Protein AF-0000000073400119 (afdb_homodimer)

Foldseek 3Di:
DPDPVPDPLVLLLLLLLCAVVLALCRSCVVVVHHSVVSVVSQVVVCVVVVHNQWDQDPVHTDGDPVVVVVSLVSLQVVLVVVVVVLLVDDDQLQEDQEEAEEEDAVLCCLQFVVVLVVVSCVRRVNYHYHYDHDALVCVLSCQSSVVHFKYKFQRPVCPVPFDKDFQDWWDKWKKAFDDPPDDPDQADALVRQAPAEAEAAAENRDCVVVVQVQCVVVVRDHHYPHYDPHPVCPLVVRNVDGHMYMDIPSSCVSSCPPNRMRIHHYNDDDDIGTIMMTHHPSCCPRPVSVVSVVSSSVRSSCSVVD/DPPPVPDPLVLLLLLLLCAVVLALCRSCVVVVHHSVVSVVSQVVVCVVVVHNQWDQDPVHTDGDPVVVVVSLVSLQVVLVVVVVVLVVDDDQLQEDQEEAEEEDAVLCCLQFVVVLVVVSCVRRVNYHYHYDHDALVCVLSCQSSVVHFKYKFQRPVCPVPFDKDFQDWWDKWKKAFDDPPDDPDQADALVRQAPAEAEAAAERRYCVVVVQVQCVVVVRDHHYPHYHPHPVCPLVVRNVDGHMYMDIPSSCVSSCPPNRMRIHHYNDDDDIGTIMMTHHPSCCPRNVSVVSVVSSSVRSSCSVVD

Organism: Burkholderia thailandensis (strain ATCC 700388 / DSM 13276 / CCUG 48851 / CIP 106301 / E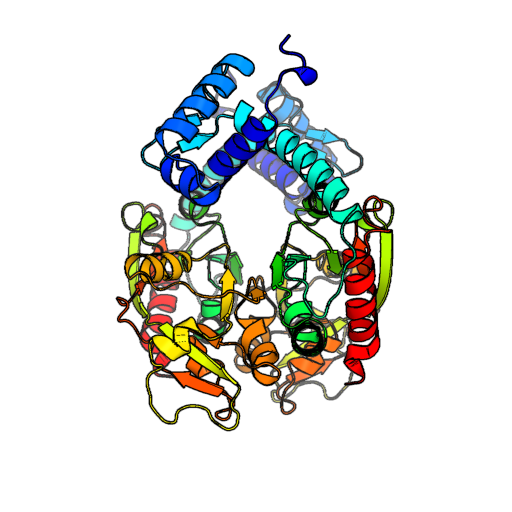264) (NCBI:txid271848)

pLDDT: mean 85.23, std 12.36, range [31.44, 97.88]

Sequence (612 aa):
MTSIDHLDLNLLRVFQAIVEERSLTKAGERLALSQPAVSYSLGRLRTLFDDPLFIRTRAGMQPTPIALELAAIVGRALDTVREALRYAETFDPAVSTRTFRVSLSDAGEMAYLPAICRALRERAPRVKLAVRPMPVDEIEDALRSSRLDFAIGNLPALMPRTRHRLLFEETYVCMTGRRRGLPKTDALSLERFLQASHVQVTSVEHSHHALDDALRAQGVGRNIALEVPHFVALPGVLSVTDLYATLPRRLAQILNRDDAFRIYALPVPLPAVPVTMHWHEHFDEDAGIAWMRDLMAGIVEHFDEAMTSIDHLDLNLLRVFQAIVEERSLTKAGERLALSQPAVSYSLGRLRTLFDDPLFIRTRAGMQPTPIALELAAIVGRALDTVREALRYAETFDPAVSTRTFRVSLSDAGEMAYLPAICRALRERAPRVKLAVRPMPVDEIEDALRSSRLDFAIGNLPALMPRTRHRLLFEETYVCMTGRRRGLPKTDALSLERFLQASHVQVTSVEHSHHALDDALRAQGVGRNIALEVPHFVALPGVLSVTDLYATLPRRLAQILNRDDAFRIYALPVPLPAVPVTMHWHEHFDEDAGIAWMRDLMAGIVEHFDEA

Nearest PDB structures (foldseek):
  9f14-assembly1_A  TM=6.845E-01  e=7.104E-18  Klebsiella aerogenes
  3fxq-assembly1_A  TM=5.833E-01  e=1.763E-17  Comamonas testosteroni
  5y2v-assembly1_C  TM=5.941E-01  e=1.085E-15  Synechocystis sp. PCC 6803 substr. Kazusa
  5y2w-assembly1_A-2  TM=8.111E-01  e=1.871E-10  Synechocystis sp. PCC 6803 substr. Kazusa
  1i6a-assembly1_A  TM=7.241E-01  e=2.112E-10  Escherichia coli

Radius of gyration: 25.85 Å; Cα contacts (8 Å, |Δi|>4): 1023; chains: 2; bounding box: 55×72×74 Å

Solvent-accessible surface area (backbone atoms only — not comparable to full-atom values): 32671 Å² total; per-residue (Å²): 127,87,53,73,88,74,50,60,66,62,48,52,54,52,49,52,33,30,67,74,56,25,28,58,58,56,23,7,63,74,68,74,40,52,46,68,55,41,52,48,44,49,52,51,49,22,62,72,67,72,39,75,41,52,44,82,49,96,88,30,43,39,67,34,74,65,31,53,55,44,45,54,52,48,44,38,52,50,38,51,50,49,46,54,53,47,66,69,46,83,68,45,51,72,70,31,66,54,71,46,28,33,23,48,44,71,64,43,34,59,65,40,42,26,62,50,50,36,50,34,56,72,54,18,61,50,37,24,42,35,42,50,64,47,47,62,89,47,44,63,60,29,26,68,42,60,71,21,55,33,38,43,40,60,53,73,86,46,56,88,75,34,42,68,44,83,45,51,72,44,48,65,25,31,38,28,33,64,60,91,88,60,76,86,59,59,55,41,49,58,66,57,56,49,69,37,44,22,42,40,64,54,39,75,52,45,54,56,57,53,54,54,50,54,34,45,74,70,72,45,64,74,41,67,38,32,34,32,51,52,71,73,32,46,63,56,34,22,68,58,38,84,36,32,33,71,42,48,44,71,53,51,59,66,66,36,57,90,66,55,46,43,70,24,40,54,61,59,93,70,80,68,40,58,30,30,39,34,33,33,66,89,43,59,80,34,59,56,52,42,51,51,50,51,54,50,47,63,46,57,53,44,47,85,74,108,129,86,52,73,89,74,50,60,66,64,47,53,54,51,49,50,33,30,68,73,55,27,26,58,58,58,22,8,62,73,68,75,41,53,46,68,54,40,50,48,46,48,52,52,48,23,63,72,66,71,40,76,42,53,44,82,50,97,89,30,42,39,68,34,74,64,32,53,54,45,45,56,52,49,44,38,52,49,38,50,49,48,46,56,54,48,67,69,45,84,68,45,50,72,72,30,66,54,72,46,29,34,24,48,46,70,65,44,35,60,65,40,41,27,61,49,50,36,50,36,55,73,55,18,60,50,38,24,43,35,43,50,65,47,46,62,90,48,45,62,60,27,26,68,43,61,72,20,54,34,38,44,39,60,51,74,86,45,56,87,75,34,44,68,43,82,44,50,72,44,49,65,24,32,36,28,32,66,61,90,88,61,76,87,58,60,54,42,50,58,68,56,56,47,70,37,44,24,42,42,65,54,39,75,51,45,56,57,57,52,54,54,50,54,34,44,75,70,72,45,64,74,40,68,38,33,35,32,52,51,72,74,32,45,64,55,34,22,69,59,39,84,36,34,32,72,42,47,42,70,54,51,58,66,64,35,58,89,66,56,46,43,70,23,41,54,61,58,94,70,80,68,40,58,28,30,39,33,32,33,66,90,43,60,79,35,59,56,52,41,51,51,49,53,53,50,47,63,47,57,53,44,46,84,74,106

Structure (mmCIF, N/CA/C/O backbone):
data_AF-0000000073400119-model_v1
#
loop_
_entity.id
_entity.type
_entity.pdbx_description
1 polymer 'Transcriptional regulator, LysR family'
#
loop_
_atom_site.group_PDB
_atom_site.id
_atom_site.type_symbol
_atom_site.label_atom_id
_atom_site.label_alt_id
_atom_site.label_comp_id
_atom_site.label_asym_id
_atom_site.label_entity_id
_atom_site.label_seq_id
_atom_site.pdbx_PDB_ins_code
_atom_site.Cartn_x
_atom_site.Cartn_y
_atom_site.Cartn_z
_atom_site.occupancy
_atom_site.B_iso_or_equiv
_atom_site.auth_seq_id
_atom_site.auth_comp_id
_atom_site.auth_asym_id
_atom_site.auth_atom_id
_atom_site.pdbx_PDB_model_num
ATOM 1 N N . MET A 1 1 ? 8.461 -1.798 -45.438 1 31.44 1 MET A N 1
ATOM 2 C CA . MET A 1 1 ? 7.426 -2.332 -44.531 1 31.44 1 MET A CA 1
ATOM 3 C C . MET A 1 1 ? 7.789 -3.734 -44.062 1 31.44 1 MET A C 1
ATOM 5 O O . MET A 1 1 ? 7.793 -4.68 -44.875 1 31.44 1 MET A O 1
ATOM 9 N N . THR A 1 2 ? 8.828 -3.893 -43.25 1 41.03 2 THR A N 1
ATOM 10 C CA . THR A 1 2 ? 9.328 -5.211 -42.875 1 41.03 2 THR A CA 1
ATOM 11 C C . THR A 1 2 ? 8.195 -6.094 -42.344 1 41.03 2 THR A C 1
ATOM 13 O O . THR A 1 2 ? 7.426 -5.672 -41.5 1 41.03 2 THR A O 1
ATOM 16 N N . SER A 1 3 ? 7.664 -6.922 -43.219 1 39.97 3 SER A N 1
ATOM 17 C CA . SER A 1 3 ? 6.613 -7.902 -42.969 1 39.97 3 SER A CA 1
ATOM 18 C C . SER A 1 3 ? 6.902 -8.719 -41.719 1 39.97 3 SER A C 1
ATOM 20 O O . SER A 1 3 ? 8.062 -9.016 -41.406 1 39.97 3 SER A O 1
ATOM 22 N N . ILE A 1 4 ? 5.996 -8.805 -40.844 1 49.56 4 ILE A N 1
ATOM 23 C CA . ILE A 1 4 ? 6.023 -9.633 -39.656 1 49.56 4 ILE A CA 1
ATOM 24 C C . ILE A 1 4 ? 6.598 -11.008 -40 1 49.56 4 ILE A C 1
ATOM 26 O O . ILE A 1 4 ? 7.219 -11.656 -39.125 1 49.56 4 ILE A O 1
ATOM 30 N N . ASP A 1 5 ? 6.402 -11.477 -41.219 1 48.53 5 ASP A N 1
ATOM 31 C CA . ASP A 1 5 ? 6.828 -12.797 -41.688 1 48.53 5 ASP A CA 1
ATOM 32 C C . ASP A 1 5 ? 8.344 -12.953 -41.594 1 48.53 5 ASP A C 1
ATOM 34 O O . ASP A 1 5 ? 8.852 -14.07 -41.438 1 48.53 5 ASP A O 1
ATOM 38 N N . HIS A 1 6 ? 9.047 -11.914 -41.688 1 49.16 6 HIS A N 1
ATOM 39 C CA . HIS A 1 6 ? 10.5 -11.984 -41.688 1 49.16 6 HIS A CA 1
ATOM 40 C C . HIS A 1 6 ? 11.078 -11.562 -40.344 1 49.16 6 HIS A C 1
ATOM 42 O O . HIS A 1 6 ? 12.297 -11.594 -40.156 1 49.16 6 HIS A O 1
ATOM 48 N N . LEU A 1 7 ? 10.18 -11.164 -39.5 1 52.5 7 LEU A N 1
ATOM 49 C CA . LEU A 1 7 ? 10.688 -10.656 -38.219 1 52.5 7 LEU A CA 1
ATOM 50 C C . LEU A 1 7 ? 10.977 -11.805 -37.281 1 52.5 7 LEU A C 1
ATOM 52 O O . LEU A 1 7 ? 10.141 -12.688 -37.062 1 52.5 7 LEU A O 1
ATOM 56 N N . ASP A 1 8 ? 12.211 -12.086 -37 1 59.94 8 ASP A N 1
ATOM 57 C CA . ASP A 1 8 ? 12.617 -12.992 -35.906 1 59.94 8 ASP A CA 1
ATOM 58 C C . ASP A 1 8 ? 11.961 -12.609 -34.594 1 59.94 8 ASP A C 1
ATOM 60 O O . ASP A 1 8 ? 12.328 -11.609 -33.969 1 59.94 8 ASP A O 1
ATOM 64 N N . LEU A 1 9 ? 10.891 -13.266 -34.281 1 62.69 9 LEU A N 1
ATOM 65 C CA . LEU A 1 9 ? 10.102 -13.016 -33.062 1 62.69 9 LEU A CA 1
ATOM 66 C C . LEU A 1 9 ? 10.984 -12.984 -31.844 1 62.69 9 LEU A C 1
ATOM 68 O O . LEU A 1 9 ? 10.617 -12.398 -30.812 1 62.69 9 LEU A O 1
ATOM 72 N N . ASN A 1 10 ? 12.117 -13.5 -32.094 1 70.62 10 ASN A N 1
ATOM 73 C CA . ASN A 1 10 ? 13.062 -13.477 -30.984 1 70.62 10 ASN A CA 1
ATOM 74 C C . ASN A 1 10 ? 13.539 -12.055 -30.688 1 70.62 10 ASN A C 1
ATOM 76 O O . ASN A 1 10 ? 13.914 -11.742 -29.562 1 70.62 10 ASN A O 1
ATOM 80 N N . LEU A 1 11 ? 13.406 -11.312 -31.734 1 77.69 11 LEU A N 1
ATOM 81 C CA . LEU A 1 11 ? 13.789 -9.914 -31.547 1 77.69 11 LEU A CA 1
ATOM 82 C C . LEU A 1 11 ? 12.859 -9.227 -30.562 1 77.69 11 LEU A C 1
ATOM 84 O O . LEU A 1 11 ? 13.297 -8.359 -29.797 1 77.69 11 LEU A O 1
ATOM 88 N N . LEU A 1 12 ? 11.633 -9.711 -30.562 1 77.06 12 LEU A N 1
ATOM 89 C CA . LEU A 1 12 ? 10.648 -9.102 -29.672 1 77.06 12 LEU A CA 1
ATOM 90 C C . LEU A 1 12 ? 10.938 -9.469 -28.219 1 77.06 12 LEU A C 1
ATOM 92 O O . LEU A 1 12 ? 10.75 -8.648 -27.328 1 77.06 12 LEU A O 1
ATOM 96 N N . ARG A 1 13 ? 11.391 -10.625 -28.078 1 79.75 13 ARG A N 1
ATOM 97 C CA . ARG A 1 13 ? 11.797 -11.047 -26.75 1 79.75 13 ARG A CA 1
ATOM 98 C C . ARG A 1 13 ? 12.977 -10.227 -26.25 1 79.75 13 ARG A C 1
ATOM 100 O O . ARG A 1 13 ? 13.023 -9.852 -25.078 1 79.75 13 ARG A O 1
ATOM 107 N N . VAL A 1 14 ? 13.891 -10.016 -27.172 1 83.94 14 VAL A N 1
ATOM 108 C CA . VAL A 1 14 ? 15.062 -9.211 -26.828 1 83.94 14 VAL A CA 1
ATOM 109 C C . VAL A 1 14 ? 14.633 -7.797 -26.469 1 83.94 14 VAL A C 1
ATOM 111 O O . VAL A 1 14 ? 15.078 -7.246 -25.453 1 83.94 14 VAL A O 1
ATOM 114 N N . PHE A 1 15 ? 13.734 -7.281 -27.25 1 85.75 15 PHE A N 1
ATOM 115 C CA . PHE A 1 15 ? 13.203 -5.945 -27.016 1 85.75 15 PHE A CA 1
ATOM 116 C C . PHE A 1 15 ? 12.578 -5.844 -25.625 1 85.75 15 PHE A C 1
ATOM 118 O O . PHE A 1 15 ? 12.898 -4.938 -24.859 1 85.75 15 PHE A O 1
ATOM 125 N N . GLN A 1 16 ? 11.727 -6.73 -25.375 1 81.69 16 GLN A N 1
ATOM 126 C CA . GLN A 1 16 ? 11.016 -6.723 -24.094 1 81.69 16 GLN A CA 1
ATOM 127 C C . GLN A 1 16 ? 11.992 -6.848 -22.938 1 81.69 16 GLN A C 1
ATOM 129 O O . GLN A 1 16 ? 11.812 -6.199 -21.891 1 81.69 16 GLN A O 1
ATOM 134 N N . ALA A 1 17 ? 12.977 -7.645 -23.047 1 83.88 17 ALA A N 1
ATOM 135 C CA . ALA A 1 17 ? 13.984 -7.828 -22.016 1 83.88 17 ALA A CA 1
ATOM 136 C C . ALA A 1 17 ? 14.734 -6.523 -21.734 1 83.88 17 ALA A C 1
ATOM 138 O O . ALA A 1 17 ? 15.008 -6.188 -20.594 1 83.88 17 ALA A O 1
ATOM 139 N N . ILE A 1 18 ? 15.031 -5.824 -22.781 1 88.62 18 ILE A N 1
ATOM 140 C CA . ILE A 1 18 ? 15.758 -4.566 -22.625 1 88.62 18 ILE A CA 1
ATOM 141 C C . ILE A 1 18 ? 14.867 -3.539 -21.922 1 88.62 18 ILE A C 1
ATOM 143 O O . ILE A 1 18 ? 15.344 -2.777 -21.078 1 88.62 18 ILE A O 1
ATOM 147 N N . VAL A 1 19 ? 13.641 -3.541 -22.297 1 83.19 19 VAL A N 1
ATOM 148 C CA . VAL A 1 19 ? 12.688 -2.617 -21.688 1 83.19 19 VAL A CA 1
ATOM 149 C C . VAL A 1 19 ? 12.617 -2.861 -20.188 1 83.19 19 VAL A C 1
ATOM 151 O O . VAL A 1 19 ? 12.602 -1.912 -19.391 1 83.19 19 VAL A O 1
ATOM 154 N N . GLU A 1 20 ? 12.57 -4.047 -19.859 1 79.44 20 GLU A N 1
ATOM 155 C CA . GLU A 1 20 ? 12.352 -4.438 -18.469 1 79.44 20 GLU A CA 1
ATOM 156 C C . GLU A 1 20 ? 13.625 -4.289 -17.641 1 79.44 20 GLU A C 1
ATOM 158 O O . GLU A 1 20 ? 13.586 -3.818 -16.5 1 79.44 20 GLU A O 1
ATOM 163 N N . GLU A 1 21 ? 14.773 -4.645 -18.203 1 79.56 21 GLU A N 1
ATOM 164 C CA . GLU A 1 21 ? 16.031 -4.691 -17.453 1 79.56 21 GLU A CA 1
ATOM 165 C C . GLU A 1 21 ? 16.766 -3.355 -17.531 1 79.56 21 GLU A C 1
ATOM 167 O O . GLU A 1 21 ? 17.672 -3.092 -16.734 1 79.56 21 GLU A O 1
ATOM 172 N N . ARG A 1 22 ? 16.469 -2.547 -18.516 1 83.06 22 ARG A N 1
ATOM 173 C CA . ARG A 1 22 ? 17.109 -1.27 -18.797 1 83.06 22 ARG A CA 1
ATOM 174 C C . ARG A 1 22 ? 18.625 -1.433 -18.922 1 83.06 22 ARG A C 1
ATOM 176 O O . ARG A 1 22 ? 19.375 -0.548 -18.516 1 83.06 22 ARG A O 1
ATOM 183 N N . SER A 1 23 ? 19.016 -2.582 -19.266 1 87.5 23 SER A N 1
ATOM 184 C CA . SER A 1 23 ? 20.406 -2.941 -19.453 1 87.5 23 SER A CA 1
ATOM 185 C C . SER A 1 23 ? 20.562 -4.016 -20.531 1 87.5 23 SER A C 1
ATOM 187 O O . SER A 1 23 ? 19.828 -5 -20.531 1 87.5 23 SER A O 1
ATOM 189 N N . LEU A 1 24 ? 21.594 -3.816 -21.438 1 90 24 LEU A N 1
ATOM 190 C CA . LEU A 1 24 ? 21.828 -4.797 -22.484 1 90 24 LEU A CA 1
ATOM 191 C C . LEU A 1 24 ? 22.438 -6.074 -21.922 1 90 24 LEU A C 1
ATOM 193 O O . LEU A 1 24 ? 22.094 -7.176 -22.344 1 90 24 LEU A O 1
ATOM 197 N N . THR A 1 25 ? 23.25 -5.871 -20.938 1 87.44 25 THR A N 1
ATOM 198 C CA . THR A 1 25 ? 23.922 -7.012 -20.312 1 87.44 25 THR A CA 1
ATOM 199 C C . THR A 1 25 ? 22.922 -7.863 -19.531 1 87.44 25 THR A C 1
ATOM 201 O O . THR A 1 25 ? 22.875 -9.086 -19.703 1 87.44 25 THR A O 1
ATOM 204 N N . LYS A 1 26 ? 22.141 -7.211 -18.812 1 86.12 26 LYS A N 1
ATOM 205 C CA . LYS A 1 26 ? 21.156 -7.934 -18 1 86.12 26 LYS A CA 1
ATOM 206 C C . LYS A 1 26 ? 20.094 -8.594 -18.875 1 86.12 26 LYS A C 1
ATOM 208 O O . LYS A 1 26 ? 19.625 -9.695 -18.578 1 86.12 26 LYS A O 1
ATOM 213 N N . ALA A 1 27 ? 19.75 -7.898 -19.906 1 87.25 27 ALA A N 1
ATOM 214 C CA . ALA A 1 27 ? 18.812 -8.477 -20.875 1 87.25 27 ALA A CA 1
ATOM 215 C C . ALA A 1 27 ? 19.391 -9.742 -21.5 1 87.25 27 ALA A C 1
ATOM 217 O O . ALA A 1 27 ? 18.688 -10.734 -21.672 1 87.25 27 ALA A O 1
ATOM 218 N N . GLY A 1 28 ? 20.641 -9.688 -21.781 1 86.12 28 GLY A N 1
ATOM 219 C CA . GLY A 1 28 ? 21.312 -10.852 -22.328 1 86.12 28 GLY A CA 1
ATOM 220 C C . GLY A 1 28 ? 21.359 -12.023 -21.359 1 86.12 28 GLY A C 1
ATOM 221 O O . GLY A 1 28 ? 21.047 -13.156 -21.75 1 86.12 28 GLY A O 1
ATOM 222 N N . GLU A 1 29 ? 21.672 -11.75 -20.156 1 81.12 29 GLU A N 1
ATOM 223 C CA . GLU A 1 29 ? 21.703 -12.773 -19.125 1 81.12 29 GLU A CA 1
ATOM 224 C C . GLU A 1 29 ? 20.328 -13.445 -18.969 1 81.12 29 GLU A C 1
ATOM 226 O O . GLU A 1 29 ? 20.25 -14.672 -18.875 1 81.12 29 GLU A O 1
ATOM 231 N N . ARG A 1 30 ? 19.328 -12.625 -19.078 1 78.88 30 ARG A N 1
ATOM 232 C CA . ARG A 1 30 ? 17.969 -13.117 -18.922 1 78.88 30 ARG A CA 1
ATOM 233 C C . ARG A 1 30 ? 17.578 -14.031 -20.078 1 78.88 30 ARG A C 1
ATOM 235 O O . ARG A 1 30 ? 16.875 -15.023 -19.875 1 78.88 30 ARG A O 1
ATOM 242 N N . LEU A 1 31 ? 18.078 -13.75 -21.219 1 78.69 31 LEU A N 1
ATOM 243 C CA . LEU A 1 31 ? 17.672 -14.469 -22.422 1 78.69 31 LEU A CA 1
ATOM 244 C C . LEU A 1 31 ? 18.719 -15.492 -22.828 1 78.69 31 LEU A C 1
ATOM 246 O O . LEU A 1 31 ? 18.578 -16.156 -23.844 1 78.69 31 LEU A O 1
ATOM 250 N N . ALA A 1 32 ? 19.766 -15.617 -21.938 1 80.25 32 ALA A N 1
ATOM 251 C CA . ALA A 1 32 ? 20.891 -16.5 -22.25 1 80.25 32 ALA A CA 1
ATOM 252 C C . ALA A 1 32 ? 21.5 -16.156 -23.594 1 80.25 32 ALA A C 1
ATOM 254 O O . ALA A 1 32 ? 21.75 -17.047 -24.422 1 80.25 32 ALA A O 1
ATOM 255 N N . LEU A 1 33 ? 21.641 -14.922 -23.828 1 82.69 33 LEU A N 1
ATOM 256 C CA . LEU A 1 33 ? 22.312 -14.367 -24.984 1 82.69 33 LEU A CA 1
ATOM 257 C C . LEU A 1 33 ? 23.531 -13.547 -24.578 1 82.69 33 LEU A C 1
ATOM 259 O O . LEU A 1 33 ? 23.594 -13.031 -23.453 1 82.69 33 LEU A O 1
ATOM 263 N N . SER A 1 34 ? 24.562 -13.57 -25.391 1 86 34 SER A N 1
ATOM 264 C CA . SER A 1 34 ? 25.688 -12.68 -25.141 1 86 34 SER A CA 1
ATOM 265 C C . SER A 1 34 ? 25.297 -11.219 -25.344 1 86 34 SER A C 1
ATOM 267 O O . SER A 1 34 ? 24.344 -10.93 -26.062 1 86 34 SER A O 1
ATOM 269 N N . GLN A 1 35 ? 26.016 -10.383 -24.641 1 88.75 35 GLN A N 1
ATOM 270 C CA . GLN A 1 35 ? 25.75 -8.953 -24.766 1 88.75 35 GLN A CA 1
ATOM 271 C C . GLN A 1 35 ? 25.906 -8.492 -26.203 1 88.75 35 GLN A C 1
ATOM 273 O O . GLN A 1 35 ? 25.078 -7.738 -26.719 1 88.75 35 GLN A O 1
ATOM 278 N N . PRO A 1 36 ? 26.906 -8.953 -26.969 1 88.5 36 PRO A N 1
ATOM 279 C CA . PRO A 1 36 ? 26.984 -8.562 -28.375 1 88.5 36 PRO A CA 1
ATOM 280 C C . PRO A 1 36 ? 25.75 -9.008 -29.188 1 88.5 36 PRO A C 1
ATOM 282 O O . PRO A 1 36 ? 25.297 -8.289 -30.078 1 88.5 36 PRO A O 1
ATOM 285 N N . ALA A 1 37 ? 25.297 -10.148 -28.859 1 85.56 37 ALA A N 1
ATOM 286 C CA . ALA A 1 37 ? 24.109 -10.656 -29.531 1 85.56 37 ALA A CA 1
ATOM 287 C C . ALA A 1 37 ? 22.906 -9.773 -29.25 1 85.56 37 ALA A C 1
ATOM 289 O O . ALA A 1 37 ? 22.109 -9.484 -30.156 1 85.56 37 ALA A O 1
ATOM 290 N N . VAL A 1 38 ? 22.734 -9.391 -28 1 90.44 38 VAL A N 1
ATOM 291 C CA . VAL A 1 38 ? 21.656 -8.492 -27.625 1 90.44 38 VAL A CA 1
ATOM 292 C C . VAL A 1 38 ? 21.812 -7.152 -28.344 1 90.44 38 VAL A C 1
ATOM 294 O O . VAL A 1 38 ? 20.844 -6.586 -28.844 1 90.44 38 VAL A O 1
ATOM 297 N N . SER A 1 39 ? 23.016 -6.645 -28.375 1 90.56 39 SER A N 1
ATOM 298 C CA . SER A 1 39 ? 23.328 -5.387 -29.047 1 90.56 39 SER A CA 1
ATOM 299 C C . SER A 1 39 ? 23 -5.469 -30.547 1 90.56 39 SER A C 1
ATOM 301 O O . SER A 1 39 ? 22.422 -4.535 -31.109 1 90.56 39 SER A O 1
ATOM 303 N N . TYR A 1 40 ? 23.375 -6.57 -31.094 1 87.75 40 TYR A N 1
ATOM 304 C CA . TYR A 1 40 ? 23.078 -6.801 -32.5 1 87.75 40 TYR A CA 1
ATOM 305 C C . TYR A 1 40 ? 21.578 -6.812 -32.75 1 87.75 40 TYR A C 1
ATOM 307 O O . TYR A 1 40 ? 21.078 -6.18 -33.688 1 87.75 40 TYR A O 1
ATOM 315 N N . SER A 1 41 ? 20.922 -7.594 -31.953 1 87.69 41 SER A N 1
ATOM 316 C CA . SER A 1 41 ? 19.469 -7.66 -32.062 1 87.69 41 SER A CA 1
ATOM 317 C C . SER A 1 41 ? 18.844 -6.27 -31.922 1 87.69 41 SER A C 1
ATOM 319 O O . SER A 1 41 ? 17.906 -5.938 -32.656 1 87.69 41 SER A O 1
ATOM 321 N N . LEU A 1 42 ? 19.359 -5.48 -30.984 1 89.94 42 LEU A N 1
ATOM 322 C CA . LEU A 1 42 ? 18.859 -4.117 -30.812 1 89.94 42 LEU A CA 1
ATOM 323 C C . LEU A 1 42 ? 19.094 -3.287 -32.062 1 89.94 42 LEU A C 1
ATOM 325 O O . LEU A 1 42 ? 18.25 -2.494 -32.469 1 89.94 42 LEU A O 1
ATOM 329 N N . GLY A 1 43 ? 20.281 -3.422 -32.656 1 88.69 43 GLY A N 1
ATOM 330 C CA . GLY A 1 43 ? 20.562 -2.762 -33.906 1 88.69 43 GLY A CA 1
ATOM 331 C C . GLY A 1 43 ? 19.531 -3.082 -35 1 88.69 43 GLY A C 1
ATOM 332 O O . GLY A 1 43 ? 19.078 -2.188 -35.719 1 88.69 43 GLY A O 1
ATOM 333 N N . ARG A 1 44 ? 19.203 -4.363 -35.094 1 82.75 44 ARG A N 1
ATOM 334 C CA . ARG A 1 44 ? 18.203 -4.793 -36.062 1 82.75 44 ARG A CA 1
ATOM 335 C C . ARG A 1 44 ? 16.844 -4.148 -35.75 1 82.75 44 ARG A C 1
ATOM 337 O O . ARG A 1 44 ? 16.141 -3.732 -36.656 1 82.75 44 ARG A O 1
ATOM 344 N N . LEU A 1 45 ? 16.484 -4.133 -34.5 1 85.69 45 LEU A N 1
ATOM 345 C CA . LEU A 1 45 ? 15.219 -3.541 -34.062 1 85.69 45 LEU A CA 1
ATOM 346 C C . LEU A 1 45 ? 15.18 -2.051 -34.406 1 85.69 45 LEU A C 1
ATOM 348 O O . LEU A 1 45 ? 14.156 -1.531 -34.844 1 85.69 45 LEU A O 1
ATOM 352 N N . ARG A 1 46 ? 16.297 -1.396 -34.125 1 87.56 46 ARG A N 1
ATOM 353 C CA . ARG A 1 46 ? 16.406 0.027 -34.438 1 87.56 46 ARG A CA 1
ATOM 354 C C . ARG A 1 46 ? 16.156 0.282 -35.906 1 87.56 46 ARG A C 1
ATOM 356 O O . ARG A 1 46 ? 15.469 1.232 -36.281 1 87.56 46 ARG A O 1
ATOM 363 N N . THR A 1 47 ? 16.766 -0.567 -36.719 1 81.5 47 THR A N 1
ATOM 364 C CA . THR A 1 47 ? 16.594 -0.459 -38.156 1 81.5 47 THR A CA 1
ATOM 365 C C . THR A 1 47 ? 15.148 -0.729 -38.562 1 81.5 47 THR A C 1
ATOM 367 O O . THR A 1 47 ? 14.578 -0.001 -39.375 1 81.5 47 THR A O 1
ATOM 370 N N . LEU A 1 48 ? 14.672 -1.7 -37.938 1 75.44 48 LEU A N 1
ATOM 371 C CA . LEU A 1 48 ? 13.312 -2.125 -38.25 1 75.44 48 LEU A CA 1
ATOM 372 C C . LEU A 1 48 ? 12.305 -1.027 -37.938 1 75.44 48 LEU A C 1
ATOM 374 O O . LEU A 1 48 ? 11.352 -0.808 -38.688 1 75.44 48 LEU A O 1
ATOM 378 N N . PHE A 1 49 ? 12.477 -0.355 -36.844 1 79.81 49 PHE A N 1
ATOM 379 C CA . PHE A 1 49 ? 11.484 0.608 -36.375 1 79.81 49 PHE A CA 1
ATOM 380 C C . PHE A 1 49 ? 11.93 2.033 -36.688 1 79.81 49 PHE A C 1
ATOM 382 O O . PHE A 1 49 ? 11.195 2.988 -36.406 1 79.81 49 PHE A O 1
ATOM 389 N N . ASP A 1 50 ? 13.078 2.117 -37.281 1 81.5 50 ASP A N 1
ATOM 390 C CA . ASP A 1 50 ? 13.648 3.412 -37.625 1 81.5 50 ASP A CA 1
ATOM 391 C C . ASP A 1 50 ? 13.609 4.367 -36.438 1 81.5 50 ASP A C 1
ATOM 393 O O . ASP A 1 50 ? 13.109 5.492 -36.562 1 81.5 50 ASP A O 1
ATOM 397 N N . ASP A 1 51 ? 13.945 3.947 -35.312 1 82.81 51 ASP A N 1
ATOM 398 C CA . ASP A 1 51 ? 14.031 4.648 -34.031 1 82.81 51 ASP A CA 1
ATOM 399 C C . ASP A 1 51 ? 15.172 4.105 -33.188 1 82.81 51 ASP A C 1
ATOM 401 O O . ASP A 1 51 ? 15.43 2.9 -33.188 1 82.81 51 ASP A O 1
ATOM 405 N N . PRO A 1 52 ? 15.781 4.934 -32.438 1 90 52 PRO A N 1
ATOM 406 C CA . PRO A 1 52 ? 16.844 4.441 -31.547 1 90 52 PRO A CA 1
ATOM 407 C C . PRO A 1 52 ? 16.328 3.461 -30.5 1 90 52 PRO A C 1
ATOM 409 O O . PRO A 1 52 ? 17.094 2.639 -29.984 1 90 52 PRO A O 1
ATOM 412 N N . LEU A 1 53 ? 15.023 3.514 -30.094 1 88.5 53 LEU A N 1
ATOM 413 C CA . LEU A 1 53 ? 14.266 2.691 -29.156 1 88.5 53 LEU A CA 1
ATOM 414 C C . LEU A 1 53 ? 14.781 2.883 -27.734 1 88.5 53 LEU A C 1
ATOM 416 O O . LEU A 1 53 ? 13.992 3.115 -26.812 1 88.5 53 LEU A O 1
ATOM 420 N N . PHE A 1 54 ? 16.141 2.834 -27.594 1 92 54 PHE A N 1
ATOM 421 C CA . PHE A 1 54 ? 16.75 3.027 -26.297 1 92 54 PHE A CA 1
ATOM 422 C C . PHE A 1 54 ? 17.922 3.994 -26.375 1 92 54 PHE A C 1
ATOM 424 O O . PHE A 1 54 ? 18.703 3.947 -27.344 1 92 54 PHE A O 1
ATOM 431 N N . ILE A 1 55 ? 17.922 4.914 -25.391 1 86.94 55 ILE A N 1
ATOM 432 C CA . ILE A 1 55 ? 19.031 5.863 -25.312 1 86.94 55 ILE A CA 1
ATOM 433 C C . ILE A 1 55 ? 19.844 5.594 -24.047 1 86.94 55 ILE A C 1
ATOM 435 O O . ILE A 1 55 ? 19.281 5.309 -22.984 1 86.94 55 ILE A O 1
ATOM 439 N N . ARG A 1 56 ? 21.109 5.586 -24.172 1 82.19 56 ARG A N 1
ATOM 440 C CA . ARG A 1 56 ? 22 5.383 -23.031 1 82.19 56 ARG A CA 1
ATOM 441 C C . ARG A 1 56 ? 22.047 6.621 -22.156 1 82.19 56 ARG A C 1
ATOM 443 O O . ARG A 1 56 ? 22.219 7.738 -22.641 1 82.19 56 ARG A O 1
ATOM 450 N N . THR A 1 57 ? 21.656 6.434 -21.047 1 75.19 57 THR A N 1
ATOM 451 C CA . THR A 1 57 ? 21.719 7.496 -20.047 1 75.19 57 THR A CA 1
ATOM 452 C C . THR A 1 57 ? 22.516 7.043 -18.828 1 75.19 57 THR A C 1
ATOM 454 O O . THR A 1 57 ? 23.016 5.918 -18.797 1 75.19 57 THR A O 1
ATOM 457 N N . ARG A 1 58 ? 22.688 7.973 -17.891 1 69.38 58 ARG A N 1
ATOM 458 C CA . ARG A 1 58 ? 23.359 7.645 -16.641 1 69.38 58 ARG A CA 1
ATOM 459 C C . ARG A 1 58 ? 22.609 6.566 -15.875 1 69.38 58 ARG A C 1
ATOM 461 O O . ARG A 1 58 ? 23.203 5.762 -15.164 1 69.38 58 ARG A O 1
ATOM 468 N N . ALA A 1 59 ? 21.484 6.523 -16.094 1 67.31 59 ALA A N 1
ATOM 469 C CA . ALA A 1 59 ? 20.625 5.574 -15.391 1 67.31 59 ALA A CA 1
ATOM 470 C C . ALA A 1 59 ? 20.531 4.254 -16.141 1 67.31 59 ALA A C 1
ATOM 472 O O . ALA A 1 59 ? 19.828 3.334 -15.711 1 67.31 59 ALA A O 1
ATOM 473 N N . GLY A 1 60 ? 21.25 4.176 -17.234 1 77.56 60 GLY A N 1
ATOM 474 C CA . GLY A 1 60 ? 21.172 2.992 -18.078 1 77.56 60 GLY A CA 1
ATOM 475 C C . GLY A 1 60 ? 20.484 3.242 -19.406 1 77.56 60 GLY A C 1
ATOM 476 O O . GLY A 1 60 ? 20.453 4.371 -19.906 1 77.56 60 GLY A O 1
ATOM 477 N N . MET A 1 61 ? 19.984 2.088 -19.938 1 84.31 61 MET A N 1
ATOM 478 C CA . MET A 1 61 ? 19.25 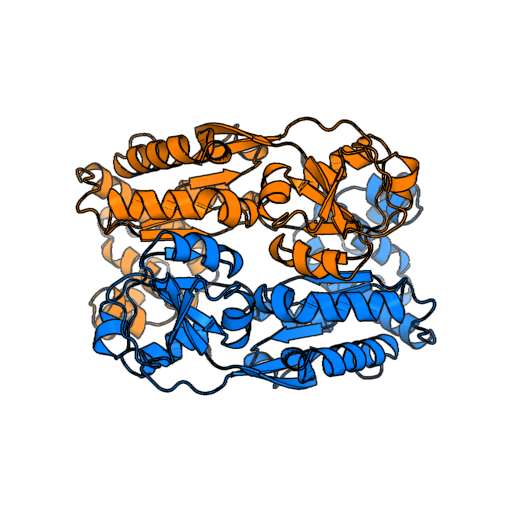2.184 -21.188 1 84.31 61 MET A CA 1
ATOM 479 C C . MET A 1 61 ? 17.812 2.654 -20.953 1 84.31 61 MET A C 1
ATOM 481 O O . MET A 1 61 ? 17.031 1.962 -20.297 1 84.31 61 MET A O 1
ATOM 485 N N . GLN A 1 62 ? 17.5 3.85 -21.453 1 85 62 GLN A N 1
ATOM 486 C CA . GLN A 1 62 ? 16.156 4.387 -21.281 1 85 62 GLN A CA 1
ATOM 487 C C . GLN A 1 62 ? 15.352 4.277 -22.578 1 85 62 GLN A C 1
ATOM 489 O O . GLN A 1 62 ? 15.836 4.645 -23.656 1 85 62 GLN A O 1
ATOM 494 N N . PRO A 1 63 ? 14.18 3.715 -22.438 1 85.69 63 PRO A N 1
ATOM 495 C CA . PRO A 1 63 ? 13.352 3.602 -23.641 1 85.69 63 PRO A CA 1
ATOM 496 C C . PRO A 1 63 ? 12.875 4.957 -24.156 1 85.69 63 PRO A C 1
ATOM 498 O O . PRO A 1 63 ? 12.602 5.863 -23.359 1 85.69 63 PRO A O 1
ATOM 501 N N . THR A 1 64 ? 12.852 5.098 -25.484 1 81.44 64 THR A N 1
ATOM 502 C CA . THR A 1 64 ? 12.219 6.246 -26.125 1 81.44 64 THR A CA 1
ATOM 503 C C . THR A 1 64 ? 10.703 6.18 -25.969 1 81.44 64 THR A C 1
ATOM 505 O O . THR A 1 64 ? 10.156 5.137 -25.609 1 81.44 64 THR A O 1
ATOM 508 N N . PRO A 1 65 ? 10.062 7.246 -26.234 1 71.62 65 PRO A N 1
ATOM 509 C CA . PRO A 1 65 ? 8.594 7.211 -26.219 1 71.62 65 PRO A CA 1
ATOM 510 C C . PRO A 1 65 ? 8.016 6.16 -27.156 1 71.62 65 PRO A C 1
ATOM 512 O O . PRO A 1 65 ? 7.051 5.477 -26.812 1 71.62 65 PRO A O 1
ATOM 515 N N . ILE A 1 66 ? 8.594 6.086 -28.234 1 73.56 66 ILE A N 1
ATOM 516 C CA . ILE A 1 66 ? 8.164 5.082 -29.219 1 73.56 66 ILE A CA 1
ATOM 517 C C . ILE A 1 66 ? 8.383 3.686 -28.641 1 73.56 66 ILE A C 1
ATOM 519 O O . ILE A 1 66 ? 7.531 2.807 -28.781 1 73.56 66 ILE A O 1
ATOM 523 N N . ALA A 1 67 ? 9.484 3.5 -27.969 1 82.56 67 ALA A N 1
ATOM 524 C CA . ALA A 1 67 ? 9.797 2.207 -27.375 1 82.56 67 ALA A CA 1
ATOM 525 C C . ALA A 1 67 ? 8.781 1.842 -26.297 1 82.56 67 ALA A C 1
ATOM 527 O O . ALA A 1 67 ? 8.391 0.679 -26.172 1 82.56 67 ALA A O 1
ATOM 528 N N . LEU A 1 68 ? 8.383 2.801 -25.609 1 76.56 68 LEU A N 1
ATOM 529 C CA . LEU A 1 68 ? 7.398 2.557 -24.562 1 76.56 68 LEU A CA 1
ATOM 530 C C . LEU A 1 68 ? 6.062 2.119 -25.156 1 76.56 68 LEU A C 1
ATOM 532 O O . LEU A 1 68 ? 5.418 1.204 -24.641 1 76.56 68 LEU A O 1
ATOM 536 N N . GLU A 1 69 ? 5.699 2.752 -26.188 1 69.75 69 GLU A N 1
ATOM 537 C CA . GLU A 1 69 ? 4.477 2.361 -26.891 1 69.75 69 GLU A CA 1
ATOM 538 C C . GLU A 1 69 ? 4.602 0.96 -27.484 1 69.75 69 GLU A C 1
ATOM 540 O O . GLU A 1 69 ? 3.68 0.149 -27.375 1 69.75 69 GLU A O 1
ATOM 545 N N . LEU A 1 70 ? 5.707 0.766 -28.094 1 76.19 70 LEU A N 1
ATOM 546 C CA . LEU A 1 70 ? 5.965 -0.534 -28.703 1 76.19 70 LEU A CA 1
ATOM 547 C C . LEU A 1 70 ? 6 -1.633 -27.656 1 76.19 70 LEU A C 1
ATOM 549 O O . LEU A 1 70 ? 5.562 -2.758 -27.906 1 76.19 70 LEU A O 1
ATOM 553 N N . ALA A 1 71 ? 6.527 -1.225 -26.531 1 78.56 71 ALA A N 1
ATOM 554 C CA . ALA A 1 71 ? 6.621 -2.203 -25.453 1 78.56 71 ALA A CA 1
ATOM 555 C C . ALA A 1 71 ? 5.246 -2.736 -25.078 1 78.56 71 ALA A C 1
ATOM 557 O O . ALA A 1 71 ? 5.078 -3.936 -24.844 1 78.56 71 ALA A O 1
ATOM 558 N N . ALA A 1 72 ? 4.359 -1.87 -25.125 1 67.62 72 ALA A N 1
ATOM 559 C CA . ALA A 1 72 ? 2.994 -2.283 -24.812 1 67.62 72 ALA A CA 1
ATOM 560 C C . ALA A 1 72 ? 2.463 -3.258 -25.859 1 67.62 72 ALA A C 1
ATOM 562 O O . ALA A 1 72 ? 1.846 -4.27 -25.531 1 67.62 72 ALA A O 1
ATOM 563 N N . ILE A 1 73 ? 2.773 -2.932 -27.094 1 64.56 73 ILE A N 1
ATOM 564 C CA . ILE A 1 73 ? 2.289 -3.732 -28.219 1 64.56 73 ILE A CA 1
ATOM 565 C C . ILE A 1 73 ? 3.008 -5.078 -28.234 1 64.56 73 ILE A C 1
ATOM 567 O O . ILE A 1 73 ? 2.371 -6.129 -28.359 1 64.56 73 ILE A O 1
ATOM 571 N N . VAL A 1 74 ? 4.293 -5.066 -28.125 1 71 74 VAL A N 1
ATOM 572 C CA . VAL A 1 74 ? 5.102 -6.281 -28.125 1 71 74 VAL A CA 1
ATOM 573 C C . VAL A 1 74 ? 4.723 -7.16 -26.938 1 71 74 VAL A C 1
ATOM 575 O O . VAL A 1 74 ? 4.605 -8.383 -27.078 1 71 74 VAL A O 1
ATOM 578 N N . GLY A 1 75 ? 4.492 -6.48 -25.828 1 67.5 75 GLY A N 1
ATOM 579 C CA . GLY A 1 75 ? 4.035 -7.223 -24.672 1 67.5 75 GLY A CA 1
ATOM 580 C C . GLY A 1 75 ? 2.771 -8.016 -24.922 1 67.5 75 GLY A C 1
ATOM 581 O O . GLY A 1 75 ? 2.701 -9.203 -24.594 1 67.5 75 GLY A O 1
ATOM 582 N N . ARG A 1 76 ? 1.939 -7.414 -25.594 1 62.03 76 ARG A N 1
ATOM 583 C CA . ARG A 1 76 ? 0.679 -8.07 -25.938 1 62.03 76 ARG A CA 1
ATOM 584 C C . ARG A 1 76 ? 0.902 -9.234 -26.891 1 62.03 76 ARG A C 1
ATOM 586 O O . ARG A 1 76 ? 0.293 -10.297 -26.75 1 62.03 76 ARG A O 1
ATOM 593 N N . ALA A 1 77 ? 1.711 -9 -27.859 1 62.62 77 ALA A N 1
ATOM 594 C CA . ALA A 1 77 ? 2.01 -10.047 -28.844 1 62.62 77 ALA A CA 1
ATOM 595 C C . ALA A 1 77 ? 2.67 -11.25 -28.172 1 62.62 77 ALA A C 1
ATOM 597 O O . ALA A 1 77 ? 2.291 -12.391 -28.438 1 62.62 77 ALA A O 1
ATOM 598 N N . LEU A 1 78 ? 3.594 -10.906 -27.328 1 64.62 78 LEU A N 1
ATOM 599 C CA . LEU A 1 78 ? 4.285 -12 -26.656 1 64.62 78 LEU A CA 1
ATOM 600 C C . LEU A 1 78 ? 3.346 -12.719 -25.688 1 64.62 78 LEU A C 1
ATOM 602 O O . LEU A 1 78 ? 3.422 -13.938 -25.547 1 64.62 78 LEU A O 1
ATOM 606 N N . ASP A 1 79 ? 2.521 -11.938 -25.172 1 60.47 79 ASP A N 1
ATOM 607 C CA . ASP A 1 79 ? 1.506 -12.531 -24.297 1 60.47 79 ASP A CA 1
ATOM 608 C C . ASP A 1 79 ? 0.63 -13.516 -25.078 1 60.47 79 ASP A C 1
ATOM 610 O O . ASP A 1 79 ? 0.297 -14.594 -24.578 1 60.47 79 ASP A O 1
ATOM 614 N N . THR A 1 80 ? 0.345 -13.109 -26.234 1 59.41 80 THR A N 1
ATOM 615 C CA . THR A 1 80 ? -0.475 -13.969 -27.094 1 59.41 80 THR A CA 1
ATOM 616 C C . THR A 1 80 ? 0.273 -15.25 -27.438 1 59.41 80 THR A C 1
ATOM 618 O O . THR A 1 80 ? -0.318 -16.328 -27.469 1 59.41 80 THR A O 1
ATOM 621 N N . VAL A 1 81 ? 1.533 -15.109 -27.688 1 60.84 81 VAL A N 1
ATOM 622 C CA . VAL A 1 81 ? 2.35 -16.281 -27.969 1 60.84 81 VAL A CA 1
ATOM 623 C C . VAL A 1 81 ? 2.408 -17.188 -26.734 1 60.84 81 VAL A C 1
ATOM 625 O O . VAL A 1 81 ? 2.268 -18.406 -26.844 1 60.84 81 VAL A O 1
ATOM 628 N N . ARG A 1 82 ? 2.648 -16.562 -25.625 1 60.53 82 ARG A N 1
ATOM 629 C CA . ARG A 1 82 ? 2.678 -17.328 -24.391 1 60.53 82 ARG A CA 1
ATOM 630 C C . ARG A 1 82 ? 1.354 -18.047 -24.156 1 60.53 82 ARG A C 1
ATOM 632 O O . ARG A 1 82 ? 1.337 -19.188 -23.703 1 60.53 82 ARG A O 1
ATOM 639 N N . GLU A 1 83 ? 0.401 -17.312 -24.5 1 58.66 83 GLU A N 1
ATOM 640 C CA . GLU A 1 83 ? -0.93 -17.906 -24.422 1 58.66 83 GLU A CA 1
ATOM 641 C C . GLU A 1 83 ? -1.029 -19.156 -25.297 1 58.66 83 GLU A C 1
ATOM 643 O O . GLU A 1 83 ? -1.564 -20.188 -24.859 1 58.66 83 GLU A O 1
ATOM 648 N N . ALA A 1 84 ? -0.55 -18.969 -26.406 1 57.34 84 ALA A N 1
ATOM 649 C CA . ALA A 1 84 ? -0.594 -20.094 -27.344 1 57.34 84 ALA A CA 1
ATOM 650 C C . ALA A 1 84 ? 0.208 -21.281 -26.812 1 57.34 84 ALA A C 1
ATOM 652 O O . ALA A 1 84 ? -0.222 -22.438 -26.922 1 57.34 84 ALA A O 1
ATOM 653 N N . LEU A 1 85 ? 1.288 -20.969 -26.266 1 58.66 85 LEU A N 1
ATOM 654 C CA . LEU A 1 85 ? 2.148 -22.016 -25.75 1 58.66 85 LEU A CA 1
ATOM 655 C C . LEU A 1 85 ? 1.532 -22.656 -24.5 1 58.66 85 LEU A C 1
ATOM 657 O O . LEU A 1 85 ? 1.648 -23.875 -24.297 1 58.66 85 LEU A O 1
ATOM 661 N N . ARG A 1 86 ? 0.945 -21.812 -23.719 1 59.66 86 ARG A N 1
ATOM 662 C CA . ARG A 1 86 ? 0.293 -22.312 -22.5 1 59.66 86 ARG A CA 1
ATOM 663 C C . ARG A 1 86 ? -0.867 -23.234 -22.844 1 59.66 86 ARG A C 1
ATOM 665 O O . ARG A 1 86 ? -1.12 -24.203 -22.141 1 59.66 86 ARG A O 1
ATOM 672 N N . TYR A 1 87 ? -1.562 -22.812 -23.844 1 54.81 87 TYR A N 1
ATOM 673 C CA . TYR A 1 87 ? -2.682 -23.641 -24.266 1 54.81 87 TYR A CA 1
ATOM 674 C C . TYR A 1 87 ? -2.215 -25.047 -24.609 1 54.81 87 TYR A C 1
ATOM 676 O O . TYR A 1 87 ? -2.936 -26.016 -24.375 1 54.81 87 TYR A O 1
ATOM 684 N N . ALA A 1 88 ? -1.048 -25.094 -25.062 1 56.12 88 ALA A N 1
ATOM 685 C CA . ALA A 1 88 ? -0.561 -26.422 -25.453 1 56.12 88 ALA A CA 1
ATOM 686 C C . ALA A 1 88 ? -0.075 -27.219 -24.25 1 56.12 88 ALA A C 1
ATOM 688 O O . ALA A 1 88 ? 0.008 -28.438 -24.312 1 56.12 88 ALA A O 1
ATOM 689 N N . GLU A 1 89 ? 0.202 -26.516 -23.219 1 58.09 89 GLU A N 1
ATOM 690 C CA . GLU A 1 89 ? 0.77 -27.219 -22.062 1 58.09 89 GLU A CA 1
ATOM 691 C C . GLU A 1 89 ? -0.322 -27.688 -21.109 1 58.09 89 GLU A C 1
ATOM 693 O O . GLU A 1 89 ? -1.312 -26.984 -20.891 1 58.09 89 GLU A O 1
ATOM 698 N N . THR A 1 90 ? -0.471 -28.984 -20.922 1 77.88 90 THR A N 1
ATOM 699 C CA . THR A 1 90 ? -1.285 -29.516 -19.828 1 77.88 90 THR A CA 1
ATOM 700 C C . THR A 1 90 ? -0.837 -28.938 -18.484 1 77.88 90 THR A C 1
ATOM 702 O O . THR A 1 90 ? 0.362 -28.797 -18.234 1 77.88 90 THR A O 1
ATOM 705 N N . PHE A 1 91 ? -1.761 -28.219 -17.797 1 88.06 91 PHE A N 1
ATOM 706 C CA . PHE A 1 91 ? -1.425 -27.672 -16.484 1 88.06 91 PHE A CA 1
ATOM 707 C C . PHE A 1 91 ? -1.549 -28.75 -15.406 1 88.06 91 PHE A C 1
ATOM 709 O O . PHE A 1 91 ? -2.625 -29.312 -15.211 1 88.06 91 PHE A O 1
ATOM 716 N N . ASP A 1 92 ? -0.457 -29.094 -14.836 1 91.56 92 ASP A N 1
ATOM 717 C CA . ASP A 1 92 ? -0.397 -29.969 -13.664 1 91.56 92 ASP A CA 1
ATOM 718 C C . ASP A 1 92 ? 0.114 -29.219 -12.445 1 91.56 92 ASP A C 1
ATOM 720 O O . ASP A 1 92 ? 1.304 -28.906 -12.352 1 91.56 92 ASP A O 1
ATOM 724 N N . PRO A 1 93 ? -0.826 -28.922 -11.477 1 94.44 93 PRO A N 1
ATOM 725 C CA . PRO A 1 93 ? -0.423 -28.125 -10.32 1 94.44 93 PRO A CA 1
ATOM 726 C C . PRO A 1 93 ? 0.729 -28.75 -9.539 1 94.44 93 PRO A C 1
ATOM 728 O O . PRO A 1 93 ? 1.538 -28.031 -8.945 1 94.44 93 PRO A O 1
ATOM 731 N N . ALA A 1 94 ? 0.819 -30.031 -9.57 1 94 94 ALA A N 1
ATOM 732 C CA . ALA A 1 94 ? 1.812 -30.719 -8.758 1 94 94 ALA A CA 1
ATOM 733 C C . ALA A 1 94 ? 3.229 -30.391 -9.227 1 94 94 ALA A C 1
ATOM 735 O O . ALA A 1 94 ? 4.18 -30.469 -8.438 1 94 94 ALA A O 1
ATOM 736 N N . VAL A 1 95 ? 3.322 -30 -10.469 1 90.94 95 VAL A N 1
ATOM 737 C CA . VAL A 1 95 ? 4.68 -29.844 -10.984 1 90.94 95 VAL A CA 1
ATOM 738 C C . VAL A 1 95 ? 4.832 -28.469 -11.633 1 90.94 95 VAL A C 1
ATOM 740 O O . VAL A 1 95 ? 5.941 -28.047 -11.969 1 90.94 95 VAL A O 1
ATOM 743 N N . SER A 1 96 ? 3.793 -27.734 -11.781 1 91.38 96 SER A N 1
ATOM 744 C CA . SER A 1 96 ? 3.842 -26.453 -12.477 1 91.38 96 SER A CA 1
ATOM 745 C C . SER A 1 96 ? 4.727 -25.453 -11.742 1 91.38 96 SER A C 1
ATOM 747 O O . SER A 1 96 ? 4.707 -25.391 -10.508 1 91.38 96 SER A O 1
ATOM 749 N N . THR A 1 97 ? 5.453 -24.656 -12.477 1 88.56 97 THR A N 1
ATOM 750 C CA . THR A 1 97 ? 6.266 -23.578 -11.922 1 88.56 97 THR A CA 1
ATOM 751 C C . THR A 1 97 ? 5.719 -22.219 -12.344 1 88.56 97 THR A C 1
ATOM 753 O O . THR A 1 97 ? 6.422 -21.219 -12.273 1 88.56 97 THR A O 1
ATOM 756 N N . ARG A 1 98 ? 4.465 -22.219 -12.742 1 89.69 98 ARG A N 1
ATOM 757 C CA . ARG A 1 98 ? 3.814 -21.016 -13.258 1 89.69 98 ARG A CA 1
ATOM 758 C C . ARG A 1 98 ? 3.691 -19.953 -12.18 1 89.69 98 ARG A C 1
ATOM 760 O O . ARG A 1 98 ? 3.482 -20.266 -11.008 1 89.69 98 ARG A O 1
ATOM 767 N N . THR A 1 99 ? 3.834 -18.672 -12.594 1 91.44 99 THR A N 1
ATOM 768 C CA . THR A 1 99 ? 3.572 -17.547 -11.719 1 91.44 99 THR A CA 1
ATOM 769 C C . THR A 1 99 ? 2.178 -16.969 -11.961 1 91.44 99 THR A C 1
ATOM 771 O O . THR A 1 99 ? 1.833 -16.625 -13.094 1 91.44 99 THR A O 1
ATOM 774 N N . PHE A 1 100 ? 1.412 -17.016 -10.977 1 95.5 100 PHE A N 1
ATOM 775 C CA . PHE A 1 100 ? 0.115 -16.359 -11.039 1 95.5 100 PHE A CA 1
ATOM 776 C C . PHE A 1 100 ? 0.196 -14.953 -10.445 1 95.5 100 PHE A C 1
ATOM 778 O O . PHE A 1 100 ? 0.846 -14.742 -9.422 1 95.5 100 PHE A O 1
ATOM 785 N N . ARG A 1 101 ? -0.41 -13.984 -11.102 1 95.56 101 ARG A N 1
ATOM 786 C CA . ARG A 1 101 ? -0.412 -12.586 -10.695 1 95.56 101 ARG A CA 1
ATOM 787 C C . ARG A 1 101 ? -1.815 -12.125 -10.312 1 95.56 101 ARG A C 1
ATOM 789 O O . ARG A 1 101 ? -2.746 -12.234 -11.117 1 95.56 101 ARG A O 1
ATOM 796 N N . VAL A 1 102 ? -1.901 -11.602 -9.055 1 96.06 102 VAL A N 1
ATOM 797 C CA . VAL A 1 102 ? -3.221 -11.242 -8.547 1 96.06 102 VAL A CA 1
ATOM 798 C C . VAL A 1 102 ? -3.176 -9.836 -7.953 1 96.06 102 VAL A C 1
ATOM 800 O O . VAL A 1 102 ? -2.225 -9.484 -7.25 1 96.06 102 VAL A O 1
ATOM 803 N N . SER A 1 103 ? -4.141 -9.023 -8.297 1 94.31 103 SER A N 1
ATOM 804 C CA . SER A 1 103 ? -4.328 -7.75 -7.613 1 94.31 103 SER A CA 1
ATOM 805 C C . SER A 1 103 ? -5.281 -7.891 -6.43 1 94.31 103 SER A C 1
ATOM 807 O O . SER A 1 103 ? -6.43 -8.305 -6.602 1 94.31 103 SER A O 1
ATOM 809 N N . LEU A 1 104 ? -4.75 -7.609 -5.262 1 90.81 104 LEU A N 1
ATOM 810 C CA . LEU A 1 104 ? -5.488 -7.641 -4.004 1 90.81 104 LEU A CA 1
ATOM 811 C C . LEU A 1 104 ? -5.273 -6.352 -3.217 1 90.81 104 LEU A C 1
ATOM 813 O O . LEU A 1 104 ? -4.207 -5.738 -3.303 1 90.81 104 LEU A O 1
ATOM 817 N N . SER A 1 105 ? -6.355 -6.051 -2.461 1 86.5 105 SER A N 1
ATOM 818 C CA . SER A 1 105 ? -6.168 -5.004 -1.463 1 86.5 105 SER A CA 1
ATOM 819 C C . SER A 1 105 ? -5.422 -5.531 -0.242 1 86.5 105 SER A C 1
ATOM 821 O O . SER A 1 105 ? -5.227 -6.738 -0.101 1 86.5 105 SER A O 1
ATOM 823 N N . ASP A 1 106 ? -4.922 -4.621 0.632 1 86.19 106 ASP A N 1
ATOM 824 C CA . ASP A 1 106 ? -4.27 -5.07 1.857 1 86.19 106 ASP A CA 1
ATOM 825 C C . ASP A 1 106 ? -5.258 -5.797 2.77 1 86.19 106 ASP A C 1
ATOM 827 O O . ASP A 1 106 ? -4.871 -6.695 3.521 1 86.19 106 ASP A O 1
ATOM 831 N N . ALA A 1 107 ? -6.559 -5.43 2.672 1 87.25 107 ALA A N 1
ATOM 832 C CA . ALA A 1 107 ? -7.574 -6.191 3.398 1 87.25 107 ALA A CA 1
ATOM 833 C C . ALA A 1 107 ? -7.598 -7.648 2.943 1 87.25 107 ALA A C 1
ATOM 835 O O . ALA A 1 107 ? -7.676 -8.562 3.77 1 87.25 107 ALA A O 1
ATOM 836 N N . GLY A 1 108 ? -7.516 -7.816 1.663 1 89.94 108 GLY A N 1
ATOM 837 C CA . GLY A 1 108 ? -7.473 -9.164 1.129 1 89.94 108 GLY A CA 1
ATOM 838 C C . GLY A 1 108 ? -6.215 -9.922 1.518 1 89.94 108 GLY A C 1
ATOM 839 O O . GLY A 1 108 ? -6.266 -11.117 1.797 1 89.94 108 GLY A O 1
ATOM 840 N N . GLU A 1 109 ? -5.098 -9.227 1.502 1 90.56 109 GLU A N 1
ATOM 841 C CA . GLU A 1 109 ? -3.842 -9.844 1.929 1 90.56 109 GLU A CA 1
ATOM 842 C C . GLU A 1 109 ? -3.959 -10.414 3.34 1 90.56 109 GLU A C 1
ATOM 844 O O . GLU A 1 109 ? -3.465 -11.508 3.613 1 90.56 109 GLU A O 1
ATOM 849 N N . MET A 1 110 ? -4.617 -9.648 4.121 1 89.19 110 MET A N 1
ATOM 850 C CA . MET A 1 110 ? -4.734 -10.039 5.523 1 89.19 110 MET A CA 1
ATOM 851 C C . MET A 1 110 ? -5.801 -11.117 5.699 1 89.19 110 MET A C 1
ATOM 853 O O . MET A 1 110 ? -5.637 -12.039 6.5 1 89.19 110 MET A O 1
ATOM 857 N N . ALA A 1 111 ? -6.828 -11.062 4.918 1 89.88 111 ALA A N 1
ATOM 858 C CA . ALA A 1 111 ? -8 -11.891 5.164 1 89.88 111 ALA A CA 1
ATOM 859 C C . ALA A 1 111 ? -7.844 -13.266 4.512 1 89.88 111 ALA A C 1
ATOM 861 O O . ALA A 1 111 ? -8.141 -14.289 5.133 1 89.88 111 ALA A O 1
ATOM 862 N N . TYR A 1 112 ? -7.371 -13.297 3.262 1 92.94 112 TYR A N 1
ATOM 863 C CA . TYR A 1 112 ? -7.496 -14.602 2.625 1 92.94 112 TYR A CA 1
ATOM 864 C C . TYR A 1 112 ? -6.199 -15 1.929 1 92.94 112 TYR A C 1
ATOM 866 O O . TYR A 1 112 ? -6.035 -16.141 1.516 1 92.94 112 TYR A O 1
ATOM 874 N N . LEU A 1 113 ? -5.203 -14.164 1.834 1 94.88 113 LEU A N 1
ATOM 875 C CA . LEU A 1 113 ? -3.938 -14.531 1.21 1 94.88 113 LEU A CA 1
ATOM 876 C C . LEU A 1 113 ? -3.277 -15.688 1.963 1 94.88 113 LEU A C 1
ATOM 878 O O . LEU A 1 113 ? -2.734 -16.609 1.347 1 94.88 113 LEU A O 1
ATOM 882 N N . PRO A 1 114 ? -3.275 -15.703 3.324 1 94.56 114 PRO A N 1
ATOM 883 C CA . PRO A 1 114 ? -2.654 -16.812 4.047 1 94.56 114 PRO A CA 1
ATOM 884 C C . PRO A 1 114 ? -3.248 -18.172 3.664 1 94.56 114 PRO A C 1
ATOM 886 O O . PRO A 1 114 ? -2.506 -19.125 3.408 1 94.56 114 PRO A O 1
ATOM 889 N N . ALA A 1 115 ? -4.523 -18.188 3.588 1 95.25 115 ALA A N 1
ATOM 890 C CA . ALA A 1 115 ? -5.188 -19.438 3.23 1 95.25 115 ALA A CA 1
ATOM 891 C C . ALA A 1 115 ? -4.852 -19.859 1.801 1 95.25 115 ALA A C 1
ATOM 893 O O . ALA A 1 115 ? -4.668 -21.047 1.516 1 95.25 115 ALA A O 1
ATOM 894 N N . ILE A 1 116 ? -4.766 -18.922 0.925 1 97.06 116 ILE A N 1
ATOM 895 C CA . ILE A 1 116 ? -4.402 -19.188 -0.462 1 97.06 116 ILE A CA 1
ATOM 896 C C . ILE A 1 116 ? -2.986 -19.75 -0.525 1 97.06 116 ILE A C 1
ATOM 898 O O . ILE A 1 116 ? -2.734 -20.734 -1.214 1 97.06 116 ILE A O 1
ATOM 902 N N . CYS A 1 117 ? -2.1 -19.125 0.19 1 97 117 CYS A N 1
ATOM 903 C CA . CYS A 1 117 ? -0.708 -19.562 0.199 1 97 117 CYS A CA 1
ATOM 904 C C . CYS A 1 117 ? -0.583 -20.969 0.77 1 97 117 CYS A C 1
ATOM 906 O O . CYS A 1 117 ? 0.174 -21.797 0.248 1 97 117 CYS A O 1
ATOM 908 N N . ARG A 1 118 ? -1.301 -21.219 1.828 1 96.06 118 ARG A N 1
ATOM 909 C CA . ARG A 1 118 ? -1.296 -22.562 2.408 1 96.06 118 ARG A CA 1
ATOM 910 C C . ARG A 1 118 ? -1.746 -23.594 1.389 1 96.06 118 ARG A C 1
ATOM 912 O O . ARG A 1 118 ? -1.101 -24.641 1.227 1 96.06 118 ARG A O 1
ATOM 919 N N . ALA A 1 119 ? -2.824 -23.328 0.734 1 96.88 119 ALA A N 1
ATOM 920 C CA . ALA A 1 119 ? -3.369 -24.25 -0.262 1 96.88 119 ALA A CA 1
ATOM 921 C C . ALA A 1 119 ? -2.385 -24.469 -1.408 1 96.88 119 ALA A C 1
ATOM 923 O O . ALA A 1 119 ? -2.213 -25.594 -1.887 1 96.88 119 ALA A O 1
ATOM 924 N N . LEU A 1 120 ? -1.758 -23.391 -1.856 1 97 120 LEU A N 1
ATOM 925 C CA . LEU A 1 120 ? -0.795 -23.484 -2.949 1 97 120 LEU A CA 1
ATOM 926 C C . LEU A 1 120 ? 0.408 -24.328 -2.539 1 97 120 LEU A C 1
ATOM 928 O O . LEU A 1 120 ? 0.909 -25.125 -3.33 1 97 120 LEU A O 1
ATOM 932 N N . ARG A 1 121 ? 0.847 -24.141 -1.321 1 94.69 121 ARG A N 1
ATOM 933 C CA . ARG A 1 121 ? 1.989 -24.906 -0.837 1 94.69 121 ARG A CA 1
ATOM 934 C C . ARG A 1 121 ? 1.686 -26.406 -0.846 1 94.69 121 ARG A C 1
ATOM 936 O O . ARG A 1 121 ? 2.574 -27.219 -1.098 1 94.69 121 ARG A O 1
ATOM 943 N N . GLU A 1 122 ? 0.497 -26.766 -0.624 1 95.75 122 GLU A N 1
ATOM 944 C CA . GLU A 1 122 ? 0.072 -28.156 -0.539 1 95.75 122 GLU A CA 1
ATOM 945 C C . GLU A 1 122 ? -0.215 -28.734 -1.924 1 95.75 122 GLU A C 1
ATOM 947 O O . GLU A 1 122 ? 0.227 -29.828 -2.248 1 95.75 122 GLU A O 1
ATOM 952 N N . ARG A 1 123 ? -0.866 -27.984 -2.748 1 97.06 123 ARG A N 1
ATOM 953 C CA . ARG A 1 123 ? -1.432 -28.531 -3.975 1 97.06 123 ARG A CA 1
ATOM 954 C C . ARG A 1 123 ? -0.556 -28.203 -5.18 1 97.06 123 ARG A C 1
ATOM 956 O O . ARG A 1 123 ? -0.595 -28.906 -6.191 1 97.06 123 ARG A O 1
ATOM 963 N N . ALA A 1 124 ? 0.171 -27.141 -5.121 1 97.06 124 ALA A N 1
ATOM 964 C CA . ALA A 1 124 ? 1.036 -26.672 -6.199 1 97.06 124 ALA A CA 1
ATOM 965 C C . ALA A 1 124 ? 2.32 -26.062 -5.648 1 97.06 124 ALA A C 1
ATOM 967 O O . ALA A 1 124 ? 2.57 -24.859 -5.824 1 97.06 124 ALA A O 1
ATOM 968 N N . PRO A 1 125 ? 3.137 -26.828 -5.102 1 94.62 125 PRO A N 1
ATOM 969 C CA . PRO A 1 125 ? 4.246 -26.359 -4.266 1 94.62 125 PRO A CA 1
ATOM 970 C C . PRO A 1 125 ? 5.289 -25.562 -5.055 1 94.62 125 PRO A C 1
ATOM 972 O O . PRO A 1 125 ? 6.102 -24.844 -4.465 1 94.62 125 PRO A O 1
ATOM 975 N N . ARG A 1 126 ? 5.262 -25.672 -6.379 1 92.75 126 ARG A N 1
ATOM 976 C CA . ARG A 1 126 ? 6.281 -24.984 -7.16 1 92.75 126 ARG A CA 1
ATOM 977 C C . ARG A 1 126 ? 5.699 -23.75 -7.855 1 92.75 126 ARG A C 1
ATOM 979 O O . ARG A 1 126 ? 6.426 -23 -8.516 1 92.75 126 ARG A O 1
ATOM 986 N N . VAL A 1 127 ? 4.438 -23.562 -7.754 1 94.19 127 VAL A N 1
ATOM 987 C CA . VAL A 1 127 ? 3.771 -22.391 -8.297 1 94.19 127 VAL A CA 1
ATOM 988 C C . VAL A 1 127 ? 4.203 -21.141 -7.523 1 94.19 127 VAL A C 1
ATOM 990 O O . VAL A 1 127 ? 4.414 -21.203 -6.309 1 94.19 127 VAL A O 1
ATOM 993 N N . LYS A 1 128 ? 4.352 -20.062 -8.234 1 94.94 128 LYS A N 1
ATOM 994 C CA . LYS A 1 128 ? 4.648 -18.781 -7.617 1 94.94 128 LYS A CA 1
ATOM 995 C C . LYS A 1 128 ? 3.436 -17.859 -7.664 1 94.94 128 LYS A C 1
ATOM 997 O O . LYS A 1 128 ? 2.637 -17.922 -8.602 1 94.94 128 LYS A O 1
ATOM 1002 N N . LEU A 1 129 ? 3.277 -17.047 -6.633 1 97.19 129 LEU A N 1
ATOM 1003 C CA . LEU A 1 129 ? 2.195 -16.078 -6.547 1 97.19 129 LEU A CA 1
ATOM 1004 C C . LEU A 1 129 ? 2.746 -14.664 -6.379 1 97.19 129 LEU A C 1
ATOM 1006 O O . LEU A 1 129 ? 3.639 -14.43 -5.562 1 97.19 129 LEU A O 1
ATOM 1010 N N . ALA A 1 130 ? 2.305 -13.797 -7.215 1 95.44 130 ALA A N 1
ATOM 1011 C CA . ALA A 1 130 ? 2.67 -12.383 -7.121 1 95.44 130 ALA A CA 1
ATOM 1012 C C . ALA A 1 130 ? 1.438 -11.508 -6.898 1 95.44 130 ALA A C 1
ATOM 1014 O O . ALA A 1 130 ? 0.536 -11.469 -7.738 1 95.44 130 ALA A O 1
ATOM 1015 N N . VAL A 1 131 ? 1.427 -10.828 -5.742 1 94.62 131 VAL A N 1
ATOM 1016 C CA . VAL A 1 131 ? 0.37 -9.859 -5.461 1 94.62 131 VAL A CA 1
ATOM 1017 C C . VAL A 1 131 ? 0.796 -8.477 -5.941 1 94.62 131 VAL A C 1
ATOM 1019 O O . VAL A 1 131 ? 1.764 -7.906 -5.43 1 94.62 131 VAL A O 1
ATOM 1022 N N . ARG A 1 132 ? -0.025 -7.934 -6.871 1 89.81 132 ARG A N 1
ATOM 1023 C CA . ARG A 1 132 ? 0.319 -6.672 -7.516 1 89.81 132 ARG A CA 1
ATOM 1024 C C . ARG A 1 132 ? -0.883 -5.734 -7.562 1 89.81 132 ARG A C 1
ATOM 1026 O O . ARG A 1 132 ? -1.603 -5.688 -8.562 1 89.81 132 ARG A O 1
ATOM 1033 N N . PRO A 1 133 ? -0.981 -4.918 -6.527 1 84.88 133 PRO A N 1
ATOM 1034 C CA . PRO A 1 133 ? -2.078 -3.947 -6.602 1 84.88 133 PRO A CA 1
ATOM 1035 C C . PRO A 1 133 ? -1.905 -2.949 -7.742 1 84.88 133 PRO A C 1
ATOM 1037 O O . PRO A 1 133 ? -0.777 -2.576 -8.078 1 84.88 133 PRO A O 1
ATOM 1040 N N . MET A 1 134 ? -3.023 -2.545 -8.406 1 83.25 134 MET A N 1
ATOM 1041 C CA . MET A 1 134 ? -3.029 -1.604 -9.523 1 83.25 134 MET A CA 1
ATOM 1042 C C . MET A 1 134 ? -4.23 -0.67 -9.438 1 83.25 134 MET A C 1
ATOM 1044 O O . MET A 1 134 ? -5.254 -1.017 -8.844 1 83.25 134 MET A O 1
ATOM 1048 N N . PRO A 1 135 ? -3.965 0.516 -10.031 1 80.88 135 PRO A N 1
ATOM 1049 C CA . PRO A 1 135 ? -5.152 1.364 -10.172 1 80.88 135 PRO A CA 1
ATOM 1050 C C . PRO A 1 135 ? -6.27 0.686 -10.953 1 80.88 135 PRO A C 1
ATOM 1052 O O . PRO A 1 135 ? -6.008 -0.028 -11.93 1 80.88 135 PRO A O 1
ATOM 1055 N N . VAL A 1 136 ? -7.426 0.998 -10.508 1 83 136 VAL A N 1
ATOM 1056 C CA . VAL A 1 136 ? -8.602 0.315 -11.047 1 83 136 VAL A CA 1
ATOM 1057 C C . VAL A 1 136 ? -8.648 0.498 -12.562 1 83 136 VAL A C 1
ATOM 1059 O O . VAL A 1 136 ? -8.992 -0.434 -13.297 1 83 136 VAL A O 1
ATOM 1062 N N . ASP A 1 137 ? -8.297 1.635 -13.031 1 83.56 137 ASP A N 1
ATOM 1063 C CA . ASP A 1 137 ? -8.422 1.952 -14.445 1 83.56 137 ASP A CA 1
ATOM 1064 C C . ASP A 1 137 ? -7.363 1.215 -15.266 1 83.56 137 ASP A C 1
ATOM 1066 O O . ASP A 1 137 ? -7.445 1.162 -16.5 1 83.56 137 ASP A O 1
ATOM 1070 N N . GLU A 1 138 ? -6.438 0.575 -14.609 1 87.12 138 GLU A N 1
ATOM 1071 C CA . GLU A 1 138 ? -5.383 -0.151 -15.312 1 87.12 138 GLU A CA 1
ATOM 1072 C C . GLU A 1 138 ? -5.621 -1.657 -15.266 1 87.12 138 GLU A C 1
ATOM 1074 O O . GLU A 1 138 ? -4.973 -2.42 -15.984 1 87.12 138 GLU A O 1
ATOM 1079 N N . ILE A 1 139 ? -6.559 -2.105 -14.492 1 92 139 ILE A N 1
ATOM 1080 C CA . ILE A 1 139 ? -6.715 -3.523 -14.188 1 92 139 ILE A CA 1
ATOM 1081 C C . ILE A 1 139 ? -7.156 -4.273 -15.438 1 92 139 ILE A C 1
ATOM 1083 O O . ILE A 1 139 ? -6.625 -5.344 -15.75 1 92 139 ILE A O 1
ATOM 1087 N N . GLU A 1 140 ? -8.102 -3.701 -16.156 1 88.81 140 GLU A N 1
ATOM 1088 C CA . GLU A 1 140 ? -8.602 -4.395 -17.344 1 88.81 140 GLU A CA 1
ATOM 1089 C C . GLU A 1 140 ? -7.484 -4.664 -18.344 1 88.81 140 GLU A C 1
ATOM 1091 O O . GLU A 1 140 ? -7.344 -5.781 -18.844 1 88.81 140 GLU A O 1
ATOM 1096 N N . ASP A 1 141 ? -6.77 -3.629 -18.625 1 86.38 141 ASP A N 1
ATOM 1097 C CA . ASP A 1 141 ? -5.656 -3.758 -19.562 1 86.38 141 ASP A CA 1
ATOM 1098 C C . ASP A 1 141 ? -4.625 -4.766 -19.062 1 86.38 141 ASP A C 1
ATOM 1100 O O . ASP A 1 141 ? -4.062 -5.531 -19.844 1 86.38 141 ASP A O 1
ATOM 1104 N N . ALA A 1 142 ? -4.379 -4.754 -17.797 1 90 142 ALA A N 1
ATOM 1105 C CA . ALA A 1 142 ? -3.418 -5.68 -17.203 1 90 142 ALA A CA 1
ATOM 1106 C C . ALA A 1 142 ? -3.898 -7.121 -17.328 1 90 142 ALA A C 1
ATOM 1108 O O . ALA A 1 142 ? -3.102 -8.031 -17.578 1 90 142 ALA A O 1
ATOM 1109 N N . LEU A 1 143 ? -5.152 -7.332 -17.172 1 91 143 LEU A N 1
ATOM 1110 C CA . LEU A 1 143 ? -5.734 -8.664 -17.328 1 91 143 LEU A CA 1
ATOM 1111 C C . LEU A 1 143 ? -5.641 -9.133 -18.766 1 91 143 LEU A C 1
ATOM 1113 O O . LEU A 1 143 ? -5.305 -10.289 -19.031 1 91 143 LEU A O 1
ATOM 1117 N N . ARG A 1 144 ? -5.883 -8.203 -19.609 1 82.44 144 ARG A N 1
ATOM 1118 C CA . ARG A 1 144 ? -5.863 -8.508 -21.031 1 82.44 144 ARG A CA 1
ATOM 1119 C C . ARG A 1 144 ? -4.461 -8.883 -21.5 1 82.44 144 ARG A C 1
ATOM 1121 O O . ARG A 1 144 ? -4.293 -9.789 -22.312 1 82.44 144 ARG A O 1
ATOM 1128 N N . SER A 1 145 ? -3.527 -8.18 -20.953 1 78.94 145 SER A N 1
ATOM 1129 C CA . SER A 1 145 ? -2.15 -8.359 -21.406 1 78.94 145 SER A CA 1
ATOM 1130 C C . SER A 1 145 ? -1.411 -9.367 -20.531 1 78.94 145 SER A C 1
ATOM 1132 O O . SER A 1 145 ? -0.186 -9.484 -20.609 1 78.94 145 SER A O 1
ATOM 1134 N N . SER A 1 146 ? -2.051 -10 -19.609 1 80.19 146 SER A N 1
ATOM 1135 C CA . SER A 1 146 ? -1.52 -11.055 -18.75 1 80.19 146 SER A CA 1
ATOM 1136 C C . SER A 1 146 ? -0.489 -10.5 -17.766 1 80.19 146 SER A C 1
ATOM 1138 O O . SER A 1 146 ? 0.344 -11.242 -17.25 1 80.19 146 SER A O 1
ATOM 1140 N N . ARG A 1 147 ? -0.5 -9.234 -17.656 1 86 147 ARG A N 1
ATOM 1141 C CA . ARG A 1 147 ? 0.268 -8.656 -16.562 1 86 147 ARG A CA 1
ATOM 1142 C C . ARG A 1 147 ? -0.371 -8.969 -15.211 1 86 147 ARG A C 1
ATOM 1144 O O . ARG A 1 147 ? 0.3 -8.938 -14.172 1 86 147 ARG A O 1
ATOM 1151 N N . LEU A 1 148 ? -1.647 -9.227 -15.344 1 93 148 LEU A N 1
ATOM 1152 C CA . LEU A 1 148 ? -2.447 -9.758 -14.25 1 93 148 LEU A CA 1
ATOM 1153 C C . LEU A 1 148 ? -3.252 -10.969 -14.695 1 93 148 LEU A C 1
ATOM 1155 O O . LEU A 1 148 ? -3.744 -11.008 -15.828 1 93 148 LEU A O 1
ATOM 1159 N N . ASP A 1 149 ? -3.291 -11.891 -13.82 1 94.25 149 ASP A N 1
ATOM 1160 C CA . ASP A 1 149 ? -4.152 -13.031 -14.102 1 94.25 149 ASP A CA 1
ATOM 1161 C C . ASP A 1 149 ? -5.52 -12.867 -13.445 1 94.25 149 ASP A C 1
ATOM 1163 O O . ASP A 1 149 ? -6.535 -13.289 -14 1 94.25 149 ASP A O 1
ATOM 1167 N N . PHE A 1 150 ? -5.512 -12.25 -12.242 1 97 150 PHE A N 1
ATOM 1168 C CA . PHE A 1 150 ? -6.746 -12.062 -11.492 1 97 150 PHE A CA 1
ATOM 1169 C C . PHE A 1 150 ? -6.754 -10.711 -10.789 1 97 150 PHE A C 1
ATOM 1171 O O . PHE A 1 150 ? -5.695 -10.18 -10.438 1 97 150 PHE A O 1
ATOM 1178 N N . ALA A 1 151 ? -7.93 -10.164 -10.617 1 96 151 ALA A N 1
ATOM 1179 C CA . ALA A 1 151 ? -8.18 -9.047 -9.719 1 96 151 ALA A CA 1
ATOM 1180 C C . ALA A 1 151 ? -9.336 -9.352 -8.766 1 96 151 ALA A C 1
ATOM 1182 O O . ALA A 1 151 ? -10.391 -9.82 -9.195 1 96 151 ALA A O 1
ATOM 1183 N N . ILE A 1 152 ? -9.102 -9.133 -7.523 1 94.44 152 ILE A N 1
ATOM 1184 C CA . ILE A 1 152 ? -10.133 -9.398 -6.535 1 94.44 152 ILE A CA 1
ATOM 1185 C C . ILE A 1 152 ? -10.414 -8.133 -5.723 1 94.44 152 ILE A C 1
ATOM 1187 O O . ILE A 1 152 ? -9.484 -7.504 -5.207 1 94.44 152 ILE A O 1
ATOM 1191 N N . GLY A 1 153 ? -11.664 -7.785 -5.598 1 91.12 153 GLY A N 1
ATOM 1192 C CA . GLY A 1 153 ? -12.086 -6.637 -4.809 1 91.12 153 GLY A CA 1
ATOM 1193 C C . GLY A 1 153 ? -13.453 -6.121 -5.191 1 91.12 153 GLY A C 1
ATOM 1194 O O . GLY A 1 153 ? -14.219 -6.816 -5.867 1 91.12 153 GLY A O 1
ATOM 1195 N N . ASN A 1 154 ? -13.812 -5.004 -4.59 1 89.06 154 ASN A N 1
ATOM 1196 C CA . ASN A 1 154 ? -14.984 -4.273 -5.055 1 89.06 154 ASN A CA 1
ATOM 1197 C C . ASN A 1 154 ? -14.695 -3.504 -6.34 1 89.06 154 ASN A C 1
ATOM 1199 O O . ASN A 1 154 ? -14.156 -2.395 -6.297 1 89.06 154 ASN A O 1
ATOM 1203 N N . LEU A 1 155 ? -15.086 -4.086 -7.434 1 89.56 155 LEU A N 1
ATOM 1204 C CA . LEU A 1 155 ? -14.695 -3.58 -8.75 1 89.56 155 LEU A CA 1
ATOM 1205 C C . LEU A 1 155 ? -15.906 -3.506 -9.68 1 89.56 155 LEU A C 1
ATOM 1207 O O . LEU A 1 155 ? -15.922 -4.141 -10.734 1 89.56 155 LEU A O 1
ATOM 1211 N N . PRO A 1 156 ? -16.766 -2.666 -9.359 1 86.94 156 PRO A N 1
ATOM 1212 C CA . PRO A 1 156 ? -18 -2.615 -10.156 1 86.94 156 PRO A CA 1
ATOM 1213 C C . PRO A 1 156 ? -17.734 -2.205 -11.602 1 86.94 156 PRO A C 1
ATOM 1215 O O . PRO A 1 156 ? -18.422 -2.684 -12.516 1 86.94 156 PRO A O 1
ATOM 1218 N N . ALA A 1 157 ? -16.812 -1.378 -11.852 1 85 157 ALA A N 1
ATOM 1219 C CA . ALA A 1 157 ? -16.531 -0.868 -13.195 1 85 157 ALA A CA 1
ATOM 1220 C C . ALA A 1 157 ? -16.031 -1.979 -14.109 1 85 157 ALA A C 1
ATOM 1222 O O . ALA A 1 157 ? -16.125 -1.865 -15.336 1 85 157 ALA A O 1
ATOM 1223 N N . LEU A 1 158 ? -15.531 -3.033 -13.516 1 91.25 158 LEU A N 1
ATOM 1224 C CA . LEU A 1 158 ? -14.93 -4.109 -14.305 1 91.25 158 LEU A CA 1
ATOM 1225 C C . LEU A 1 158 ? -15.984 -5.145 -14.695 1 91.25 158 LEU A C 1
ATOM 1227 O O . LEU A 1 158 ? -15.766 -5.941 -15.609 1 91.25 158 LEU A O 1
ATOM 1231 N N . MET A 1 159 ? -17.078 -5.203 -14.07 1 90.19 159 MET A N 1
ATOM 1232 C CA . MET A 1 159 ? -18.062 -6.281 -14.195 1 90.19 159 MET A CA 1
ATOM 1233 C C . MET A 1 159 ? -18.562 -6.395 -15.625 1 90.19 159 MET A C 1
ATOM 1235 O O . MET A 1 159 ? -18.641 -7.492 -16.172 1 90.19 159 MET A O 1
ATOM 1239 N N . PRO A 1 160 ? -18.797 -5.281 -16.266 1 91.69 160 PRO A N 1
ATOM 1240 C CA . PRO A 1 160 ? -19.281 -5.41 -17.641 1 91.69 160 PRO A CA 1
ATOM 1241 C C . PRO A 1 160 ? -18.188 -5.719 -18.641 1 91.69 160 PRO A C 1
ATOM 1243 O O . PRO A 1 160 ? -18.469 -6.062 -19.781 1 91.69 160 PRO A O 1
ATOM 1246 N N . ARG A 1 161 ? -16.969 -5.68 -18.188 1 90.81 161 ARG A N 1
ATOM 1247 C CA . ARG A 1 161 ? -15.867 -5.672 -19.141 1 90.81 161 ARG A CA 1
ATOM 1248 C C . ARG A 1 161 ? -15.023 -6.941 -19.016 1 90.81 161 ARG A C 1
ATOM 1250 O O . ARG A 1 161 ? -14.172 -7.211 -19.859 1 90.81 161 ARG A O 1
ATOM 1257 N N . THR A 1 162 ? -15.25 -7.648 -17.969 1 94.56 162 THR A N 1
ATOM 1258 C CA . THR A 1 162 ? -14.453 -8.836 -17.688 1 94.56 162 THR A CA 1
ATOM 1259 C C . THR A 1 162 ? -15.344 -10 -17.25 1 94.56 162 THR A C 1
ATOM 1261 O O . THR A 1 162 ? -16.516 -9.805 -16.906 1 94.56 162 THR A O 1
ATOM 1264 N N . ARG A 1 163 ? -14.766 -11.25 -17.391 1 95.88 163 ARG A N 1
ATOM 1265 C CA . ARG A 1 163 ? -15.367 -12.359 -16.656 1 95.88 163 ARG A CA 1
ATOM 1266 C C . ARG A 1 163 ? -15.18 -12.18 -15.148 1 95.88 163 ARG A C 1
ATOM 1268 O O . ARG A 1 163 ? -14.148 -11.672 -14.703 1 95.88 163 ARG A O 1
ATOM 1275 N N . HIS A 1 164 ? -16.188 -12.547 -14.453 1 97.5 164 HIS A N 1
ATOM 1276 C CA . HIS A 1 164 ? -16.062 -12.367 -13.016 1 97.5 164 HIS A CA 1
ATOM 1277 C C . HIS A 1 164 ? -16.891 -13.398 -12.258 1 97.5 164 HIS A C 1
ATOM 1279 O O . HIS A 1 164 ? -17.75 -14.055 -12.836 1 97.5 164 HIS A O 1
ATOM 1285 N N . ARG A 1 165 ? -16.547 -13.602 -11.039 1 97.19 165 ARG A N 1
ATOM 1286 C CA . ARG A 1 165 ? -17.25 -14.438 -10.07 1 97.19 165 ARG A CA 1
ATOM 1287 C C . ARG A 1 165 ? -17.453 -13.695 -8.75 1 97.19 165 ARG A C 1
ATOM 1289 O O . ARG A 1 165 ? -16.516 -13.094 -8.227 1 97.19 165 ARG A O 1
ATOM 1296 N N . LEU A 1 166 ? -18.719 -13.672 -8.32 1 96.5 166 LEU A N 1
ATOM 1297 C CA . LEU A 1 166 ? -19 -13.117 -7 1 96.5 166 LEU A CA 1
ATOM 1298 C C . LEU A 1 166 ? -18.453 -14.039 -5.906 1 96.5 166 LEU A C 1
ATOM 1300 O O . LEU A 1 166 ? -18.781 -15.227 -5.871 1 96.5 166 LEU A O 1
ATOM 1304 N N . LEU A 1 167 ? -17.641 -13.508 -5.086 1 96.19 167 LEU A N 1
ATOM 1305 C CA . LEU A 1 167 ? -17.047 -14.312 -4.027 1 96.19 167 LEU A CA 1
ATOM 1306 C C . LEU A 1 167 ? -17.828 -14.156 -2.725 1 96.19 167 LEU A C 1
ATOM 1308 O O . LEU A 1 167 ? -18.172 -15.141 -2.076 1 96.19 167 LEU A O 1
ATOM 1312 N N . PHE A 1 168 ? -18.062 -12.93 -2.291 1 94.06 168 PHE A N 1
ATOM 1313 C CA . PHE A 1 168 ? -18.859 -12.633 -1.104 1 94.06 168 PHE A CA 1
ATOM 1314 C C . PHE A 1 168 ? -19.297 -11.172 -1.098 1 94.06 168 PHE A C 1
ATOM 1316 O O . PHE A 1 168 ? -18.906 -10.398 -1.97 1 94.06 168 PHE A O 1
ATOM 1323 N N . GLU A 1 169 ? -20.172 -10.852 -0.179 1 93 169 GLU A N 1
ATOM 1324 C CA . GLU A 1 169 ? -20.594 -9.477 0.063 1 93 169 GLU A CA 1
ATOM 1325 C C . GLU A 1 169 ? -20.016 -8.945 1.367 1 93 169 GLU A C 1
ATOM 1327 O O . GLU A 1 169 ? -20.016 -9.633 2.387 1 93 169 GLU A O 1
ATOM 1332 N N . GLU A 1 170 ? -19.469 -7.785 1.21 1 90.5 170 GLU A N 1
ATOM 1333 C CA . GLU A 1 170 ? -18.812 -7.168 2.359 1 90.5 170 GLU A CA 1
ATOM 1334 C C . GLU A 1 170 ? -19.656 -6.039 2.938 1 90.5 170 GLU A C 1
ATOM 1336 O O . GLU A 1 170 ? -20.344 -5.332 2.199 1 90.5 170 GLU A O 1
ATOM 1341 N N . THR A 1 171 ? -19.672 -5.953 4.238 1 91.75 171 THR A N 1
ATOM 1342 C CA . THR A 1 171 ? -20.266 -4.82 4.941 1 91.75 171 THR A CA 1
ATOM 1343 C C . THR A 1 171 ? -19.203 -4.059 5.73 1 91.75 171 THR A C 1
ATOM 1345 O O . THR A 1 171 ? -18.078 -4.52 5.867 1 91.75 171 THR A O 1
ATOM 1348 N N . TYR A 1 172 ? -19.625 -2.82 6.16 1 92.12 172 TYR A N 1
ATOM 1349 C CA . TYR A 1 172 ? -18.656 -1.962 6.852 1 92.12 172 TYR A CA 1
ATOM 1350 C C . TYR A 1 172 ? -19.078 -1.726 8.297 1 92.12 172 TYR A C 1
ATOM 1352 O O . TYR A 1 172 ? -20.266 -1.78 8.625 1 92.12 172 TYR A O 1
ATOM 1360 N N . VAL A 1 173 ? -18.125 -1.52 9.125 1 94.56 173 VAL A N 1
ATOM 1361 C CA . VAL A 1 173 ? -18.312 -1.21 10.539 1 94.56 173 VAL A CA 1
ATOM 1362 C 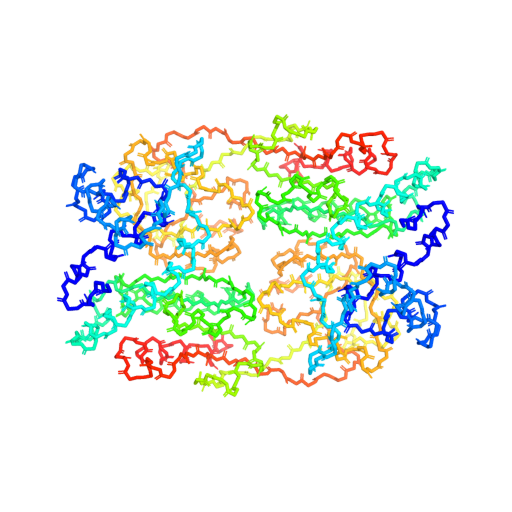C . VAL A 1 173 ? -17.391 -0.068 10.945 1 94.56 173 VAL A C 1
ATOM 1364 O O . VAL A 1 173 ? -16.547 0.366 10.156 1 94.56 173 VAL A O 1
ATOM 1367 N N . CYS A 1 174 ? -17.641 0.416 12.062 1 95.88 174 CYS A N 1
ATOM 1368 C CA . CYS A 1 174 ? -16.797 1.44 12.656 1 95.88 174 CYS A CA 1
ATOM 1369 C C . CYS A 1 174 ? -16.047 0.895 13.859 1 95.88 174 CYS A C 1
ATOM 1371 O O . CYS A 1 174 ? -16.641 0.243 14.727 1 95.88 174 CYS A O 1
ATOM 1373 N N . MET A 1 175 ? -14.758 1.143 13.922 1 97.06 175 MET A N 1
ATOM 1374 C CA . MET A 1 175 ? -13.891 0.597 14.961 1 97.06 175 MET A CA 1
ATOM 1375 C C . MET A 1 175 ? -13.125 1.709 15.672 1 97.06 175 MET A C 1
ATOM 1377 O O . MET A 1 175 ? -12.688 2.672 15.031 1 97.06 175 MET A O 1
ATOM 1381 N N . THR A 1 176 ? -13.008 1.61 17 1 97.81 176 THR A N 1
ATOM 1382 C CA . THR A 1 176 ? -12.234 2.559 17.797 1 97.81 176 THR A CA 1
ATOM 1383 C C . THR A 1 176 ? -11.57 1.857 18.984 1 97.81 176 THR A C 1
ATOM 1385 O O . THR A 1 176 ? -11.961 0.749 19.359 1 97.81 176 THR A O 1
ATOM 1388 N N . GLY A 1 177 ? -10.516 2.506 19.484 1 96.56 177 GLY A N 1
ATOM 1389 C CA . GLY A 1 177 ? -9.883 1.96 20.688 1 96.56 177 GLY A CA 1
ATOM 1390 C C . GLY A 1 177 ? -10.797 1.945 21.891 1 96.56 177 GLY A C 1
ATOM 1391 O O . GLY A 1 177 ? -11.578 2.877 22.094 1 96.56 177 GLY A O 1
ATOM 1392 N N . ARG A 1 178 ? -10.656 0.887 22.609 1 95.38 178 ARG A N 1
ATOM 1393 C CA . ARG A 1 178 ? -11.43 0.824 23.844 1 95.38 178 ARG A CA 1
ATOM 1394 C C . ARG A 1 178 ? -10.984 1.903 24.828 1 95.38 178 ARG A C 1
ATOM 1396 O O . ARG A 1 178 ? -9.789 2.178 24.953 1 95.38 178 ARG A O 1
ATOM 1403 N N . ARG A 1 179 ? -11.984 2.506 25.406 1 94.44 179 ARG A N 1
ATOM 1404 C CA . ARG A 1 179 ? -11.75 3.525 26.422 1 94.44 179 ARG A CA 1
ATOM 1405 C C . ARG A 1 179 ? -13.008 3.771 27.25 1 94.44 179 ARG A C 1
ATOM 1407 O O . ARG A 1 179 ? -14.102 3.355 26.859 1 94.44 179 ARG A O 1
ATOM 1414 N N . ARG A 1 180 ? -12.789 4.43 28.312 1 92 180 ARG A N 1
ATOM 1415 C CA . ARG A 1 180 ? -13.93 4.738 29.172 1 92 180 ARG A CA 1
ATOM 1416 C C . ARG A 1 180 ? -14.883 5.711 28.5 1 92 180 ARG A C 1
ATOM 1418 O O . ARG A 1 180 ? -14.445 6.621 27.781 1 92 180 ARG A O 1
ATOM 1425 N N . GLY A 1 181 ? -16.203 5.465 28.703 1 91.62 181 GLY A N 1
ATOM 1426 C CA . GLY A 1 181 ? -17.203 6.418 28.234 1 91.62 181 GLY A CA 1
ATOM 1427 C C . GLY A 1 181 ? -17.781 6.059 26.891 1 91.62 181 GLY A C 1
ATOM 1428 O O . GLY A 1 181 ? -18.703 6.711 26.406 1 91.62 181 GLY A O 1
ATOM 1429 N N . LEU A 1 182 ? -17.25 5.051 26.266 1 94.06 182 LEU A N 1
ATOM 1430 C CA . LEU A 1 182 ? -17.781 4.637 24.969 1 94.06 182 LEU A CA 1
ATOM 1431 C C . LEU A 1 182 ? -19.188 4.055 25.125 1 94.06 182 LEU A C 1
ATOM 1433 O O . LEU A 1 182 ? -19.469 3.367 26.109 1 94.06 182 LEU A O 1
ATOM 1437 N N . PRO A 1 183 ? -19.969 4.316 24.188 1 91.94 183 PRO A N 1
ATOM 1438 C CA . PRO A 1 183 ? -21.297 3.705 24.234 1 91.94 183 PRO A CA 1
ATOM 1439 C C . PRO A 1 183 ? -21.25 2.182 24.297 1 91.94 183 PRO A C 1
ATOM 1441 O O . PRO A 1 183 ? -20.406 1.563 23.641 1 91.94 183 PRO A O 1
ATOM 1444 N N . LYS A 1 184 ? -22.094 1.651 25.016 1 89.88 184 LYS A N 1
ATOM 1445 C CA . LYS A 1 184 ? -22.156 0.199 25.141 1 89.88 184 LYS A CA 1
ATOM 1446 C C . LYS A 1 184 ? -23.062 -0.414 24.094 1 89.88 184 LYS A C 1
ATOM 1448 O O . LYS A 1 184 ? -23.125 -1.637 23.938 1 89.88 184 LYS A O 1
ATOM 1453 N N . THR A 1 185 ? -23.641 0.408 23.359 1 87.56 185 THR A N 1
ATOM 1454 C CA . THR A 1 185 ? -24.531 -0.061 22.312 1 87.56 185 THR A CA 1
ATOM 1455 C C . THR A 1 185 ? -23.734 -0.67 21.156 1 87.56 185 THR A C 1
ATOM 1457 O O . THR A 1 185 ? -22.516 -0.477 21.062 1 87.56 185 THR A O 1
ATOM 1460 N N . ASP A 1 186 ? -24.469 -1.331 20.25 1 89.81 186 ASP A N 1
ATOM 1461 C CA . ASP A 1 186 ? -23.844 -1.994 19.109 1 89.81 186 ASP A CA 1
ATOM 1462 C C . ASP A 1 186 ? -23.688 -1.036 17.938 1 89.81 186 ASP A C 1
ATOM 1464 O O . ASP A 1 186 ? -22.891 -1.284 17.016 1 89.81 186 ASP A O 1
ATOM 1468 N N . ALA A 1 187 ? -24.484 0.005 18.016 1 90.44 187 ALA A N 1
ATOM 1469 C CA . ALA A 1 187 ? -24.438 0.958 16.906 1 90.44 187 ALA A CA 1
ATOM 1470 C C . ALA A 1 187 ? -24.062 2.35 17.406 1 90.44 187 ALA A C 1
ATOM 1472 O O . ALA A 1 187 ? -24.453 2.76 18.5 1 90.44 187 ALA A O 1
ATOM 1473 N N . LEU A 1 188 ? -23.281 3.041 16.578 1 91.56 188 LEU A N 1
ATOM 1474 C CA . LEU A 1 188 ? -22.953 4.438 16.844 1 91.56 188 LEU A CA 1
ATOM 1475 C C . LEU A 1 188 ? -24.094 5.355 16.438 1 91.56 188 LEU A C 1
ATOM 1477 O O . LEU A 1 188 ? -24.703 5.156 15.383 1 91.56 188 LEU A O 1
ATOM 1481 N N . SER A 1 189 ? -24.438 6.289 17.281 1 92.69 189 SER A N 1
ATOM 1482 C CA . SER A 1 189 ? -25.422 7.285 16.859 1 92.69 189 SER A CA 1
ATOM 1483 C C . SER A 1 189 ? -24.844 8.195 15.773 1 92.69 189 SER A C 1
ATOM 1485 O O . SER A 1 189 ? -23.625 8.375 15.695 1 92.69 189 SER A O 1
ATOM 1487 N N . LEU A 1 190 ? -25.75 8.727 14.984 1 92.81 190 LEU A N 1
ATOM 1488 C CA . LEU A 1 190 ? -25.312 9.648 13.938 1 92.81 190 LEU A CA 1
ATOM 1489 C C . LEU A 1 190 ? -24.594 10.852 14.531 1 92.81 190 LEU A C 1
ATOM 1491 O O . LEU A 1 190 ? -23.578 11.297 13.984 1 92.81 190 LEU A O 1
ATOM 1495 N N . GLU A 1 191 ? -25.094 11.312 15.625 1 92.06 191 GLU A N 1
ATOM 1496 C CA . GLU A 1 191 ? -24.5 12.469 16.297 1 92.06 191 GLU A CA 1
ATOM 1497 C C . GLU A 1 191 ? -23.062 12.18 16.719 1 92.06 191 GLU A C 1
ATOM 1499 O O . GLU A 1 191 ? -22.156 12.969 16.438 1 92.06 191 GLU A O 1
ATOM 1504 N N . ARG A 1 192 ? -22.891 11.031 17.297 1 92.62 192 ARG A N 1
ATOM 1505 C CA . ARG A 1 192 ? -21.562 10.656 17.75 1 92.62 192 ARG A CA 1
ATOM 1506 C C . ARG A 1 192 ? -20.625 10.438 16.562 1 92.62 192 ARG A C 1
ATOM 1508 O O . ARG A 1 192 ? -19.453 10.82 16.609 1 92.62 192 ARG A O 1
ATOM 1515 N N . PHE A 1 193 ? -21.125 9.82 15.586 1 94.56 193 PHE A N 1
ATOM 1516 C CA . PHE A 1 193 ? -20.359 9.555 14.383 1 94.56 193 PHE A CA 1
ATOM 1517 C C . PHE A 1 193 ? -19.875 10.859 13.75 1 94.56 193 PHE A C 1
ATOM 1519 O O . PHE A 1 193 ? -18.719 10.969 13.344 1 94.56 193 PHE A O 1
ATOM 1526 N N . LEU A 1 194 ? -20.719 11.891 13.758 1 90.44 194 LEU A N 1
ATOM 1527 C CA . LEU A 1 194 ? -20.422 13.172 13.125 1 90.44 194 LEU A CA 1
ATOM 1528 C C . LEU A 1 194 ? -19.453 13.984 13.977 1 90.44 194 LEU A C 1
ATOM 1530 O O . LEU A 1 194 ? -18.625 14.742 13.445 1 90.44 194 LEU A O 1
ATOM 1534 N N . GLN A 1 195 ? -19.516 13.758 15.211 1 91.88 195 GLN A N 1
ATOM 1535 C CA . GLN A 1 195 ? -18.672 14.523 16.125 1 91.88 195 GLN A CA 1
ATOM 1536 C C . GLN A 1 195 ? -17.281 13.906 16.266 1 91.88 195 GLN A C 1
ATOM 1538 O O . GLN A 1 195 ? -16.344 14.578 16.656 1 91.88 195 GLN A O 1
ATOM 1543 N N . ALA A 1 196 ? -17.219 12.688 15.93 1 94.12 196 ALA A N 1
ATOM 1544 C CA . ALA A 1 196 ? -15.961 11.953 16.094 1 94.12 196 ALA A CA 1
ATOM 1545 C C . ALA A 1 196 ? -14.945 12.367 15.031 1 94.12 196 ALA A C 1
ATOM 1547 O O . ALA A 1 196 ? -15.312 12.906 13.984 1 94.12 196 ALA A O 1
ATOM 1548 N N . SER A 1 197 ? -13.672 12.242 15.391 1 95.81 197 SER A N 1
ATOM 1549 C CA . SER A 1 197 ? -12.594 12.312 14.414 1 95.81 197 SER A CA 1
ATOM 1550 C C . SER A 1 197 ? -12.312 10.945 13.797 1 95.81 197 SER A C 1
ATOM 1552 O O . SER A 1 197 ? -12.336 9.93 14.492 1 95.81 197 SER A O 1
ATOM 1554 N N . HIS A 1 198 ? -12.086 10.992 12.461 1 95.62 198 HIS A N 1
ATOM 1555 C CA . HIS A 1 198 ? -12.031 9.719 11.75 1 95.62 198 HIS A CA 1
ATOM 1556 C C . HIS A 1 198 ? -10.695 9.547 11.039 1 95.62 198 HIS A C 1
ATOM 1558 O O . HIS A 1 198 ? -10.047 10.523 10.672 1 95.62 198 HIS A O 1
ATOM 1564 N N . VAL A 1 199 ? -10.344 8.234 10.906 1 95.69 199 VAL A N 1
ATOM 1565 C CA . VAL A 1 199 ? -9.281 7.812 9.992 1 95.69 199 VAL A CA 1
ATOM 1566 C C . VAL A 1 199 ? -9.891 7.43 8.648 1 95.69 199 VAL A C 1
ATOM 1568 O O . VAL A 1 199 ? -10.891 6.719 8.586 1 95.69 199 VAL A O 1
ATOM 1571 N N . GLN A 1 200 ? -9.328 7.98 7.621 1 91.19 200 GLN A N 1
ATOM 1572 C CA . GLN A 1 200 ? -9.703 7.582 6.27 1 91.19 200 GLN A CA 1
ATOM 1573 C C . GLN A 1 200 ? -8.625 6.711 5.629 1 91.19 200 GLN A C 1
ATOM 1575 O O . GLN A 1 200 ? -7.457 7.102 5.574 1 91.19 200 GLN A O 1
ATOM 1580 N N . VAL A 1 201 ? -9.023 5.512 5.23 1 89.56 201 VAL A N 1
ATOM 1581 C CA . VAL A 1 201 ? -8.109 4.648 4.496 1 89.56 201 VAL A CA 1
ATOM 1582 C C . VAL A 1 201 ? -8.312 4.836 2.994 1 89.56 201 VAL A C 1
ATOM 1584 O O . VAL A 1 201 ? -9.422 4.637 2.482 1 89.56 201 VAL A O 1
ATOM 1587 N N . THR A 1 202 ? -7.227 5.285 2.361 1 80.69 202 THR A N 1
ATOM 1588 C CA . THR A 1 202 ? -7.301 5.574 0.934 1 80.69 202 THR A CA 1
ATOM 1589 C C . THR A 1 202 ? -6.496 4.555 0.134 1 80.69 202 THR A C 1
ATOM 1591 O O . THR A 1 202 ? -5.266 4.559 0.175 1 80.69 202 THR A O 1
ATOM 1594 N N . SER A 1 203 ? -6.996 3.482 -0.26 1 70.19 203 SER A N 1
ATOM 1595 C CA . SER A 1 203 ? -6.273 2.463 -1.015 1 70.19 203 SER A CA 1
ATOM 1596 C C . SER A 1 203 ? -6.312 2.752 -2.512 1 70.19 203 SER A C 1
ATOM 1598 O O . SER A 1 203 ? -7.305 3.273 -3.023 1 70.19 203 SER A O 1
ATOM 1600 N N . VAL A 1 204 ? -5.137 2.74 -3.154 1 59.44 204 VAL A N 1
ATOM 1601 C CA . VAL A 1 204 ? -5.023 2.965 -4.59 1 59.44 204 VAL A CA 1
ATOM 1602 C C . VAL A 1 204 ? -5.965 2.021 -5.336 1 59.44 204 VAL A C 1
ATOM 1604 O O . VAL A 1 204 ? -6.559 2.398 -6.352 1 59.44 204 VAL A O 1
ATOM 1607 N N . GLU A 1 205 ? -5.945 0.809 -4.926 1 56.78 205 GLU A N 1
ATOM 1608 C CA . GLU A 1 205 ? -6.637 -0.259 -5.641 1 56.78 205 GLU A CA 1
ATOM 1609 C C . GLU A 1 205 ? -8.148 -0.165 -5.449 1 56.78 205 GLU A C 1
ATOM 1611 O O . GLU A 1 205 ? -8.914 -0.755 -6.211 1 56.78 205 GLU A O 1
ATOM 1616 N N . HIS A 1 206 ? -8.555 0.349 -4.219 1 57.97 206 HIS A N 1
ATOM 1617 C CA . HIS A 1 206 ? -9.938 -0.013 -3.93 1 57.97 206 HIS A CA 1
ATOM 1618 C C . HIS A 1 206 ? -10.758 1.215 -3.564 1 57.97 206 HIS A C 1
ATOM 1620 O O . HIS A 1 206 ? -10.211 2.225 -3.115 1 57.97 206 HIS A O 1
ATOM 1626 N N . SER A 1 207 ? -12 1.12 -4.027 1 55 207 SER A N 1
ATOM 1627 C CA . SER A 1 207 ? -13.234 1.889 -4.086 1 55 207 SER A CA 1
ATOM 1628 C C . SER A 1 207 ? -13.727 2.266 -2.691 1 55 207 SER A C 1
ATOM 1630 O O . SER A 1 207 ? -14.93 2.314 -2.441 1 55 207 SER A O 1
ATOM 1632 N N . HIS A 1 208 ? -12.75 2.34 -1.738 1 58.59 208 HIS A N 1
ATOM 1633 C CA . HIS A 1 208 ? -13.484 2.822 -0.574 1 58.59 208 HIS A CA 1
ATOM 1634 C C . HIS A 1 208 ? -14.047 4.219 -0.817 1 58.59 208 HIS A C 1
ATOM 1636 O O . HIS A 1 208 ? -14.719 4.785 0.052 1 58.59 208 HIS A O 1
ATOM 1642 N N . HIS A 1 209 ? -13.828 4.527 -1.989 1 60.81 209 HIS A N 1
ATOM 1643 C CA . HIS A 1 209 ? -14.461 5.777 -2.396 1 60.81 209 HIS A CA 1
ATOM 1644 C C . HIS A 1 209 ? -15.977 5.656 -2.393 1 60.81 209 HIS A C 1
ATOM 1646 O O . HIS A 1 209 ? -16.688 6.637 -2.145 1 60.81 209 HIS A O 1
ATOM 1652 N N . ALA A 1 210 ? -16.297 4.426 -2.525 1 68.12 210 ALA A N 1
ATOM 1653 C CA . ALA A 1 210 ? -17.734 4.168 -2.527 1 68.12 210 ALA A CA 1
ATOM 1654 C C . ALA A 1 210 ? -18.344 4.438 -1.155 1 68.12 210 ALA A C 1
ATOM 1656 O O . ALA A 1 210 ? -19.469 4.914 -1.056 1 68.12 210 ALA A O 1
ATOM 1657 N N . LEU A 1 211 ? -17.469 4.246 -0.213 1 75.25 211 LEU A N 1
ATOM 1658 C CA . LEU A 1 211 ? -17.953 4.48 1.145 1 75.25 211 LEU A CA 1
ATOM 1659 C C . LEU A 1 211 ? -18.203 5.965 1.383 1 75.25 211 LEU A C 1
ATOM 1661 O O . LEU A 1 211 ? -19.266 6.34 1.886 1 75.25 211 LEU A O 1
ATOM 1665 N N . ASP A 1 212 ? -17.297 6.703 0.943 1 72.75 212 ASP A N 1
ATOM 1666 C CA . ASP A 1 212 ? -17.438 8.141 1.16 1 72.75 212 ASP A CA 1
ATOM 1667 C C . ASP A 1 212 ? -18.594 8.711 0.344 1 72.75 212 ASP A C 1
ATOM 1669 O O . ASP A 1 212 ? -19.328 9.562 0.827 1 72.75 212 ASP A O 1
ATOM 1673 N N . ASP A 1 213 ? -18.625 8.156 -0.786 1 71.94 213 ASP A N 1
ATOM 1674 C CA . ASP A 1 213 ? -19.719 8.578 -1.643 1 71.94 213 ASP A CA 1
ATOM 1675 C C . ASP A 1 213 ? -21.062 8.203 -1.029 1 71.94 213 ASP A C 1
ATOM 1677 O O . ASP A 1 213 ? -22 9 -1.049 1 71.94 213 ASP A O 1
ATOM 1681 N N . ALA A 1 214 ? -21.141 7.047 -0.505 1 78 214 ALA A N 1
ATOM 1682 C CA . ALA A 1 214 ? -22.375 6.566 0.096 1 78 214 ALA A CA 1
ATOM 1683 C C . ALA A 1 214 ? -22.734 7.383 1.332 1 78 214 ALA A C 1
ATOM 1685 O O . ALA A 1 214 ? -23.906 7.723 1.536 1 78 214 ALA A O 1
ATOM 1686 N N . LEU A 1 215 ? -21.766 7.738 2.096 1 81.56 215 LEU A N 1
ATOM 1687 C CA . LEU A 1 215 ? -22 8.555 3.283 1 81.56 215 LEU A CA 1
ATOM 1688 C C . LEU A 1 215 ? -22.422 9.969 2.9 1 81.56 215 LEU A C 1
ATOM 1690 O O . LEU A 1 215 ? -23.375 10.508 3.465 1 81.56 215 LEU A O 1
ATOM 1694 N N . ARG A 1 216 ? -21.797 10.445 1.942 1 76.38 216 ARG A N 1
ATOM 1695 C CA . ARG A 1 216 ? -22.125 11.781 1.467 1 76.38 216 ARG A CA 1
ATOM 1696 C C . ARG A 1 216 ? -23.531 11.852 0.902 1 76.38 216 ARG A C 1
ATOM 1698 O O . ARG A 1 216 ? -24.25 12.836 1.108 1 76.38 216 ARG A O 1
ATOM 1705 N N . ALA A 1 217 ? -23.891 10.844 0.196 1 79.19 217 ALA A N 1
ATOM 1706 C CA . ALA A 1 217 ? -25.219 10.758 -0.388 1 79.19 217 ALA A CA 1
ATOM 1707 C C . ALA A 1 217 ? -26.297 10.812 0.694 1 79.19 217 ALA A C 1
ATOM 1709 O O . ALA A 1 217 ? -27.422 11.227 0.433 1 79.19 217 ALA A O 1
ATOM 1710 N N . GLN A 1 218 ? -25.922 10.469 1.854 1 84.56 218 GLN A N 1
ATOM 1711 C CA . GLN A 1 218 ? -26.875 10.492 2.971 1 84.56 218 GLN A CA 1
ATOM 1712 C C . GLN A 1 218 ? -26.656 11.727 3.842 1 84.56 218 GLN A C 1
ATOM 1714 O O . GLN A 1 218 ? -27.188 11.812 4.953 1 84.56 218 GLN A O 1
ATOM 1719 N N . GLY A 1 219 ? -25.734 12.602 3.385 1 80.38 219 GLY A N 1
ATOM 1720 C CA . GLY A 1 219 ? -25.484 13.844 4.09 1 80.38 219 GLY A CA 1
ATOM 1721 C C . GLY A 1 219 ? -24.578 13.672 5.293 1 80.38 219 GLY A C 1
ATOM 1722 O O . GLY A 1 219 ? -24.594 14.492 6.215 1 80.38 219 GLY A O 1
ATOM 1723 N N . VAL A 1 220 ? -24.016 12.547 5.301 1 83.19 220 VAL A N 1
ATOM 1724 C CA . VAL A 1 220 ? -23.141 12.258 6.426 1 83.19 220 VAL A CA 1
ATOM 1725 C C . VAL A 1 220 ? -21.688 12.57 6.043 1 83.19 220 VAL A C 1
ATOM 1727 O O . VAL A 1 220 ? -21.141 11.961 5.121 1 83.19 220 VAL A O 1
ATOM 1730 N N . GLY A 1 221 ? -21.062 13.578 6.684 1 83.5 221 GLY A N 1
ATOM 1731 C CA . GLY A 1 221 ? -19.672 13.93 6.477 1 83.5 221 GLY A CA 1
ATOM 1732 C C . GLY A 1 221 ? -18.781 13.578 7.66 1 83.5 221 GLY A C 1
ATOM 1733 O O . GLY A 1 221 ? -19.172 13.773 8.812 1 83.5 221 GLY A O 1
ATOM 1734 N N . ARG A 1 222 ? -17.656 13 7.379 1 87.81 222 ARG A N 1
ATOM 1735 C CA . ARG A 1 222 ? -16.719 12.641 8.438 1 87.81 222 ARG A CA 1
ATOM 1736 C C . ARG A 1 222 ? -15.641 13.703 8.594 1 87.81 222 ARG A C 1
ATOM 1738 O O . ARG A 1 222 ? -15.172 14.266 7.602 1 87.81 222 ARG A O 1
ATOM 1745 N N . ASN A 1 223 ? -15.367 13.977 9.781 1 89.12 223 ASN A N 1
ATOM 1746 C CA . ASN A 1 223 ? -14.172 14.758 10.086 1 89.12 223 ASN A CA 1
ATOM 1747 C C . ASN A 1 223 ? -12.914 13.898 10.031 1 89.12 223 ASN A C 1
ATOM 1749 O O . ASN A 1 223 ? -12.602 13.188 10.992 1 89.12 223 ASN A O 1
ATOM 1753 N N . ILE A 1 224 ? -12.156 14.055 8.938 1 91.62 224 ILE A N 1
ATOM 1754 C CA . ILE A 1 224 ? -10.992 13.195 8.734 1 91.62 224 ILE A CA 1
ATOM 1755 C C . ILE A 1 224 ? -9.766 13.836 9.383 1 91.62 224 ILE A C 1
ATOM 1757 O O . ILE A 1 224 ? -9.281 14.867 8.93 1 91.62 224 ILE A O 1
ATOM 1761 N N . ALA A 1 225 ? -9.281 13.18 10.422 1 95.25 225 ALA A N 1
ATOM 1762 C CA . ALA A 1 225 ? -8.109 13.672 11.125 1 95.25 225 ALA A CA 1
ATOM 1763 C C . ALA A 1 225 ? -6.836 13.016 10.602 1 95.25 225 ALA A C 1
ATOM 1765 O O . ALA A 1 225 ? -5.742 13.57 10.734 1 95.25 225 ALA A O 1
ATOM 1766 N N . LEU A 1 226 ? -6.992 11.805 10.07 1 96.5 226 LEU A N 1
ATOM 1767 C CA . LEU A 1 226 ? -5.859 11.008 9.602 1 96.5 226 LEU A CA 1
ATOM 1768 C C . LEU A 1 226 ? -6.219 10.242 8.328 1 96.5 226 LEU A C 1
ATOM 1770 O O . LEU A 1 226 ? -7.281 9.625 8.258 1 96.5 226 LEU A O 1
ATOM 1774 N N . GLU A 1 227 ? -5.398 10.391 7.363 1 93.81 227 GLU A N 1
ATOM 1775 C CA . GLU A 1 227 ? -5.488 9.586 6.148 1 93.81 227 GLU A CA 1
ATOM 1776 C C . GLU A 1 227 ? -4.316 8.617 6.039 1 93.81 227 GLU A C 1
ATOM 1778 O O . GLU A 1 227 ? -3.16 9.008 6.199 1 93.81 227 GLU A O 1
ATOM 1783 N N . VAL A 1 228 ? -4.625 7.352 5.867 1 92.94 228 VAL A N 1
ATOM 1784 C CA . VAL A 1 228 ? -3.584 6.344 5.691 1 92.94 228 VAL A CA 1
ATOM 1785 C C . VAL A 1 228 ? -3.871 5.516 4.441 1 92.94 228 VAL A C 1
ATOM 1787 O O . VAL A 1 228 ? -5.031 5.305 4.082 1 92.94 228 VAL A O 1
ATOM 1790 N N . PRO A 1 229 ? -2.824 4.984 3.908 1 88.38 229 PRO A N 1
ATOM 1791 C CA . PRO A 1 229 ? -3.02 4.227 2.67 1 88.38 229 PRO A CA 1
ATOM 1792 C C . PRO A 1 229 ? -3.408 2.773 2.922 1 88.38 229 PRO A C 1
ATOM 1794 O O . PRO A 1 229 ? -3.883 2.09 2.012 1 88.38 229 PRO A O 1
ATOM 1797 N N . HIS A 1 230 ? -3.133 2.301 4.168 1 87.75 230 HIS A N 1
ATOM 1798 C CA . HIS A 1 230 ? -3.326 0.879 4.434 1 87.75 230 HIS A CA 1
ATOM 1799 C C . HIS A 1 230 ? -4.027 0.659 5.77 1 87.75 230 HIS A C 1
ATOM 1801 O O . HIS A 1 230 ? -3.791 1.4 6.727 1 87.75 230 HIS A O 1
ATOM 1807 N N . PHE A 1 231 ? -4.746 -0.432 5.82 1 88.88 231 PHE A N 1
ATOM 1808 C CA . PHE A 1 231 ? -5.469 -0.779 7.039 1 88.88 231 PHE A CA 1
ATOM 1809 C C . PHE A 1 231 ? -4.508 -1.233 8.133 1 88.88 231 PHE A C 1
ATOM 1811 O O . PHE A 1 231 ? -4.844 -1.2 9.312 1 88.88 231 PHE A O 1
ATOM 1818 N N . VAL A 1 232 ? -3.346 -1.569 7.793 1 84.06 232 VAL A N 1
ATOM 1819 C CA . VAL A 1 232 ? -2.398 -2.137 8.75 1 84.06 232 VAL A CA 1
ATOM 1820 C C . VAL A 1 232 ? -2.062 -1.105 9.82 1 84.06 232 VAL A C 1
ATOM 1822 O O . VAL A 1 232 ? -1.611 -1.461 10.914 1 84.06 232 VAL A O 1
ATOM 1825 N N . ALA A 1 233 ? -2.25 0.107 9.531 1 89.88 233 ALA A N 1
ATOM 1826 C CA . ALA A 1 233 ? -1.94 1.175 10.477 1 89.88 233 ALA A CA 1
ATOM 1827 C C . ALA A 1 233 ? -2.99 1.248 11.586 1 89.88 233 ALA A C 1
ATOM 1829 O O . ALA A 1 233 ? -2.736 1.811 12.648 1 89.88 233 ALA A O 1
ATOM 1830 N N . LEU A 1 234 ? -4.121 0.706 11.383 1 93.75 234 LEU A N 1
ATOM 1831 C CA . LEU A 1 234 ? -5.297 1.03 12.18 1 93.75 234 LEU A CA 1
ATOM 1832 C C . LEU A 1 234 ? -5.148 0.515 13.609 1 93.75 234 LEU A C 1
ATOM 1834 O O . LEU A 1 234 ? -5.344 1.266 14.57 1 93.75 234 LEU A O 1
ATOM 1838 N N . PRO A 1 235 ? -4.742 -0.725 13.836 1 92.94 235 PRO A N 1
ATOM 1839 C CA . PRO A 1 235 ? -4.684 -1.183 15.227 1 92.94 235 PRO A CA 1
ATOM 1840 C C . PRO A 1 235 ? -3.729 -0.351 16.078 1 92.94 235 PRO A C 1
ATOM 1842 O O . PRO A 1 235 ? -4.07 0.027 17.203 1 92.94 235 PRO A O 1
ATOM 1845 N N . GLY A 1 236 ? -2.588 -0.051 15.555 1 93.12 236 GLY A N 1
ATOM 1846 C CA . GLY A 1 236 ? -1.632 0.759 16.297 1 93.12 236 GLY A CA 1
ATOM 1847 C C . GLY A 1 236 ? -2.137 2.16 16.578 1 93.12 236 GLY A C 1
ATOM 1848 O O . GLY A 1 236 ? -2.012 2.65 17.703 1 93.12 236 GLY A O 1
ATOM 1849 N N . VAL A 1 237 ? -2.711 2.76 15.617 1 96.31 237 VAL A N 1
ATOM 1850 C CA . VAL A 1 237 ? -3.168 4.141 15.727 1 96.31 237 VAL A CA 1
ATOM 1851 C C . VAL A 1 237 ? -4.375 4.215 16.656 1 96.31 237 VAL A C 1
ATOM 1853 O O . VAL A 1 237 ? -4.422 5.059 17.562 1 96.31 237 VAL A O 1
ATOM 1856 N N . LEU A 1 238 ? -5.301 3.309 16.516 1 97.19 238 LEU A N 1
ATOM 1857 C CA . LEU A 1 238 ? -6.539 3.357 17.281 1 97.19 238 LEU A CA 1
ATOM 1858 C C . LEU A 1 238 ? -6.289 3 18.734 1 97.19 238 LEU A C 1
ATOM 1860 O O . LEU A 1 238 ? -7.051 3.402 19.625 1 97.19 238 LEU A O 1
ATOM 1864 N N . SER A 1 239 ? -5.246 2.248 19 1 95.44 239 SER A N 1
ATOM 1865 C CA . SER A 1 239 ? -4.945 1.85 20.375 1 95.44 239 SER A CA 1
ATOM 1866 C C . SER A 1 239 ? -4.457 3.033 21.188 1 95.44 239 SER A C 1
ATOM 1868 O O . SER A 1 239 ? -4.504 3 22.422 1 95.44 239 SER A O 1
ATOM 1870 N N . VAL A 1 240 ? -4.008 4.105 20.516 1 95 240 VAL A N 1
ATOM 1871 C CA . VAL A 1 240 ? -3.379 5.188 21.281 1 95 240 VAL A CA 1
ATOM 1872 C C . VAL A 1 240 ? -4.109 6.5 21 1 95 240 VAL A C 1
ATOM 1874 O O . VAL A 1 240 ? -3.639 7.57 21.391 1 95 240 VAL A O 1
ATOM 1877 N N . THR A 1 241 ? -5.16 6.414 20.25 1 96 241 THR A N 1
ATOM 1878 C CA . THR A 1 241 ? -5.957 7.598 19.938 1 96 241 THR A CA 1
ATOM 1879 C C . THR A 1 241 ? -7.438 7.324 20.172 1 96 241 THR A C 1
ATOM 1881 O O . THR A 1 241 ? -7.828 6.195 20.469 1 96 241 THR A O 1
ATOM 1884 N N . ASP A 1 242 ? -8.227 8.367 20 1 96.06 242 ASP A N 1
ATOM 1885 C CA . ASP A 1 242 ? -9.672 8.234 20.125 1 96.06 242 ASP A CA 1
ATOM 1886 C C . ASP A 1 242 ? -10.352 8.266 18.75 1 96.06 242 ASP A C 1
ATOM 1888 O O . ASP A 1 242 ? -11.547 8.555 18.656 1 96.06 242 ASP A O 1
ATOM 1892 N N . LEU A 1 243 ? -9.555 8.047 17.75 1 97.31 243 LEU A N 1
ATOM 1893 C CA . LEU A 1 243 ? -10.07 8.102 16.375 1 97.31 243 LEU A CA 1
ATOM 1894 C C . LEU A 1 243 ? -10.977 6.914 16.094 1 97.31 243 LEU A C 1
ATOM 1896 O O . LEU A 1 243 ? -10.867 5.871 16.734 1 97.31 243 LEU A O 1
ATOM 1900 N N . TYR A 1 244 ? -11.852 7.137 15.156 1 97 244 TYR A N 1
ATOM 1901 C CA . TYR A 1 244 ? -12.703 6.086 14.602 1 97 244 TYR A CA 1
ATOM 1902 C C . TYR A 1 244 ? -12.281 5.738 13.18 1 97 244 TYR A C 1
ATOM 1904 O O . TYR A 1 244 ? -11.844 6.613 12.422 1 97 244 TYR A O 1
ATOM 1912 N N . ALA A 1 245 ? -12.43 4.504 12.844 1 96.12 245 ALA A N 1
ATOM 1913 C CA . ALA A 1 245 ? -12.156 4.07 11.469 1 96.12 245 ALA A CA 1
ATOM 1914 C C . ALA A 1 245 ? -13.32 3.242 10.922 1 96.12 245 ALA A C 1
ATOM 1916 O O . ALA A 1 245 ? -13.836 2.357 11.609 1 96.12 245 ALA A O 1
ATOM 1917 N N . THR A 1 246 ? -13.773 3.6 9.766 1 93.19 246 THR A N 1
ATOM 1918 C CA . THR A 1 246 ? -14.711 2.762 9.031 1 93.19 246 THR A CA 1
ATOM 1919 C C . THR A 1 246 ? -13.969 1.753 8.156 1 93.19 246 THR A C 1
ATOM 1921 O O . THR A 1 246 ? -13.094 2.129 7.371 1 93.19 246 THR A O 1
ATOM 1924 N N . LEU A 1 247 ? -14.234 0.47 8.352 1 92.06 247 LEU A N 1
ATOM 1925 C CA . LEU A 1 247 ? -13.516 -0.583 7.645 1 92.06 247 LEU A CA 1
ATOM 1926 C C . LEU A 1 247 ? -14.398 -1.805 7.438 1 92.06 247 LEU A C 1
ATOM 1928 O O . LEU A 1 247 ? -15.469 -1.909 8.039 1 92.06 247 LEU A O 1
ATOM 1932 N N . PRO A 1 248 ? -13.992 -2.682 6.531 1 90.69 248 PRO A N 1
ATOM 1933 C CA . PRO A 1 248 ? -14.773 -3.904 6.32 1 90.69 248 PRO A CA 1
ATOM 1934 C C . PRO A 1 248 ? -14.938 -4.727 7.598 1 90.69 248 PRO A C 1
ATOM 1936 O O . PRO A 1 248 ? -13.984 -4.871 8.367 1 90.69 248 PRO A O 1
ATOM 1939 N N . ARG A 1 249 ? -16.109 -5.277 7.754 1 92 249 ARG A N 1
ATOM 1940 C CA . ARG A 1 249 ? -16.453 -6.004 8.969 1 92 249 ARG A CA 1
ATOM 1941 C C . ARG A 1 249 ? -15.5 -7.164 9.211 1 92 249 ARG A C 1
ATOM 1943 O O . ARG A 1 249 ? -15.023 -7.359 10.328 1 92 249 ARG A O 1
ATOM 1950 N N . ARG A 1 250 ? -15.227 -7.898 8.188 1 89.06 250 ARG A N 1
ATOM 1951 C CA . ARG A 1 250 ? -14.352 -9.062 8.32 1 89.06 250 ARG A CA 1
ATOM 1952 C C . ARG A 1 250 ? -12.945 -8.648 8.734 1 89.06 250 ARG A C 1
ATOM 1954 O O . ARG A 1 250 ? -12.305 -9.328 9.539 1 89.06 250 ARG A O 1
ATOM 1961 N N . LEU A 1 251 ? -12.516 -7.609 8.18 1 90.69 251 LEU A N 1
ATOM 1962 C CA . LEU A 1 251 ? -11.203 -7.098 8.562 1 90.69 251 LEU A CA 1
ATOM 1963 C C . LEU A 1 251 ? -11.195 -6.633 10.008 1 90.69 251 LEU A C 1
ATOM 1965 O O . LEU A 1 251 ? -10.227 -6.859 10.734 1 90.69 251 LEU A O 1
ATOM 1969 N N . ALA A 1 252 ? -12.266 -5.941 10.422 1 93.69 252 ALA A N 1
ATOM 1970 C CA . ALA A 1 252 ? -12.375 -5.5 11.812 1 93.69 252 ALA A CA 1
ATOM 1971 C C . ALA A 1 252 ? -12.242 -6.68 12.773 1 93.69 252 ALA A C 1
ATOM 1973 O O . ALA A 1 252 ? -11.57 -6.574 13.805 1 93.69 252 ALA A O 1
ATOM 1974 N N . GLN A 1 253 ? -12.82 -7.77 12.414 1 91.12 253 GLN A N 1
ATOM 1975 C CA . GLN A 1 253 ? -12.766 -8.969 13.25 1 91.12 253 GLN A CA 1
ATOM 1976 C C . GLN A 1 253 ? -11.344 -9.516 13.32 1 91.12 253 GLN A C 1
ATOM 1978 O O . GLN A 1 253 ? -10.883 -9.922 14.391 1 91.12 253 GLN A O 1
ATOM 1983 N N . ILE A 1 254 ? -10.711 -9.484 12.234 1 88 254 ILE A N 1
ATOM 1984 C CA . ILE A 1 254 ? -9.344 -9.984 12.164 1 88 254 ILE A CA 1
ATOM 1985 C C . ILE A 1 254 ? -8.422 -9.094 12.992 1 88 254 ILE A C 1
ATOM 1987 O O . ILE A 1 254 ? -7.543 -9.586 13.703 1 88 254 ILE A O 1
ATOM 1991 N N . LEU A 1 255 ? -8.633 -7.836 12.906 1 90.88 255 LEU A N 1
ATOM 1992 C CA . LEU A 1 255 ? -7.758 -6.871 13.562 1 90.88 255 LEU A CA 1
ATOM 1993 C C . LEU A 1 255 ? -8.055 -6.797 15.055 1 90.88 255 LEU A C 1
ATOM 1995 O O . LEU A 1 255 ? -7.223 -6.328 15.836 1 90.88 255 LEU A O 1
ATOM 1999 N N . ASN A 1 256 ? -9.242 -7.16 15.43 1 93.06 256 ASN A N 1
ATOM 2000 C CA . ASN A 1 256 ? -9.664 -7.043 16.812 1 93.06 256 ASN A CA 1
ATOM 2001 C C . ASN A 1 256 ? -9.195 -8.242 17.641 1 93.06 256 ASN A C 1
ATOM 2003 O O . ASN A 1 256 ? -10 -8.867 18.344 1 93.06 256 ASN A O 1
ATOM 2007 N N . ARG A 1 257 ? -7.93 -8.391 17.672 1 82.56 257 ARG A N 1
ATOM 2008 C CA . ARG A 1 257 ? -7.367 -9.461 18.484 1 82.56 257 ARG A CA 1
ATOM 2009 C C . ARG A 1 257 ? -7.523 -9.141 19.969 1 82.56 257 ARG A C 1
ATOM 2011 O O . ARG A 1 257 ? -7.328 -7.996 20.391 1 82.56 257 ARG A O 1
ATOM 2018 N N . ASP A 1 258 ? -7.988 -10.109 20.781 1 87.19 258 ASP A N 1
ATOM 2019 C CA . ASP A 1 258 ? -8.133 -10 22.234 1 87.19 258 ASP A CA 1
ATOM 2020 C C . ASP A 1 258 ? -9.125 -8.898 22.594 1 87.19 258 ASP A C 1
ATOM 2022 O O . ASP A 1 258 ? -8.953 -8.219 23.609 1 87.19 258 ASP A O 1
ATOM 2026 N N . ASP A 1 259 ? -9.992 -8.594 21.703 1 91.5 259 ASP A N 1
ATOM 2027 C CA . ASP A 1 259 ? -11.039 -7.617 21.938 1 91.5 259 ASP A CA 1
ATOM 2028 C C . ASP A 1 259 ? -10.453 -6.266 22.344 1 91.5 259 ASP A C 1
ATOM 2030 O O . ASP A 1 259 ? -10.922 -5.633 23.281 1 91.5 259 ASP A O 1
ATOM 2034 N N . ALA A 1 260 ? -9.469 -5.93 21.625 1 93.31 260 ALA A N 1
ATOM 2035 C CA . ALA A 1 260 ? -8.734 -4.707 21.938 1 93.31 260 ALA A CA 1
ATOM 2036 C C . ALA A 1 260 ? -9.5 -3.471 21.484 1 93.31 260 ALA A C 1
ATOM 2038 O O . ALA A 1 260 ? -9.195 -2.354 21.906 1 93.31 260 ALA A O 1
ATOM 2039 N N . PHE A 1 261 ? -10.516 -3.656 20.672 1 97.12 261 PHE A N 1
ATOM 2040 C CA . PHE A 1 261 ? -11.219 -2.529 20.078 1 97.12 261 PHE A CA 1
ATOM 2041 C C . PHE A 1 261 ? -12.727 -2.686 20.234 1 97.12 261 PHE A C 1
ATOM 2043 O O . PHE A 1 261 ? -13.219 -3.793 20.453 1 97.12 261 PHE A O 1
ATOM 2050 N N . ARG A 1 262 ? -13.391 -1.581 20.172 1 97.31 262 ARG A N 1
ATOM 2051 C CA . ARG A 1 262 ? -14.844 -1.565 20.078 1 97.31 262 ARG A CA 1
ATOM 2052 C C . ARG A 1 262 ? -15.305 -1.434 18.625 1 97.31 262 ARG A C 1
ATOM 2054 O O . ARG A 1 262 ? -14.812 -0.577 17.891 1 97.31 262 ARG A O 1
ATOM 2061 N N . ILE A 1 263 ? -16.172 -2.301 18.266 1 97.25 263 ILE A N 1
ATOM 2062 C CA . ILE A 1 263 ? -16.703 -2.309 16.906 1 97.25 263 ILE A CA 1
ATOM 2063 C C . ILE A 1 263 ? -18.188 -1.951 16.922 1 97.25 263 ILE A C 1
ATOM 2065 O O . ILE A 1 263 ? -18.969 -2.537 17.688 1 97.25 263 ILE A O 1
ATOM 2069 N N . TYR A 1 264 ? -18.578 -0.971 16.172 1 97.19 264 TYR A N 1
ATOM 2070 C CA . TYR A 1 264 ? -19.953 -0.495 16.094 1 97.19 264 TYR A CA 1
ATOM 2071 C C . TYR A 1 264 ? -20.516 -0.675 14.688 1 97.19 264 TYR A C 1
ATOM 2073 O O . TYR A 1 264 ? -19.781 -0.558 13.695 1 97.19 264 TYR A O 1
ATOM 2081 N N . ALA A 1 265 ? -21.781 -0.943 14.625 1 95.75 265 ALA A N 1
ATOM 2082 C CA . ALA A 1 265 ? -22.469 -0.74 13.359 1 95.75 265 ALA A CA 1
ATOM 2083 C C . ALA A 1 265 ? -22.5 0.737 12.977 1 95.75 265 ALA A C 1
ATOM 2085 O O . ALA A 1 265 ? -22.484 1.61 13.844 1 95.75 265 ALA A O 1
ATOM 2086 N N . LEU A 1 266 ? -22.469 0.999 11.656 1 93.12 266 LEU A N 1
ATOM 2087 C CA . LEU A 1 266 ? -22.547 2.375 11.18 1 93.12 266 LEU A CA 1
ATOM 2088 C C . LEU A 1 266 ? -23.922 2.982 11.492 1 93.12 266 LEU A C 1
ATOM 2090 O O . LEU A 1 266 ? -24.922 2.27 11.562 1 93.12 266 LEU A O 1
ATOM 2094 N N . PRO A 1 267 ? -23.938 4.305 11.656 1 89.25 267 PRO A N 1
ATOM 2095 C CA . PRO A 1 267 ? -25.203 4.953 12.016 1 89.25 267 PRO A CA 1
ATOM 2096 C C . PRO A 1 267 ? -26.188 5.027 10.844 1 89.25 267 PRO A C 1
ATOM 2098 O O . PRO A 1 267 ? -27.359 5.309 11.047 1 89.25 267 PRO A O 1
ATOM 2101 N N . VAL A 1 268 ? -25.672 4.809 9.719 1 87.88 268 VAL A N 1
ATOM 2102 C CA . VAL A 1 268 ? -26.516 4.816 8.531 1 87.88 268 VAL A CA 1
ATOM 2103 C C . VAL A 1 268 ? -26.359 3.496 7.777 1 87.88 268 VAL A C 1
ATOM 2105 O O . VAL A 1 268 ? -25.281 2.916 7.75 1 87.88 268 VAL A O 1
ATOM 2108 N N . PRO A 1 269 ? -27.438 3.109 7.207 1 86.5 269 PRO A N 1
ATOM 2109 C CA . PRO A 1 269 ? -27.344 1.871 6.43 1 86.5 269 PRO A CA 1
ATOM 2110 C C . PRO A 1 269 ? -26.547 2.045 5.141 1 86.5 269 PRO A C 1
ATOM 2112 O O . PRO A 1 269 ? -26.719 3.047 4.438 1 86.5 269 PRO A O 1
ATOM 2115 N N . LEU A 1 270 ? -25.594 1.169 4.957 1 86.31 270 LEU A N 1
ATOM 2116 C CA . LEU A 1 270 ? -24.875 1.101 3.691 1 86.31 270 LEU A CA 1
ATOM 2117 C C . LEU A 1 270 ? -25.094 -0.245 3.008 1 86.31 270 LEU A C 1
ATOM 2119 O O . LEU A 1 270 ? -25.156 -1.281 3.674 1 86.31 270 LEU A O 1
ATOM 2123 N N . PRO A 1 271 ? -25.328 -0.151 1.741 1 85.06 271 PRO A N 1
ATOM 2124 C CA . PRO A 1 271 ? -25.469 -1.432 1.045 1 85.06 271 PRO A CA 1
ATOM 2125 C C . PRO A 1 271 ? -24.203 -2.283 1.12 1 85.06 271 PRO A C 1
ATOM 2127 O O . PRO A 1 271 ? -23.094 -1.743 1.178 1 85.06 271 PRO A O 1
ATOM 2130 N N . ALA A 1 272 ? -24.484 -3.602 1.13 1 89.75 272 ALA A N 1
ATOM 2131 C CA . ALA A 1 272 ? -23.344 -4.512 1.014 1 89.75 272 ALA A CA 1
ATOM 2132 C C . ALA A 1 272 ? -22.625 -4.328 -0.321 1 89.75 272 ALA A C 1
ATOM 2134 O O . ALA A 1 272 ? -23.266 -3.996 -1.329 1 89.75 272 ALA A O 1
ATOM 2135 N N . VAL A 1 273 ? -21.328 -4.496 -0.241 1 87.62 273 VAL A N 1
ATOM 2136 C CA . VAL A 1 273 ? -20.516 -4.312 -1.436 1 87.62 273 VAL A CA 1
ATOM 2137 C C . VAL A 1 273 ? -20.031 -5.664 -1.946 1 87.62 273 VAL A C 1
ATOM 2139 O O . VAL A 1 273 ? -19.516 -6.477 -1.176 1 87.62 273 VAL A O 1
ATOM 2142 N N . PRO A 1 274 ? -20.219 -5.902 -3.213 1 91.69 274 PRO A N 1
ATOM 2143 C CA . PRO A 1 274 ? -19.766 -7.184 -3.748 1 91.69 274 PRO A CA 1
ATOM 2144 C C . PRO A 1 274 ? -18.25 -7.238 -3.914 1 91.69 274 PRO A C 1
ATOM 2146 O O . PRO A 1 274 ? -17.641 -6.297 -4.434 1 91.69 274 PRO A O 1
ATOM 2149 N N . VAL A 1 275 ? -17.656 -8.266 -3.426 1 92.94 275 VAL A N 1
ATOM 2150 C CA . VAL A 1 275 ? -16.281 -8.609 -3.729 1 92.94 275 VAL A CA 1
ATOM 2151 C C . VAL A 1 275 ? -16.234 -9.688 -4.809 1 92.94 275 VAL A C 1
ATOM 2153 O O . VAL A 1 275 ? -16.75 -10.789 -4.613 1 92.94 275 VAL A O 1
ATOM 2156 N N . THR A 1 276 ? -15.625 -9.281 -5.895 1 95.31 276 THR A N 1
ATOM 2157 C CA . THR A 1 276 ? -15.625 -10.148 -7.07 1 95.31 276 THR A CA 1
ATOM 2158 C C . THR A 1 276 ? -14.203 -10.484 -7.496 1 95.31 276 THR A C 1
ATOM 2160 O O . THR A 1 276 ? -13.258 -9.758 -7.18 1 95.31 276 THR A O 1
ATOM 2163 N N . MET A 1 277 ? -14.094 -11.609 -8.094 1 97.38 277 MET A N 1
ATOM 2164 C CA . MET A 1 277 ? -12.859 -12.008 -8.773 1 97.38 277 MET A CA 1
ATOM 2165 C C . MET A 1 277 ? -12.992 -11.859 -10.281 1 97.38 277 MET A C 1
ATOM 2167 O O . MET A 1 277 ? -13.953 -12.344 -10.875 1 97.38 277 MET A O 1
ATOM 2171 N N . HIS A 1 278 ? -12.016 -11.18 -10.883 1 97.19 278 HIS A N 1
ATOM 2172 C CA . HIS A 1 278 ? -12.07 -10.875 -12.305 1 97.19 278 HIS A CA 1
ATOM 2173 C C . HIS A 1 278 ? -10.891 -11.508 -13.047 1 97.19 278 HIS A C 1
ATOM 2175 O O . HIS A 1 278 ? -9.773 -11.531 -12.531 1 97.19 278 HIS A O 1
ATOM 2181 N N . TRP A 1 279 ? -11.117 -12.016 -14.227 1 96.5 279 TRP A N 1
ATOM 2182 C CA . TRP A 1 279 ? -10.102 -12.461 -15.18 1 96.5 279 TRP A CA 1
ATOM 2183 C C . TRP A 1 279 ? -10.523 -12.156 -16.609 1 96.5 279 TRP A C 1
ATOM 2185 O O . TRP A 1 279 ? -11.68 -11.789 -16.859 1 96.5 279 TRP A O 1
ATOM 2195 N N . HIS A 1 280 ? -9.57 -12.148 -17.469 1 90.44 280 HIS A N 1
ATOM 2196 C CA . HIS A 1 280 ? -9.891 -11.82 -18.859 1 90.44 280 HIS A CA 1
ATOM 2197 C C . HIS A 1 280 ? -10.523 -13.008 -19.578 1 90.44 280 HIS A C 1
ATOM 2199 O O . HIS A 1 280 ? -10.094 -14.148 -19.375 1 90.44 280 HIS A O 1
ATOM 2205 N N . GLU A 1 281 ? -11.438 -12.781 -20.469 1 88.56 281 GLU A N 1
ATOM 2206 C CA . GLU A 1 281 ? -12.195 -13.797 -21.203 1 88.56 281 GLU A CA 1
ATOM 2207 C C . GLU A 1 281 ? -11.273 -14.688 -22.031 1 88.56 281 GLU A C 1
ATOM 2209 O O . GLU A 1 281 ? -11.523 -15.883 -22.172 1 88.56 281 GLU A O 1
ATOM 2214 N N . HIS A 1 282 ? -10.234 -14.141 -22.516 1 79.75 282 HIS A N 1
ATOM 2215 C CA . HIS A 1 282 ? -9.297 -14.867 -23.359 1 79.75 282 HIS A CA 1
ATOM 2216 C C . HIS A 1 282 ? -8.68 -16.047 -22.625 1 79.75 282 HIS A C 1
ATOM 2218 O O . HIS A 1 282 ? -8.266 -17.031 -23.234 1 79.75 282 HIS A O 1
ATOM 2224 N N . PHE A 1 283 ? -8.688 -15.938 -21.312 1 85.12 283 PHE A N 1
ATOM 2225 C CA . PHE A 1 283 ? -7.988 -16.953 -20.531 1 85.12 283 PHE A CA 1
ATOM 2226 C C . PHE A 1 283 ? -8.969 -17.828 -19.766 1 85.12 283 PHE A C 1
ATOM 2228 O O . PHE A 1 283 ? -8.57 -18.594 -18.875 1 85.12 283 PHE A O 1
ATOM 2235 N N . ASP A 1 284 ? -10.188 -17.688 -20.078 1 88.5 284 ASP A N 1
ATOM 2236 C CA . ASP A 1 284 ? -11.234 -18.406 -19.359 1 88.5 284 ASP A CA 1
ATOM 2237 C C . ASP A 1 284 ? -11.016 -19.922 -19.438 1 88.5 284 ASP A C 1
ATOM 2239 O O . ASP A 1 284 ? -11.281 -20.641 -18.484 1 88.5 284 ASP A O 1
ATOM 2243 N N . GLU A 1 285 ? -10.492 -20.391 -20.562 1 82.25 285 GLU A N 1
ATOM 2244 C CA . GLU A 1 285 ? -10.352 -21.828 -20.766 1 82.25 285 GLU A CA 1
ATOM 2245 C C . GLU A 1 285 ? -8.922 -22.297 -20.5 1 82.25 285 GLU A C 1
ATOM 2247 O O . GLU A 1 285 ? -8.594 -23.469 -20.688 1 82.25 285 GLU A O 1
ATOM 2252 N N . ASP A 1 286 ? -8.078 -21.328 -20.203 1 84.25 286 ASP A N 1
ATOM 2253 C CA . ASP A 1 286 ? -6.727 -21.703 -19.812 1 84.25 286 ASP A CA 1
ATOM 2254 C C . ASP A 1 286 ? -6.742 -22.578 -18.562 1 84.25 286 ASP A C 1
ATOM 2256 O O . ASP A 1 286 ? -7.262 -22.172 -17.516 1 84.25 286 ASP A O 1
ATOM 2260 N N . ALA A 1 287 ? -6.172 -23.797 -18.641 1 88.19 287 ALA A N 1
ATOM 2261 C CA . ALA A 1 287 ? -6.277 -24.797 -17.594 1 88.19 287 ALA A CA 1
ATOM 2262 C C . ALA A 1 287 ? -5.684 -24.266 -16.281 1 88.19 287 ALA A C 1
ATOM 2264 O O . ALA A 1 287 ? -6.207 -24.547 -15.195 1 88.19 287 ALA A O 1
ATOM 2265 N N . GLY A 1 288 ? -4.555 -23.547 -16.359 1 92.81 288 GLY A N 1
ATOM 2266 C CA . GLY A 1 288 ? -3.945 -22.984 -15.164 1 92.81 288 GLY A CA 1
ATOM 2267 C C . GLY A 1 288 ? -4.797 -21.922 -14.508 1 92.81 288 GLY A C 1
ATOM 2268 O O . GLY A 1 288 ? -4.98 -21.922 -13.289 1 92.81 288 GLY A O 1
ATOM 2269 N N . ILE A 1 289 ? -5.352 -21.047 -15.336 1 93.56 289 ILE A N 1
ATOM 2270 C CA . ILE A 1 289 ? -6.219 -19.969 -14.852 1 93.56 289 ILE A CA 1
ATOM 2271 C C . ILE A 1 289 ? -7.488 -20.578 -14.25 1 93.56 289 ILE A C 1
ATOM 2273 O O . ILE A 1 289 ? -7.934 -20.156 -13.18 1 93.56 289 ILE A O 1
ATOM 2277 N N . ALA A 1 290 ? -8.023 -21.547 -14.938 1 93.69 290 ALA A N 1
ATOM 2278 C CA . ALA A 1 290 ? -9.227 -22.219 -14.422 1 93.69 290 ALA A CA 1
ATOM 2279 C C . ALA A 1 290 ? -8.945 -22.891 -13.086 1 93.69 290 ALA A C 1
ATOM 2281 O O . ALA A 1 290 ? -9.742 -22.781 -12.148 1 93.69 290 ALA A O 1
ATOM 2282 N N . TRP A 1 291 ? -7.863 -23.547 -13.008 1 96.25 291 TRP A N 1
ATOM 2283 C CA . TRP A 1 291 ? -7.488 -24.234 -11.766 1 96.25 291 TRP A CA 1
ATOM 2284 C C . TRP A 1 291 ? -7.309 -23.234 -10.633 1 96.25 291 TRP A C 1
ATOM 2286 O O . TRP A 1 291 ? -7.848 -23.406 -9.539 1 96.25 291 TRP A O 1
ATOM 2296 N N . MET A 1 292 ? -6.539 -22.141 -10.859 1 97.69 292 MET A N 1
ATOM 2297 C CA . MET A 1 292 ? -6.281 -21.125 -9.852 1 97.69 292 MET A CA 1
ATOM 2298 C C . MET A 1 292 ? -7.57 -20.406 -9.461 1 97.69 292 MET A C 1
ATOM 2300 O O . MET A 1 292 ? -7.781 -20.094 -8.289 1 97.69 292 MET A O 1
ATOM 2304 N N . ARG A 1 293 ? -8.383 -20.094 -10.398 1 97.81 293 ARG A N 1
ATOM 2305 C CA . ARG A 1 293 ? -9.688 -19.484 -10.172 1 97.81 293 ARG A CA 1
ATOM 2306 C C . ARG A 1 293 ? -10.516 -20.312 -9.188 1 97.81 293 ARG A C 1
ATOM 2308 O O . ARG A 1 293 ? -11.031 -19.781 -8.211 1 97.81 293 ARG A O 1
ATOM 2315 N N . ASP A 1 294 ? -10.609 -21.594 -9.445 1 97.56 294 ASP A N 1
ATOM 2316 C CA . ASP A 1 294 ? -11.406 -22.469 -8.602 1 97.56 294 ASP A CA 1
ATOM 2317 C C . ASP A 1 294 ? -10.797 -22.594 -7.207 1 97.56 294 ASP A C 1
ATOM 2319 O O . ASP A 1 294 ? -11.523 -22.609 -6.211 1 97.56 294 ASP A O 1
ATOM 2323 N N . LEU A 1 295 ? -9.523 -22.688 -7.156 1 97.5 295 LEU A N 1
ATOM 2324 C CA . LEU A 1 295 ? -8.844 -22.75 -5.867 1 97.5 295 LEU A CA 1
ATOM 2325 C C . LEU A 1 295 ? -9.148 -21.516 -5.035 1 97.5 295 LEU A C 1
ATOM 2327 O O . LEU A 1 295 ? -9.555 -21.625 -3.875 1 97.5 295 LEU A O 1
ATOM 2331 N N . MET A 1 296 ? -8.961 -20.297 -5.602 1 97.56 296 MET A N 1
ATOM 2332 C CA . MET A 1 296 ? -9.156 -19.047 -4.875 1 97.56 296 MET A CA 1
ATOM 2333 C C . MET A 1 296 ? -10.617 -18.859 -4.5 1 97.56 296 MET A C 1
ATOM 2335 O O . MET A 1 296 ? -10.93 -18.438 -3.389 1 97.56 296 MET A O 1
ATOM 2339 N N . ALA A 1 297 ? -11.469 -19.203 -5.438 1 97.31 297 ALA A N 1
ATOM 2340 C CA . ALA A 1 297 ? -12.898 -19.062 -5.156 1 97.31 297 ALA A CA 1
ATOM 2341 C C . ALA A 1 297 ? -13.305 -19.938 -3.973 1 97.31 297 ALA A C 1
ATOM 2343 O O . ALA A 1 297 ? -14.016 -19.469 -3.076 1 97.31 297 ALA A O 1
ATOM 2344 N N . GLY A 1 298 ? -12.867 -21.156 -3.959 1 95.69 298 GLY A N 1
ATOM 2345 C CA . GLY A 1 298 ? -13.188 -22.062 -2.867 1 95.69 298 GLY A CA 1
ATOM 2346 C C . GLY A 1 298 ? -12.711 -21.562 -1.517 1 95.69 298 GLY A C 1
ATOM 2347 O O . GLY A 1 298 ? -13.406 -21.719 -0.51 1 95.69 298 GLY A O 1
ATOM 2348 N N . ILE A 1 299 ? -11.656 -20.891 -1.465 1 94.88 299 ILE A N 1
ATOM 2349 C CA . ILE A 1 299 ? -11.047 -20.406 -0.229 1 94.88 299 ILE A CA 1
ATOM 2350 C C . ILE A 1 299 ? -11.719 -19.109 0.207 1 94.88 299 ILE A C 1
ATOM 2352 O O . ILE A 1 299 ? -12.109 -18.969 1.367 1 94.88 299 ILE A O 1
ATOM 2356 N N . VAL A 1 300 ? -11.898 -18.141 -0.684 1 92.62 300 VAL A N 1
ATOM 2357 C CA . VAL A 1 300 ? -12.328 -16.797 -0.356 1 92.62 300 VAL A CA 1
ATOM 2358 C C . VAL A 1 300 ? -13.82 -16.797 -0.021 1 92.62 300 VAL A C 1
ATOM 2360 O O . VAL A 1 300 ? -14.266 -16.031 0.839 1 92.62 300 VAL A O 1
ATOM 2363 N N . GLU A 1 301 ? -14.555 -17.656 -0.631 1 89.38 301 GLU A N 1
ATOM 2364 C CA . GLU A 1 301 ? -15.992 -17.75 -0.365 1 89.38 301 GLU A CA 1
ATOM 2365 C C . GLU A 1 301 ? -16.25 -18.281 1.043 1 89.38 301 GLU A C 1
ATOM 2367 O O . GLU A 1 301 ? -17.312 -18.031 1.614 1 89.38 301 GLU A O 1
ATOM 2372 N N . HIS A 1 302 ? -15.258 -18.953 1.652 1 82 302 HIS A N 1
ATOM 2373 C CA . HIS A 1 302 ? -15.484 -19.594 2.943 1 82 302 HIS A CA 1
ATOM 2374 C C . HIS A 1 302 ? -14.461 -19.125 3.975 1 82 302 HIS A C 1
ATOM 2376 O O . HIS A 1 302 ? -14.172 -19.844 4.938 1 82 302 HIS A O 1
ATOM 2382 N N . PHE A 1 303 ? -13.93 -17.984 3.748 1 74.5 303 PHE A N 1
ATOM 2383 C CA . PHE A 1 303 ? -12.789 -17.594 4.57 1 74.5 303 PHE A CA 1
ATOM 2384 C C . PHE A 1 303 ? -13.234 -17.25 5.988 1 74.5 303 PHE A C 1
ATOM 2386 O O . PHE A 1 303 ? -12.43 -17.25 6.918 1 74.5 303 PHE A O 1
ATOM 2393 N N . ASP A 1 304 ? -14.438 -16.875 6.156 1 70.94 304 ASP A N 1
ATOM 2394 C CA . ASP A 1 304 ? -14.977 -16.609 7.488 1 70.94 304 ASP A CA 1
ATOM 2395 C C . ASP A 1 304 ? -15.172 -17.891 8.281 1 70.94 304 ASP A C 1
ATOM 2397 O O . ASP A 1 304 ? -15.398 -17.859 9.492 1 70.94 304 ASP A O 1
ATOM 2401 N N . GLU A 1 305 ? -15.203 -18.969 7.566 1 57.81 305 GLU A N 1
ATOM 2402 C CA . GLU A 1 305 ? -15.523 -20.25 8.188 1 57.81 305 GLU A CA 1
ATOM 2403 C C . GLU A 1 305 ? -14.281 -20.891 8.812 1 57.81 305 GLU A C 1
ATOM 2405 O O . GLU A 1 305 ? -14.391 -21.828 9.586 1 57.81 305 GLU A O 1
ATOM 2410 N N . ALA A 1 306 ? -13.156 -20.391 8.562 1 46.12 306 ALA A N 1
ATOM 2411 C CA . ALA A 1 306 ? -11.977 -21.078 9.086 1 46.12 306 ALA A CA 1
ATOM 2412 C C . ALA A 1 306 ? -11.641 -20.578 10.492 1 46.12 306 ALA A C 1
ATOM 2414 O O . ALA A 1 306 ? -11.773 -19.391 10.789 1 46.12 306 ALA A O 1
ATOM 2415 N N . MET B 1 1 ? -0.796 38.406 -25.219 1 31.95 1 MET B N 1
ATOM 2416 C CA . MET B 1 1 ? 0.057 37.906 -24.141 1 31.95 1 MET B CA 1
ATOM 2417 C C . MET B 1 1 ? -0.476 38.344 -22.781 1 31.95 1 MET B C 1
ATOM 2419 O O . MET B 1 1 ? -0.431 39.531 -22.438 1 31.95 1 MET B O 1
ATOM 2423 N N . THR B 1 2 ? -1.638 37.844 -22.344 1 41.09 2 THR B N 1
ATOM 2424 C CA . THR B 1 2 ? -2.295 38.344 -21.141 1 41.09 2 THR B CA 1
ATOM 2425 C C . THR B 1 2 ? -1.339 38.312 -19.953 1 41.09 2 THR B C 1
ATOM 2427 O O . THR B 1 2 ? -0.692 37.281 -19.688 1 41.09 2 THR B O 1
ATOM 2430 N N . SER B 1 3 ? -0.746 39.438 -19.656 1 39.97 3 SER B N 1
ATOM 2431 C CA . SER B 1 3 ? 0.163 39.688 -18.547 1 39.97 3 SER B CA 1
ATOM 2432 C C . SER B 1 3 ? -0.399 39.156 -17.234 1 39.97 3 SER B C 1
ATOM 2434 O O . SER B 1 3 ? -1.612 39.188 -17.016 1 39.97 3 SER B O 1
ATOM 2436 N N . ILE B 1 4 ? 0.335 38.406 -16.531 1 49.69 4 ILE B N 1
ATOM 2437 C CA . ILE B 1 4 ? 0.036 37.906 -15.203 1 49.69 4 ILE B CA 1
ATOM 2438 C C . ILE B 1 4 ? -0.599 39.031 -14.367 1 49.69 4 ILE B C 1
ATOM 2440 O O . ILE B 1 4 ? -1.403 38.75 -13.469 1 49.69 4 ILE B O 1
ATOM 2444 N N . ASP B 1 5 ? -0.255 40.281 -14.633 1 48.69 5 ASP B N 1
ATOM 2445 C CA . ASP B 1 5 ? -0.719 41.438 -13.883 1 48.69 5 ASP B CA 1
ATOM 2446 C C . ASP B 1 5 ? -2.238 41.594 -13.953 1 48.69 5 ASP B C 1
ATOM 2448 O O . ASP B 1 5 ? -2.861 42.156 -13.047 1 48.69 5 ASP B O 1
ATOM 2452 N N . HIS B 1 6 ? -2.824 41.125 -14.969 1 49.16 6 HIS B N 1
ATOM 2453 C CA . HIS B 1 6 ? -4.262 41.281 -15.156 1 49.16 6 HIS B CA 1
ATOM 2454 C C . HIS B 1 6 ? -5.008 39.969 -14.867 1 49.16 6 HIS B C 1
ATOM 2456 O O . HIS B 1 6 ? -6.238 39.938 -14.938 1 49.16 6 HIS B O 1
ATOM 2462 N N . LEU B 1 7 ? -4.215 39 -14.562 1 52.47 7 LEU B N 1
ATOM 2463 C CA . LEU B 1 7 ? -4.863 37.719 -14.367 1 52.47 7 LEU B CA 1
ATOM 2464 C C . LEU B 1 7 ? -5.418 37.594 -12.953 1 52.47 7 LEU B C 1
ATOM 2466 O O . LEU B 1 7 ? -4.711 37.875 -11.977 1 52.47 7 LEU B O 1
ATOM 2470 N N . ASP B 1 8 ? -6.703 37.625 -12.773 1 60 8 ASP B N 1
ATOM 2471 C CA . ASP B 1 8 ? -7.359 37.281 -11.516 1 60 8 ASP B CA 1
ATOM 2472 C C . ASP B 1 8 ? -6.891 35.938 -10.992 1 60 8 ASP B C 1
ATOM 2474 O O . ASP B 1 8 ? -7.262 34.875 -11.531 1 60 8 ASP B O 1
ATOM 2478 N N . LEU B 1 9 ? -5.961 35.969 -10.094 1 62.91 9 LEU B N 1
ATOM 2479 C CA . LEU B 1 9 ? -5.352 34.781 -9.508 1 62.91 9 LEU B CA 1
ATOM 2480 C C . LEU B 1 9 ? -6.418 33.812 -9 1 62.91 9 LEU B C 1
ATOM 2482 O O . LEU B 1 9 ? -6.16 32.594 -8.859 1 62.91 9 LEU B O 1
ATOM 2486 N N . ASN B 1 10 ? -7.535 34.406 -8.891 1 70.62 10 ASN B N 1
ATOM 2487 C CA . ASN B 1 10 ? -8.633 33.562 -8.453 1 70.62 10 ASN B CA 1
ATOM 2488 C C . ASN B 1 10 ? -9.023 32.531 -9.539 1 70.62 10 ASN B C 1
ATOM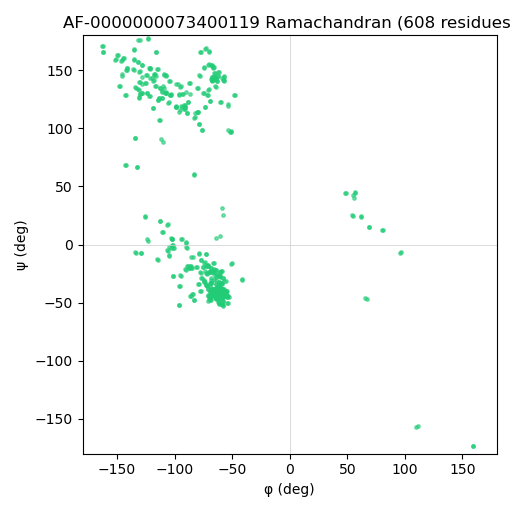 2490 O O . ASN B 1 10 ? -9.547 31.469 -9.234 1 70.62 10 ASN B O 1
ATOM 2494 N N . LEU B 1 11 ? -8.664 32.969 -10.695 1 77.56 11 LEU B N 1
ATOM 2495 C CA . LEU B 1 11 ? -8.938 32.062 -11.812 1 77.56 11 LEU B CA 1
ATOM 2496 C C . LEU B 1 11 ? -8.125 30.781 -11.68 1 77.56 11 LEU B C 1
ATOM 2498 O O . LEU B 1 11 ? -8.594 29.688 -12.031 1 77.56 11 LEU B O 1
ATOM 2502 N N . LEU B 1 12 ? -6.969 30.953 -11.07 1 77 12 LEU B N 1
ATOM 2503 C CA . LEU B 1 12 ? -6.09 29.797 -10.922 1 77 12 LEU B CA 1
ATOM 2504 C C . LEU B 1 12 ? -6.633 28.844 -9.867 1 77 12 LEU B C 1
ATOM 2506 O O . LEU B 1 12 ? -6.52 27.625 -10.016 1 77 12 LEU B O 1
ATOM 2510 N N . ARG B 1 13 ? -7.191 29.422 -8.93 1 79.75 13 ARG B N 1
ATOM 2511 C CA . ARG B 1 13 ? -7.836 28.609 -7.91 1 79.75 13 ARG B CA 1
ATOM 2512 C C . ARG B 1 13 ? -9.008 27.828 -8.5 1 79.75 13 ARG B C 1
ATOM 2514 O O . ARG B 1 13 ? -9.211 26.656 -8.164 1 79.75 13 ARG B O 1
ATOM 2521 N N . VAL B 1 14 ? -9.742 28.531 -9.328 1 83.69 14 VAL B N 1
ATOM 2522 C CA . VAL B 1 14 ? -10.883 27.906 -9.992 1 83.69 14 VAL B CA 1
ATOM 2523 C C . VAL B 1 14 ? -10.391 26.766 -10.883 1 83.69 14 VAL B C 1
ATOM 2525 O O . VAL B 1 14 ? -10.945 25.656 -10.852 1 83.69 14 VAL B O 1
ATOM 2528 N N . PHE B 1 15 ? -9.336 27.031 -11.594 1 85.75 15 PHE B N 1
ATOM 2529 C CA . PHE B 1 15 ? -8.734 26.031 -12.477 1 85.75 15 PHE B CA 1
ATOM 2530 C C . PHE B 1 15 ? -8.328 24.797 -11.695 1 85.75 15 PHE B C 1
ATOM 2532 O O . PHE B 1 15 ? -8.695 23.672 -12.062 1 85.75 15 PHE B O 1
ATOM 2539 N N . GLN B 1 16 ? -7.617 25.016 -10.68 1 81.62 16 GLN B N 1
ATOM 2540 C CA . GLN B 1 16 ? -7.125 23.906 -9.875 1 81.62 16 GLN B CA 1
ATOM 2541 C C . GLN B 1 16 ? -8.281 23.094 -9.289 1 81.62 16 GLN B C 1
ATOM 2543 O O . GLN B 1 16 ? -8.211 21.875 -9.219 1 81.62 16 GLN B O 1
ATOM 2548 N N . ALA B 1 17 ? -9.297 23.734 -8.859 1 83.69 17 ALA B N 1
ATOM 2549 C CA . ALA B 1 17 ? -10.477 23.062 -8.297 1 83.69 17 ALA B CA 1
ATOM 2550 C C . ALA B 1 17 ? -11.141 22.172 -9.344 1 83.69 17 ALA B C 1
ATOM 2552 O O . ALA B 1 17 ? -11.562 21.047 -9.031 1 83.69 17 ALA B O 1
ATOM 2553 N N . ILE B 1 18 ? -11.195 22.641 -10.531 1 88.44 18 ILE B N 1
ATOM 2554 C CA . ILE B 1 18 ? -11.82 21.875 -11.602 1 88.44 18 ILE B CA 1
ATOM 2555 C C . ILE B 1 18 ? -10.969 20.641 -11.914 1 88.44 18 ILE B C 1
ATOM 2557 O O . ILE B 1 18 ? -11.5 19.547 -12.141 1 88.44 18 ILE B O 1
ATOM 2561 N N . VAL B 1 19 ? -9.711 20.844 -11.914 1 83.25 19 VAL B N 1
ATOM 2562 C CA . VAL B 1 19 ? -8.781 19.75 -12.188 1 83.25 19 VAL B CA 1
ATOM 2563 C C . VAL B 1 19 ? -8.977 18.641 -11.148 1 83.25 19 VAL B C 1
ATOM 2565 O O . VAL B 1 19 ? -9 17.453 -11.484 1 83.25 19 VAL B O 1
ATOM 2568 N N . GLU B 1 20 ? -9.086 19.031 -9.984 1 79.5 20 GLU B N 1
ATOM 2569 C CA . GLU B 1 20 ? -9.133 18.094 -8.859 1 79.5 20 GLU B CA 1
ATOM 2570 C C . GLU B 1 20 ? -10.5 17.438 -8.734 1 79.5 20 GLU B C 1
ATOM 2572 O O . GLU B 1 20 ? -10.602 16.234 -8.492 1 79.5 20 GLU B O 1
ATOM 2577 N N . GLU B 1 21 ? -11.57 18.188 -8.945 1 79.44 21 GLU B N 1
ATOM 2578 C CA . GLU B 1 21 ? -12.93 17.719 -8.711 1 79.44 21 GLU B CA 1
ATOM 2579 C C . GLU B 1 21 ? -13.516 17.078 -9.961 1 79.44 21 GLU B C 1
ATOM 2581 O O . GLU B 1 21 ? -14.508 16.359 -9.891 1 79.44 21 GLU B O 1
ATOM 2586 N N . ARG B 1 22 ? -12.992 17.406 -11.109 1 83.19 22 ARG B N 1
ATOM 2587 C CA . ARG B 1 22 ? -13.461 16.969 -12.414 1 83.19 22 ARG B CA 1
ATOM 2588 C C . ARG B 1 22 ? -14.945 17.297 -12.602 1 83.19 22 ARG B C 1
ATOM 2590 O O . ARG B 1 22 ? -15.68 16.516 -13.227 1 83.19 22 ARG B O 1
ATOM 2597 N N . SER B 1 23 ? -15.375 18.25 -11.906 1 87.44 23 SER B N 1
ATOM 2598 C CA . SER B 1 23 ? -16.75 18.734 -11.945 1 87.44 23 SER B CA 1
ATOM 2599 C C . SER B 1 23 ? -16.828 20.234 -11.688 1 87.44 23 SER B C 1
ATOM 2601 O O . SER B 1 23 ? -16.172 20.734 -10.773 1 87.44 23 SER B O 1
ATOM 2603 N N . LEU B 1 24 ? -17.672 20.953 -12.516 1 89.94 24 LEU B N 1
ATOM 2604 C CA . LEU B 1 24 ? -17.828 22.391 -12.336 1 89.94 24 LEU B CA 1
ATOM 2605 C C . LEU B 1 24 ? -18.625 22.703 -11.07 1 89.94 24 LEU B C 1
ATOM 2607 O O . LEU B 1 24 ? -18.312 23.641 -10.352 1 89.94 24 LEU B O 1
ATOM 2611 N N . THR B 1 25 ? -19.562 21.844 -10.828 1 87.31 25 THR B N 1
ATOM 2612 C CA . THR B 1 25 ? -20.422 22.031 -9.664 1 87.31 25 THR B CA 1
ATOM 2613 C C . THR B 1 25 ? -19.641 21.797 -8.375 1 87.31 25 THR B C 1
ATOM 2615 O 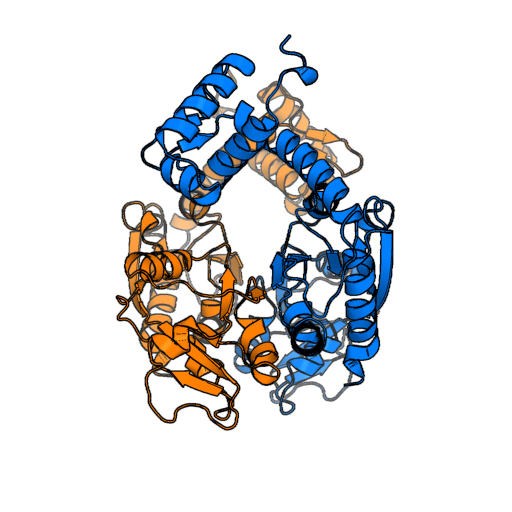O . THR B 1 25 ? -19.672 22.609 -7.457 1 87.31 25 THR B O 1
ATOM 2618 N N . LYS B 1 26 ? -18.922 20.766 -8.383 1 86 26 LYS B N 1
ATOM 2619 C CA . LYS B 1 26 ? -18.156 20.438 -7.188 1 86 26 LYS B CA 1
ATOM 2620 C C . LYS B 1 26 ? -17.031 21.438 -6.957 1 86 26 LYS B C 1
ATOM 2622 O O . LYS B 1 26 ? -16.719 21.781 -5.816 1 86 26 LYS B O 1
ATOM 2627 N N . ALA B 1 27 ? -16.469 21.859 -8.031 1 87.19 27 ALA B N 1
ATOM 2628 C CA . ALA B 1 27 ? -15.445 22.891 -7.93 1 87.19 27 ALA B CA 1
ATOM 2629 C C . ALA B 1 27 ? -16.016 24.172 -7.34 1 87.19 27 ALA B C 1
ATOM 2631 O O . ALA B 1 27 ? -15.391 24.828 -6.5 1 87.19 27 ALA B O 1
ATOM 2632 N N . GLY B 1 28 ? -17.203 24.484 -7.742 1 85.94 28 GLY B N 1
ATOM 2633 C CA . GLY B 1 28 ? -17.875 25.641 -7.195 1 85.94 28 GLY B CA 1
ATOM 2634 C C . GLY B 1 28 ? -18.172 25.516 -5.711 1 85.94 28 GLY B C 1
ATOM 2635 O O . GLY B 1 28 ? -17.906 26.453 -4.945 1 85.94 28 GLY B O 1
ATOM 2636 N N . GLU B 1 29 ? -18.641 24.406 -5.328 1 81.06 29 GLU B N 1
ATOM 2637 C CA . GLU B 1 29 ? -18.922 24.141 -3.922 1 81.06 29 GLU B CA 1
ATOM 2638 C C . GLU B 1 29 ? -17.672 24.281 -3.07 1 81.06 29 GLU B C 1
ATOM 2640 O O . GLU B 1 29 ? -17.703 24.891 -2 1 81.06 29 GLU B O 1
ATOM 2645 N N . ARG B 1 30 ? -16.594 23.828 -3.639 1 79 30 ARG B N 1
ATOM 2646 C CA . ARG B 1 30 ? -15.32 23.859 -2.928 1 79 30 ARG B CA 1
ATOM 2647 C C . ARG B 1 30 ? -14.828 25.297 -2.75 1 79 30 ARG B C 1
ATOM 2649 O O . ARG B 1 30 ? -14.266 25.641 -1.713 1 79 30 ARG B O 1
ATOM 2656 N N . LEU B 1 31 ? -15.133 26.109 -3.691 1 78.62 31 LEU B N 1
ATOM 2657 C CA . LEU B 1 31 ? -14.602 27.469 -3.699 1 78.62 31 LEU B CA 1
ATOM 2658 C C . LEU B 1 31 ? -15.664 28.469 -3.254 1 78.62 31 LEU B C 1
ATOM 2660 O O . LEU B 1 31 ? -15.414 29.688 -3.252 1 78.62 31 LEU B O 1
ATOM 2664 N N . ALA B 1 32 ? -16.844 27.891 -2.834 1 80.12 32 ALA B N 1
ATOM 2665 C CA . ALA B 1 32 ? -17.969 28.75 -2.459 1 80.12 32 ALA B CA 1
ATOM 2666 C C . ALA B 1 32 ? -18.344 29.703 -3.59 1 80.12 32 ALA B C 1
ATOM 2668 O O . ALA B 1 32 ? -18.531 30.906 -3.361 1 80.12 32 ALA B O 1
ATOM 2669 N N . LEU B 1 33 ? -18.312 29.219 -4.75 1 82.56 33 LEU B N 1
ATOM 2670 C CA . LEU B 1 33 ? -18.734 29.906 -5.957 1 82.56 33 LEU B CA 1
ATOM 2671 C C . LEU B 1 33 ? -19.938 29.203 -6.598 1 82.56 33 LEU B C 1
ATOM 2673 O O . LEU B 1 33 ? -20.125 28 -6.418 1 82.56 33 LEU B O 1
ATOM 2677 N N . SER B 1 34 ? -20.828 29.984 -7.188 1 85.75 34 SER B N 1
ATOM 2678 C CA . SER B 1 34 ? -21.891 29.375 -7.973 1 85.75 34 SER B CA 1
ATOM 2679 C C . SER B 1 34 ? -21.344 28.672 -9.211 1 85.75 34 SER B C 1
ATOM 2681 O O . SER B 1 34 ? -20.266 29.016 -9.688 1 85.75 34 SER B O 1
ATOM 2683 N N . GLN B 1 35 ? -22.094 27.672 -9.633 1 88.5 35 GLN B N 1
ATOM 2684 C CA . GLN B 1 35 ? -21.672 26.953 -10.828 1 88.5 35 GLN B CA 1
ATOM 2685 C C . GLN B 1 35 ? -21.562 27.875 -12.031 1 88.5 35 GLN B C 1
ATOM 2687 O O . GLN B 1 35 ? -20.594 27.812 -12.797 1 88.5 35 GLN B O 1
ATOM 2692 N N . PRO B 1 36 ? -22.469 28.859 -12.242 1 88.44 36 PRO B N 1
ATOM 2693 C CA . PRO B 1 36 ? -22.281 29.797 -13.344 1 88.44 36 PRO B CA 1
ATOM 2694 C C . PRO B 1 36 ? -21 30.609 -13.219 1 88.44 36 PRO B C 1
ATOM 2696 O O . PRO B 1 36 ? -20.344 30.891 -14.227 1 88.44 36 PRO B O 1
ATOM 2699 N N . ALA B 1 37 ? -20.703 30.938 -12.023 1 85.5 37 ALA B N 1
ATOM 2700 C CA . ALA B 1 37 ? -19.469 31.672 -11.773 1 85.5 37 ALA B CA 1
ATOM 2701 C C . ALA B 1 37 ? -18.234 30.844 -12.148 1 85.5 37 ALA B C 1
ATOM 2703 O O . ALA B 1 37 ? -17.297 31.359 -12.75 1 85.5 37 ALA B O 1
ATOM 2704 N N . VAL B 1 38 ? -18.25 29.594 -11.758 1 90.38 38 VAL B N 1
ATOM 2705 C CA . VAL B 1 38 ? -17.156 28.688 -12.102 1 90.38 38 VAL B CA 1
ATOM 2706 C C . VAL B 1 38 ? -17.094 28.516 -13.617 1 90.38 38 VAL B C 1
ATOM 2708 O O . VAL B 1 38 ? -16 28.547 -14.203 1 90.38 38 VAL B O 1
ATOM 2711 N N . SER B 1 39 ? -18.219 28.359 -14.258 1 90.31 39 SER B N 1
ATOM 2712 C CA . SER B 1 39 ? -18.297 28.219 -15.711 1 90.31 39 SER B CA 1
ATOM 2713 C C . SER B 1 39 ? -17.75 29.469 -16.406 1 90.31 39 SER B C 1
ATOM 2715 O O . SER B 1 39 ? -17 29.359 -17.391 1 90.31 39 SER B O 1
ATOM 2717 N N . TYR B 1 40 ? -18.125 30.578 -15.867 1 87.69 40 TYR B N 1
ATOM 2718 C CA . TYR B 1 40 ? -17.625 31.844 -16.406 1 87.69 40 TYR B CA 1
ATOM 2719 C C . TYR B 1 40 ? -16.109 31.922 -16.281 1 87.69 40 TYR B C 1
ATOM 2721 O O . TYR B 1 40 ? -15.422 32.281 -17.234 1 87.69 40 TYR B O 1
ATOM 2729 N N . SER B 1 41 ? -15.664 31.672 -15.102 1 87.5 41 SER B N 1
ATOM 2730 C CA . SER B 1 41 ? -14.227 31.672 -14.859 1 87.5 41 SER B CA 1
ATOM 2731 C C . SER B 1 41 ? -13.516 30.719 -15.828 1 87.5 41 SER B C 1
ATOM 2733 O O . SER B 1 41 ? -12.445 31.062 -16.344 1 87.5 41 SER B O 1
ATOM 2735 N N . LEU B 1 42 ? -14.102 29.531 -16.031 1 89.88 42 LEU B N 1
ATOM 2736 C CA . LEU B 1 42 ? -13.523 28.578 -16.969 1 89.88 42 LEU B CA 1
ATOM 2737 C C . LEU B 1 42 ? -13.484 29.156 -18.391 1 89.88 42 LEU B C 1
ATOM 2739 O O . LEU B 1 42 ? -12.508 28.969 -19.109 1 89.88 42 LEU B O 1
ATOM 2743 N N . GLY B 1 43 ? -14.555 29.828 -18.797 1 88.62 43 GLY B N 1
ATOM 2744 C CA . GLY B 1 43 ? -14.562 30.516 -20.078 1 88.62 43 GLY B CA 1
ATOM 2745 C C . GLY B 1 43 ? -13.414 31.484 -20.234 1 88.62 43 GLY B C 1
ATOM 2746 O O . GLY B 1 43 ? -12.766 31.531 -21.281 1 88.62 43 GLY B O 1
ATOM 2747 N N . ARG B 1 44 ? -13.195 32.25 -19.188 1 82.69 44 ARG B N 1
ATOM 2748 C CA . ARG B 1 44 ? -12.094 33.219 -19.203 1 82.69 44 ARG B CA 1
ATOM 2749 C C . ARG B 1 44 ? -10.75 32.5 -19.344 1 82.69 44 ARG B C 1
ATOM 2751 O O . ARG B 1 44 ? -9.867 32.938 -20.078 1 82.69 44 ARG B O 1
ATOM 2758 N N . LEU B 1 45 ? -10.594 31.422 -18.609 1 85.62 45 LEU B N 1
ATOM 2759 C CA . LEU B 1 45 ? -9.375 30.625 -18.641 1 85.62 45 LEU B CA 1
ATOM 2760 C C . LEU B 1 45 ? -9.148 30.047 -20.047 1 85.62 45 LEU B C 1
ATOM 2762 O O . LEU B 1 45 ? -8.023 30.031 -20.531 1 85.62 45 LEU B O 1
ATOM 2766 N N . ARG B 1 46 ? -10.227 29.547 -20.594 1 87.38 46 ARG B N 1
ATOM 2767 C CA . ARG B 1 46 ? -10.148 29 -21.953 1 87.38 46 ARG B CA 1
ATOM 2768 C C . ARG B 1 46 ? -9.648 30.047 -22.938 1 87.38 46 ARG B C 1
ATOM 2770 O O . ARG B 1 46 ? -8.828 29.75 -23.797 1 87.38 46 ARG B O 1
ATOM 2777 N N . THR B 1 47 ? -10.203 31.234 -22.797 1 81.56 47 THR B N 1
ATOM 2778 C CA . THR B 1 47 ? -9.797 32.344 -23.641 1 81.56 47 THR B CA 1
ATOM 2779 C C . THR B 1 47 ? -8.336 32.688 -23.406 1 81.56 47 THR B C 1
ATOM 2781 O O . THR B 1 47 ? -7.578 32.906 -24.359 1 81.56 47 THR B O 1
ATOM 2784 N N . LEU B 1 48 ? -8.039 32.719 -22.188 1 75.44 48 LEU B N 1
ATOM 2785 C CA . LEU B 1 48 ? -6.688 33.094 -21.797 1 75.44 48 LEU B CA 1
ATOM 2786 C C . LEU B 1 48 ? -5.652 32.125 -22.344 1 75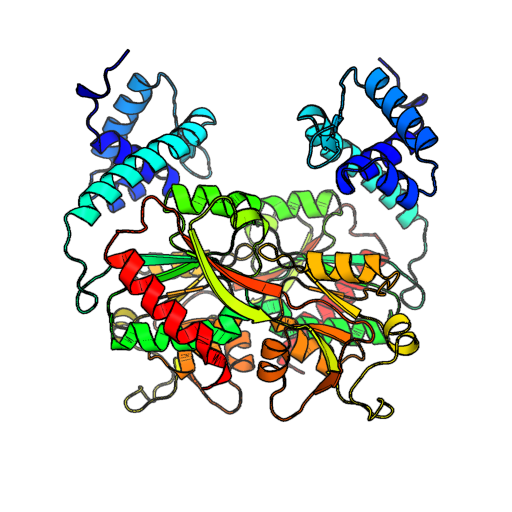.44 48 LEU B C 1
ATOM 2788 O O . LEU B 1 48 ? -4.574 32.531 -22.781 1 75.44 48 LEU B O 1
ATOM 2792 N N . PHE B 1 49 ? -5.949 30.859 -22.312 1 79.75 49 PHE B N 1
ATOM 2793 C CA . PHE B 1 49 ? -4.969 29.844 -22.672 1 79.75 49 PHE B CA 1
ATOM 2794 C C . PHE B 1 49 ? -5.227 29.328 -24.094 1 79.75 49 PHE B C 1
ATOM 2796 O O . PHE B 1 49 ? -4.469 28.5 -24.594 1 79.75 49 PHE B O 1
ATOM 2803 N N . ASP B 1 50 ? -6.246 29.875 -24.688 1 81.5 50 ASP B N 1
ATOM 2804 C CA . ASP B 1 50 ? -6.637 29.484 -26.031 1 81.5 50 ASP B CA 1
ATOM 2805 C C . ASP B 1 50 ? -6.707 27.953 -26.156 1 81.5 50 ASP B C 1
ATOM 2807 O O . ASP B 1 50 ? -6.098 27.375 -27.062 1 81.5 50 ASP B O 1
ATOM 2811 N N . ASP B 1 51 ? -7.254 27.297 -25.25 1 83 51 ASP B N 1
ATOM 2812 C CA . ASP B 1 51 ? -7.473 25.859 -25.125 1 83 51 ASP B CA 1
ATOM 2813 C C . ASP B 1 51 ? -8.781 25.562 -24.406 1 83 51 ASP B C 1
ATOM 2815 O O . ASP B 1 51 ? -9.141 26.266 -23.453 1 83 51 ASP B O 1
ATOM 2819 N N . PRO B 1 52 ? -9.43 24.531 -24.781 1 89.88 52 PRO B N 1
ATOM 2820 C CA . PRO B 1 52 ? -10.656 24.172 -24.078 1 89.88 52 PRO B CA 1
ATOM 2821 C C . PRO B 1 52 ? -10.406 23.828 -22.609 1 89.88 52 PRO B C 1
ATOM 2823 O O . PRO B 1 52 ? -11.32 23.938 -21.781 1 89.88 52 PRO B O 1
ATOM 2826 N N . LEU B 1 53 ? -9.18 23.375 -22.203 1 88.38 53 LEU B N 1
ATOM 2827 C CA . LEU B 1 53 ? -8.664 23 -20.891 1 88.38 53 LEU B CA 1
ATOM 2828 C C . LEU B 1 53 ? -9.383 21.766 -20.344 1 88.38 53 LEU B C 1
ATOM 2830 O O . LEU B 1 53 ? -8.734 20.812 -19.922 1 88.38 53 LEU B O 1
ATOM 2834 N N . PHE B 1 54 ? -10.734 21.797 -20.453 1 91.94 54 PHE B N 1
ATOM 2835 C CA . PHE B 1 54 ? -11.523 20.656 -20 1 91.94 54 PHE B CA 1
ATOM 2836 C C . PHE B 1 54 ? -12.586 20.281 -21.031 1 91.94 54 PHE B C 1
ATOM 2838 O O . PHE B 1 54 ? -13.195 21.156 -21.641 1 91.94 54 PHE B O 1
ATOM 2845 N N . ILE B 1 55 ? -12.656 18.953 -21.234 1 86.75 55 ILE B N 1
ATOM 2846 C CA . ILE B 1 55 ? -13.672 18.438 -22.156 1 86.75 55 ILE B CA 1
ATOM 2847 C C . ILE B 1 55 ? -14.703 17.625 -21.375 1 86.75 55 ILE B C 1
ATOM 2849 O O . ILE B 1 55 ? -14.344 16.875 -20.453 1 86.75 55 ILE B O 1
ATOM 2853 N N . ARG B 1 56 ? -15.93 17.828 -21.641 1 82.06 56 ARG B N 1
ATOM 2854 C CA . ARG B 1 56 ? -17 17.078 -20.984 1 82.06 56 ARG B CA 1
ATOM 2855 C C . ARG B 1 56 ? -17.078 15.656 -21.516 1 82.06 56 ARG B C 1
ATOM 2857 O O . ARG B 1 56 ? -17.078 15.438 -22.734 1 82.06 56 ARG B O 1
ATOM 2864 N N . THR B 1 57 ? -16.875 14.828 -20.688 1 75.31 57 THR B N 1
ATOM 2865 C CA . THR B 1 57 ? -17.016 13.414 -21.031 1 75.31 57 THR B CA 1
ATOM 2866 C C . THR B 1 57 ? -18.031 12.742 -20.109 1 75.31 57 THR B C 1
ATOM 2868 O O . THR B 1 57 ? -18.625 13.391 -19.25 1 75.31 57 THR B O 1
ATOM 2871 N N . ARG B 1 58 ? -18.266 11.453 -20.375 1 69.25 58 ARG B N 1
ATOM 2872 C CA . ARG B 1 58 ? -19.156 10.68 -19.531 1 69.25 58 ARG B CA 1
ATOM 2873 C C . ARG B 1 58 ? -18.641 10.602 -18.094 1 69.25 58 ARG B C 1
ATOM 2875 O O . ARG B 1 58 ? -19.422 10.531 -17.141 1 69.25 58 ARG B O 1
ATOM 2882 N N . ALA B 1 59 ? -17.5 10.703 -18 1 67.62 59 ALA B N 1
ATOM 2883 C CA . ALA B 1 59 ? -16.859 10.594 -16.688 1 67.62 59 ALA B CA 1
ATOM 2884 C C . ALA B 1 59 ? -16.766 11.953 -16.016 1 67.62 59 ALA B C 1
ATOM 2886 O O . ALA B 1 59 ? -16.25 12.062 -14.898 1 67.62 59 ALA B O 1
ATOM 2887 N N . GLY B 1 60 ? -17.281 12.961 -16.688 1 77.75 60 GLY B N 1
ATOM 2888 C CA . GLY B 1 60 ? -17.188 14.32 -16.172 1 77.75 60 GLY B CA 1
ATOM 2889 C C . GLY B 1 60 ? -16.281 15.203 -17 1 77.75 60 GLY B C 1
ATOM 2890 O O . GLY B 1 60 ? -16.078 14.969 -18.188 1 77.75 60 GLY B O 1
ATOM 2891 N N . MET B 1 61 ? -15.805 16.25 -16.25 1 84.12 61 MET B N 1
ATOM 2892 C CA . MET B 1 61 ? -14.875 17.156 -16.891 1 84.12 61 MET B CA 1
ATOM 2893 C C . MET B 1 61 ? -13.469 16.578 -16.922 1 84.12 61 MET B C 1
ATOM 2895 O O . MET B 1 61 ? -12.852 16.391 -15.867 1 84.12 61 MET B O 1
ATOM 2899 N N . GLN B 1 62 ? -12.969 16.281 -18.125 1 84.75 62 GLN B N 1
ATOM 2900 C CA . GLN B 1 62 ? -11.625 15.727 -18.25 1 84.75 62 GLN B CA 1
ATOM 2901 C C . GLN B 1 62 ? -10.641 16.781 -18.75 1 84.75 62 GLN B C 1
ATOM 2903 O O . GLN B 1 62 ? -10.914 17.484 -19.719 1 84.75 62 GLN B O 1
ATOM 2908 N N . PRO B 1 63 ? -9.562 16.891 -18.016 1 85.56 63 PRO B N 1
ATOM 2909 C CA . PRO B 1 63 ? -8.562 17.875 -18.453 1 85.56 63 PRO B CA 1
ATOM 2910 C C . PRO B 1 63 ? -7.895 17.484 -19.766 1 85.56 63 PRO B C 1
ATOM 2912 O O . PRO B 1 63 ? -7.668 16.312 -20.031 1 85.56 63 PRO B O 1
ATOM 2915 N N . THR B 1 64 ? -7.652 18.5 -20.609 1 81.44 64 THR B N 1
ATOM 2916 C CA . THR B 1 64 ? -6.824 18.312 -21.797 1 81.44 64 THR B CA 1
ATOM 2917 C C . THR B 1 64 ? -5.363 18.109 -21.422 1 81.44 64 THR B C 1
ATOM 2919 O O . THR B 1 64 ? -4.977 18.359 -20.266 1 81.44 64 THR B O 1
ATOM 2922 N N . PRO B 1 65 ? -4.598 17.672 -22.328 1 71.38 65 PRO B N 1
ATOM 2923 C CA . PRO B 1 65 ? -3.164 17.547 -22.047 1 71.38 65 PRO B CA 1
ATOM 2924 C C . PRO B 1 65 ? -2.537 18.875 -21.609 1 71.38 65 PRO B C 1
ATOM 2926 O O . PRO B 1 65 ? -1.704 18.906 -20.703 1 71.38 65 PRO B O 1
ATOM 2929 N N . ILE B 1 66 ? -2.949 19.859 -22.25 1 73.56 66 ILE B N 1
ATOM 2930 C CA . ILE B 1 66 ? -2.463 21.188 -21.891 1 73.56 66 ILE B CA 1
ATOM 2931 C C . ILE B 1 66 ? -2.895 21.531 -20.469 1 73.56 66 ILE B C 1
ATOM 2933 O O . ILE B 1 66 ? -2.109 22.078 -19.688 1 73.56 66 ILE B O 1
ATOM 2937 N N . ALA B 1 67 ? -4.102 21.172 -20.125 1 82.44 67 ALA B N 1
ATOM 2938 C CA . ALA B 1 67 ? -4.617 21.438 -18.781 1 82.44 67 ALA B CA 1
ATOM 2939 C C . ALA B 1 67 ? -3.822 20.688 -17.734 1 82.44 67 ALA B C 1
ATOM 2941 O O . ALA B 1 67 ? -3.559 21.203 -16.641 1 82.44 67 ALA B O 1
ATOM 2942 N N . LEU B 1 68 ? -3.449 19.531 -18.078 1 76.5 68 LEU B N 1
ATOM 2943 C CA . LEU B 1 68 ? -2.674 18.734 -17.141 1 76.5 68 LEU B CA 1
ATOM 2944 C C . LEU B 1 68 ? -1.306 19.359 -16.891 1 76.5 68 LEU B C 1
ATOM 2946 O O . LEU B 1 68 ? -0.834 19.406 -15.742 1 76.5 68 LEU B O 1
ATOM 2950 N N . GLU B 1 69 ? -0.726 19.812 -17.906 1 69.5 69 GLU B N 1
ATOM 2951 C CA . GLU B 1 69 ? 0.553 20.516 -17.781 1 69.5 69 GLU B CA 1
ATOM 2952 C C . GLU B 1 69 ? 0.4 21.797 -16.969 1 69.5 69 GLU B C 1
ATOM 2954 O O . GLU B 1 69 ? 1.218 22.094 -16.094 1 69.5 69 GLU B O 1
ATOM 2959 N N . LEU B 1 70 ? -0.593 22.5 -17.328 1 76.19 70 LEU B N 1
ATOM 2960 C CA . LEU B 1 70 ? -0.868 23.766 -16.641 1 76.19 70 LEU B CA 1
ATOM 2961 C C . LEU B 1 70 ? -1.169 23.531 -15.164 1 76.19 70 LEU B C 1
ATOM 2963 O O . LEU B 1 70 ? -0.8 24.344 -14.312 1 76.19 70 LEU B O 1
ATOM 2967 N N . ALA B 1 71 ? -1.836 22.422 -14.977 1 78.5 71 ALA B N 1
ATOM 2968 C CA . ALA B 1 71 ? -2.189 22.094 -13.602 1 78.5 71 ALA B CA 1
ATOM 2969 C C . ALA B 1 71 ? -0.943 21.984 -12.727 1 78.5 71 ALA B C 1
ATOM 2971 O O . ALA B 1 71 ? -0.926 22.453 -11.594 1 78.5 71 ALA B O 1
ATOM 2972 N N . ALA B 1 72 ? 0.006 21.453 -13.312 1 67.31 72 ALA B N 1
ATOM 2973 C CA . ALA B 1 72 ? 1.262 21.328 -12.578 1 67.31 72 ALA B CA 1
ATOM 2974 C C . ALA B 1 72 ? 1.864 22.703 -12.273 1 67.31 72 ALA B C 1
ATOM 2976 O O . ALA B 1 72 ? 2.326 22.938 -11.156 1 67.31 72 ALA B O 1
ATOM 2977 N N . ILE B 1 73 ? 1.794 23.547 -13.273 1 64.25 73 ILE B N 1
ATOM 2978 C CA . ILE B 1 73 ? 2.377 24.875 -13.156 1 64.25 73 ILE B CA 1
ATOM 2979 C C . ILE B 1 73 ? 1.553 25.719 -12.188 1 64.25 73 ILE B C 1
ATOM 2981 O O . ILE B 1 73 ? 2.104 26.359 -11.289 1 64.25 73 ILE B O 1
ATOM 2985 N N . VAL B 1 74 ? 0.264 25.703 -12.352 1 70.94 74 VAL B N 1
ATOM 2986 C CA . VAL B 1 74 ? -0.639 26.469 -11.492 1 70.94 74 VAL B CA 1
ATOM 2987 C C . VAL B 1 74 ? -0.533 25.969 -10.055 1 70.94 74 VAL B C 1
ATOM 2989 O O . VAL B 1 74 ? -0.507 26.766 -9.117 1 70.94 74 VAL B O 1
ATOM 2992 N N . GLY B 1 75 ? -0.421 24.656 -9.961 1 67.5 75 GLY B N 1
ATOM 2993 C CA . GLY B 1 75 ? -0.225 24.094 -8.641 1 67.5 75 GLY B CA 1
ATOM 2994 C C . GLY B 1 75 ? 0.991 24.641 -7.926 1 67.5 75 GLY B C 1
ATOM 2995 O O . GLY B 1 75 ? 0.905 25.047 -6.762 1 67.5 75 GLY B O 1
ATOM 2996 N N . ARG B 1 76 ? 1.978 24.797 -8.656 1 61.91 76 ARG B N 1
ATOM 2997 C CA . ARG B 1 76 ? 3.213 25.328 -8.102 1 61.91 76 ARG B CA 1
ATOM 2998 C C . ARG B 1 76 ? 3.047 26.797 -7.715 1 61.91 76 ARG B C 1
ATOM 3000 O O . ARG B 1 76 ? 3.529 27.234 -6.664 1 61.91 76 ARG B O 1
ATOM 3007 N N . ALA B 1 77 ? 2.422 27.531 -8.562 1 62.56 77 ALA B N 1
ATOM 3008 C CA . ALA B 1 77 ? 2.191 28.938 -8.297 1 62.56 77 ALA B CA 1
ATOM 3009 C C . ALA B 1 77 ? 1.333 29.141 -7.051 1 62.56 77 ALA B C 1
ATOM 3011 O O . ALA B 1 77 ? 1.647 29.969 -6.195 1 62.56 77 ALA B O 1
ATOM 3012 N N . LEU B 1 78 ? 0.321 28.328 -7.016 1 64.56 78 LEU B N 1
ATOM 3013 C CA . LEU B 1 78 ? -0.562 28.453 -5.859 1 64.56 78 LEU B CA 1
ATOM 3014 C C . LEU B 1 78 ? 0.146 27.984 -4.586 1 64.56 78 LEU B C 1
ATOM 3016 O O . LEU B 1 78 ? -0.057 28.562 -3.518 1 64.56 78 LEU B O 1
ATOM 3020 N N . ASP B 1 79 ? 0.941 27.047 -4.809 1 60.38 79 ASP B N 1
ATOM 3021 C CA . ASP B 1 79 ? 1.751 26.594 -3.68 1 60.38 79 ASP B CA 1
ATOM 3022 C C . ASP B 1 79 ? 2.654 27.719 -3.168 1 60.38 79 ASP B C 1
ATOM 3024 O O . ASP B 1 79 ? 2.809 27.891 -1.958 1 60.38 79 ASP B O 1
ATOM 3028 N N . THR B 1 80 ? 3.143 28.406 -4.09 1 59.25 80 THR B N 1
ATOM 3029 C CA . THR B 1 80 ? 4.012 29.516 -3.723 1 59.25 80 THR B CA 1
ATOM 3030 C C . THR B 1 80 ? 3.225 30.609 -2.992 1 59.25 80 THR B C 1
ATOM 3032 O O . THR B 1 80 ? 3.715 31.188 -2.025 1 59.25 80 THR B O 1
ATOM 3035 N N . VAL B 1 81 ? 2.045 30.844 -3.449 1 60.5 81 VAL B N 1
ATOM 3036 C CA . VAL B 1 81 ? 1.187 31.812 -2.779 1 60.5 81 VAL B CA 1
ATOM 3037 C C . VAL B 1 81 ? 0.854 31.328 -1.372 1 60.5 81 VAL B C 1
ATOM 3039 O O . VAL B 1 81 ? 0.905 32.094 -0.412 1 60.5 81 VAL B O 1
ATOM 3042 N N . ARG B 1 82 ? 0.499 30.094 -1.306 1 60.38 82 ARG B N 1
ATOM 3043 C CA . ARG B 1 82 ? 0.205 29.516 0.001 1 60.38 82 ARG B CA 1
ATOM 3044 C C . ARG B 1 82 ? 1.405 29.625 0.934 1 60.38 82 ARG B C 1
ATOM 3046 O O . ARG B 1 82 ? 1.248 29.891 2.127 1 60.38 82 ARG B O 1
ATOM 3053 N N . GLU B 1 83 ? 2.457 29.406 0.308 1 58.47 83 GLU B N 1
ATOM 3054 C CA . GLU B 1 83 ? 3.703 29.562 1.053 1 58.47 83 GLU B CA 1
ATOM 3055 C C . GLU B 1 83 ? 3.836 30.984 1.603 1 58.47 83 GLU B C 1
ATOM 3057 O O . GLU B 1 83 ? 4.211 31.172 2.762 1 58.47 83 GLU B O 1
ATOM 3062 N N . ALA B 1 84 ? 3.562 31.844 0.768 1 57.09 84 ALA B N 1
ATOM 3063 C CA . ALA B 1 84 ? 3.658 33.25 1.178 1 57.09 84 ALA B CA 1
ATOM 3064 C C . ALA B 1 84 ? 2.684 33.531 2.311 1 57.09 84 ALA B C 1
ATOM 3066 O O . ALA B 1 84 ? 3.027 34.25 3.26 1 57.09 84 ALA B O 1
ATOM 3067 N N . LEU B 1 85 ? 1.557 33 2.18 1 58.16 85 LEU B N 1
ATOM 3068 C CA . LEU B 1 85 ? 0.536 33.25 3.191 1 58.16 85 LEU B CA 1
ATOM 3069 C C . LEU B 1 85 ? 0.886 32.531 4.5 1 58.16 85 LEU B C 1
ATOM 3071 O O . LEU B 1 85 ? 0.632 33.062 5.582 1 58.16 85 LEU B O 1
ATOM 3075 N N . ARG B 1 86 ? 1.418 31.359 4.332 1 59.31 86 ARG B N 1
ATOM 3076 C CA . ARG B 1 86 ? 1.819 30.594 5.508 1 59.31 86 ARG B CA 1
ATOM 3077 C C . ARG B 1 86 ? 2.938 31.312 6.266 1 59.31 86 ARG B C 1
ATOM 3079 O O . ARG B 1 86 ? 2.992 31.25 7.496 1 59.31 86 ARG B O 1
ATOM 3086 N N . TYR B 1 87 ? 3.82 31.828 5.484 1 54.38 87 TYR B N 1
ATOM 3087 C CA . TYR B 1 87 ? 4.918 32.562 6.113 1 54.38 87 TYR B CA 1
ATOM 3088 C C . TYR B 1 87 ? 4.395 33.656 7.016 1 54.38 87 TYR B C 1
ATOM 3090 O O . TYR B 1 87 ? 4.984 33.938 8.062 1 54.38 87 TYR B O 1
ATOM 3098 N N . ALA B 1 88 ? 3.311 34.156 6.641 1 55.78 88 ALA B N 1
ATOM 3099 C CA . ALA B 1 88 ? 2.787 35.281 7.43 1 55.78 88 ALA B CA 1
ATOM 3100 C C . ALA B 1 88 ? 2.053 34.75 8.672 1 55.78 88 ALA B C 1
ATOM 3102 O O . ALA B 1 88 ? 1.878 35.5 9.641 1 55.78 88 ALA B O 1
ATOM 3103 N N . GLU B 1 89 ? 1.681 33.531 8.617 1 58.12 89 GLU B N 1
ATOM 3104 C CA . GLU B 1 89 ? 0.874 33.031 9.727 1 58.12 89 GLU B CA 1
ATOM 3105 C C . GLU B 1 89 ? 1.748 32.406 10.812 1 58.12 89 GLU B C 1
ATOM 3107 O O . GLU B 1 89 ? 2.74 31.75 10.508 1 58.12 89 GLU B O 1
ATOM 3112 N N . THR B 1 90 ? 1.757 32.969 12.016 1 77.94 90 THR B N 1
ATOM 3113 C CA . THR B 1 90 ? 2.33 32.281 13.172 1 77.94 90 THR B CA 1
ATOM 3114 C C . THR B 1 90 ? 1.717 30.891 13.352 1 77.94 90 THR B C 1
ATOM 3116 O O . THR B 1 90 ? 0.512 30.719 13.156 1 77.94 90 THR B O 1
ATOM 3119 N N . PHE B 1 91 ? 2.574 29.859 13.312 1 88 91 PHE B N 1
ATOM 3120 C CA . PHE B 1 91 ? 2.074 28.5 13.523 1 88 91 PHE B CA 1
ATOM 3121 C C . PHE B 1 91 ? 1.931 28.203 15.008 1 88 91 PHE B C 1
ATOM 3123 O O . PHE B 1 91 ? 2.908 28.266 15.758 1 88 91 PHE B O 1
ATOM 3130 N N . ASP B 1 92 ? 0.743 28.031 15.445 1 91.56 92 ASP B N 1
ATOM 3131 C CA . ASP B 1 92 ? 0.422 27.578 16.797 1 91.56 92 ASP B CA 1
ATOM 3132 C C . ASP B 1 92 ? -0.213 26.188 16.766 1 91.56 92 ASP B C 1
ATOM 3134 O O . ASP B 1 92 ? -1.371 26.031 16.375 1 91.56 92 ASP B O 1
ATOM 3138 N N . PRO B 1 93 ? 0.581 25.156 17.203 1 94.38 93 PRO B N 1
ATOM 3139 C CA . PRO B 1 93 ? 0.069 23.781 17.109 1 94.38 93 PRO B CA 1
ATOM 3140 C C . PRO B 1 93 ? -1.242 23.594 17.875 1 94.38 93 PRO B C 1
ATOM 3142 O O . PRO B 1 93 ? -2.072 22.766 17.484 1 94.38 93 PRO B O 1
ATOM 3145 N N . ALA B 1 94 ? -1.426 24.359 18.891 1 94 94 ALA B N 1
ATOM 3146 C CA . ALA B 1 94 ? -2.59 24.156 19.75 1 94 94 ALA B CA 1
ATOM 3147 C C . ALA B 1 94 ? -3.883 24.484 19.016 1 94 94 ALA B C 1
ATOM 3149 O O . ALA B 1 94 ? -4.945 23.953 19.344 1 94 94 ALA B O 1
ATOM 3150 N N . VAL B 1 95 ? -3.746 25.297 17.984 1 90.94 95 VAL B N 1
ATOM 3151 C CA . VAL B 1 95 ? -4.984 25.734 17.344 1 90.94 95 VAL B CA 1
ATOM 3152 C C . VAL B 1 95 ? -4.918 25.5 15.844 1 90.94 95 VAL B C 1
ATOM 3154 O O . VAL B 1 95 ? -5.922 25.625 15.141 1 90.94 95 VAL B O 1
ATOM 3157 N N . SER B 1 96 ? -3.807 25.109 15.328 1 91.44 96 SER B N 1
ATOM 3158 C CA . SER B 1 96 ? -3.641 24.953 13.891 1 91.44 96 SER B CA 1
ATOM 3159 C C . SER B 1 96 ? -4.547 23.859 13.344 1 91.44 96 SER B C 1
ATOM 3161 O O . SER B 1 96 ? -4.715 22.812 13.977 1 91.44 96 SER B O 1
ATOM 3163 N N . THR B 1 97 ? -5.082 24.078 12.172 1 88.62 97 THR B N 1
ATOM 3164 C CA . THR B 1 97 ? -5.875 23.078 11.469 1 88.62 97 THR B CA 1
ATOM 3165 C C . THR B 1 97 ? -5.156 22.609 10.203 1 88.62 97 THR B C 1
ATOM 3167 O O . THR B 1 97 ? -5.781 22.031 9.305 1 88.62 97 THR B O 1
ATOM 3170 N N . ARG B 1 98 ? -3.863 22.828 10.188 1 89.81 98 ARG B N 1
ATOM 3171 C CA . ARG B 1 98 ? -3.041 22.516 9.016 1 89.81 98 ARG B CA 1
ATOM 3172 C C . ARG B 1 98 ? -3 21.016 8.758 1 89.81 98 ARG B C 1
ATOM 3174 O O . ARG B 1 98 ? -2.996 20.219 9.703 1 89.81 98 ARG B O 1
ATOM 3181 N N . THR B 1 99 ? -2.963 20.641 7.465 1 91.44 99 THR B N 1
ATOM 3182 C CA . THR B 1 99 ? -2.75 19.266 7.062 1 91.44 99 THR B CA 1
ATOM 3183 C C . THR B 1 99 ? -1.291 19.031 6.684 1 91.44 99 THR B C 1
ATOM 3185 O O . THR B 1 99 ? -0.743 19.734 5.832 1 91.44 99 THR B O 1
ATOM 3188 N N . PHE B 1 100 ? -0.699 18.172 7.379 1 95.56 100 PHE B N 1
ATOM 3189 C CA . PHE B 1 100 ? 0.642 17.734 7.008 1 95.56 100 PHE B CA 1
ATOM 3190 C C . PHE B 1 100 ? 0.586 16.453 6.172 1 95.56 100 PHE B C 1
ATOM 3192 O O . PHE B 1 100 ? -0.196 15.555 6.465 1 95.56 100 PHE B O 1
ATOM 3199 N N . ARG B 1 101 ? 1.365 16.406 5.109 1 95.62 101 ARG B N 1
ATOM 3200 C CA . ARG B 1 101 ? 1.417 15.273 4.188 1 95.62 101 ARG B CA 1
ATOM 3201 C C . ARG B 1 101 ? 2.779 14.586 4.238 1 95.62 101 ARG B C 1
ATOM 3203 O O . ARG B 1 101 ? 3.811 15.227 4.027 1 95.62 101 ARG B O 1
ATOM 3210 N N . VAL B 1 102 ? 2.711 13.258 4.52 1 96.12 102 VAL B N 1
ATOM 3211 C CA . VAL B 1 102 ? 3.957 12.523 4.711 1 96.12 102 VAL B CA 1
ATOM 3212 C C . VAL B 1 102 ? 3.939 11.242 3.881 1 96.12 102 VAL B C 1
ATOM 3214 O O . VAL B 1 102 ? 2.922 10.547 3.824 1 96.12 102 VAL B O 1
ATOM 3217 N N . SER B 1 103 ? 5.012 10.992 3.174 1 94.31 103 SER B N 1
ATOM 3218 C CA . SER B 1 103 ? 5.199 9.695 2.535 1 94.31 103 SER B CA 1
ATOM 3219 C C . SER B 1 103 ? 5.941 8.734 3.453 1 94.31 103 SER B C 1
ATOM 3221 O O . SER B 1 103 ? 7.062 9.016 3.883 1 94.31 103 SER B O 1
ATOM 3223 N N . LEU B 1 104 ? 5.258 7.652 3.785 1 90.69 104 LEU B N 1
ATOM 3224 C CA . LEU B 1 104 ? 5.781 6.582 4.629 1 90.69 104 LEU B CA 1
ATOM 3225 C C . LEU B 1 104 ? 5.547 5.219 3.988 1 90.69 104 LEU B C 1
ATOM 3227 O O . LEU B 1 104 ? 4.559 5.027 3.275 1 90.69 104 LEU B O 1
ATOM 3231 N N . SER B 1 105 ? 6.527 4.344 4.32 1 86.5 105 SER B N 1
ATOM 3232 C CA . SER B 1 105 ? 6.273 2.947 3.984 1 86.5 105 SER B CA 1
ATOM 3233 C C . SER B 1 105 ? 5.305 2.309 4.977 1 86.5 105 SER B C 1
ATOM 3235 O O . SER B 1 105 ? 4.996 2.895 6.016 1 86.5 105 SER B O 1
ATOM 3237 N N . ASP B 1 106 ? 4.746 1.115 4.641 1 86.12 106 ASP B N 1
ATOM 3238 C CA . ASP B 1 106 ? 3.873 0.426 5.586 1 86.12 106 ASP B CA 1
ATOM 3239 C C . ASP B 1 106 ? 4.641 0.001 6.836 1 86.12 106 ASP B C 1
ATOM 3241 O O . ASP B 1 106 ? 4.07 -0.079 7.922 1 86.12 106 ASP B O 1
ATOM 3245 N N . ALA B 1 107 ? 5.973 -0.226 6.68 1 87.25 107 ALA B N 1
ATOM 3246 C CA . ALA B 1 107 ? 6.793 -0.476 7.863 1 87.25 107 ALA B CA 1
ATOM 3247 C C . ALA B 1 107 ? 6.766 0.719 8.812 1 87.25 107 ALA B C 1
ATOM 3249 O O . ALA B 1 107 ? 6.641 0.552 10.031 1 87.25 107 ALA B O 1
ATOM 3250 N N . GLY B 1 108 ? 6.871 1.868 8.227 1 89.94 108 GLY B N 1
ATOM 3251 C CA . GLY B 1 108 ? 6.801 3.076 9.031 1 89.94 108 GLY B CA 1
ATOM 3252 C C . GLY B 1 108 ? 5.438 3.291 9.664 1 89.94 108 GLY B C 1
ATOM 3253 O O . GLY B 1 108 ? 5.344 3.744 10.812 1 89.94 108 GLY B O 1
ATOM 3254 N N . GLU B 1 109 ? 4.398 3 8.922 1 90.5 109 GLU B N 1
ATOM 3255 C CA . GLU B 1 109 ? 3.045 3.102 9.461 1 90.5 109 GLU B CA 1
ATOM 3256 C C . GLU B 1 109 ? 2.893 2.262 10.727 1 90.5 109 GLU B C 1
ATOM 3258 O O . GLU B 1 109 ? 2.273 2.701 11.695 1 90.5 109 GLU B O 1
ATOM 3263 N N . MET B 1 110 ? 3.492 1.135 10.633 1 89.19 110 MET B N 1
ATOM 3264 C CA . MET B 1 110 ? 3.354 0.204 11.75 1 89.19 110 MET B CA 1
ATOM 3265 C C . MET B 1 110 ? 4.289 0.582 12.891 1 89.19 110 MET B C 1
ATOM 3267 O O . MET B 1 110 ? 3.928 0.463 14.062 1 89.19 110 MET B O 1
ATOM 3271 N N . ALA B 1 111 ? 5.438 1.095 12.57 1 90 111 ALA B N 1
ATOM 3272 C CA . ALA B 1 111 ? 6.484 1.269 13.57 1 90 111 ALA B CA 1
ATOM 3273 C C . ALA B 1 111 ? 6.32 2.592 14.312 1 90 111 ALA B C 1
ATOM 3275 O O . ALA B 1 111 ? 6.441 2.641 15.539 1 90 111 ALA B O 1
ATOM 3276 N N . TYR B 1 112 ? 6.039 3.68 13.578 1 92.94 112 TYR B N 1
ATOM 3277 C CA . TYR B 1 112 ? 6.152 4.934 14.312 1 92.94 112 TYR B CA 1
ATOM 3278 C C . TYR B 1 112 ? 4.949 5.836 14.047 1 92.94 112 TYR B C 1
ATOM 3280 O O . TYR B 1 112 ? 4.762 6.844 14.727 1 92.94 112 TYR B O 1
ATOM 3288 N N . LEU B 1 113 ? 4.051 5.523 13.156 1 94.94 113 LEU B N 1
ATOM 3289 C CA . LEU B 1 113 ? 2.873 6.352 12.914 1 94.94 113 LEU B CA 1
ATOM 3290 C C . LEU B 1 113 ? 2.008 6.441 14.164 1 94.94 113 LEU B C 1
ATOM 3292 O O . LEU B 1 113 ? 1.492 7.512 14.492 1 94.94 113 LEU B O 1
ATOM 3296 N N . PRO B 1 114 ? 1.796 5.336 14.93 1 94.62 114 PRO B N 1
ATOM 3297 C CA . PRO B 1 114 ? 0.979 5.426 16.141 1 94.62 114 PRO B CA 1
ATOM 3298 C C . PRO B 1 114 ? 1.508 6.461 17.141 1 94.62 114 PRO B C 1
ATOM 3300 O O . PRO B 1 114 ? 0.738 7.27 17.656 1 94.62 114 PRO B O 1
ATOM 3303 N N . ALA B 1 115 ? 2.771 6.434 17.312 1 95.31 115 ALA B N 1
ATOM 3304 C CA . ALA B 1 115 ? 3.381 7.379 18.25 1 95.31 115 ALA B CA 1
ATOM 3305 C C . ALA B 1 115 ? 3.24 8.812 17.734 1 95.31 115 ALA B C 1
ATOM 3307 O O . ALA B 1 115 ? 3.004 9.734 18.531 1 95.31 115 ALA B O 1
ATOM 3308 N N . ILE B 1 116 ? 3.365 9 16.469 1 97.06 116 ILE B N 1
ATOM 3309 C CA . ILE B 1 116 ? 3.205 10.32 15.875 1 97.06 116 ILE B CA 1
ATOM 3310 C C . ILE B 1 116 ? 1.772 10.805 16.078 1 97.06 116 ILE B C 1
ATOM 3312 O O . ILE B 1 116 ? 1.551 11.953 16.469 1 97.06 116 ILE B O 1
ATOM 3316 N N . CYS B 1 117 ? 0.849 9.938 15.828 1 97 117 CYS B N 1
ATOM 3317 C CA . CYS B 1 117 ? -0.559 10.297 15.969 1 97 117 CYS B CA 1
ATOM 3318 C C . CYS B 1 117 ? -0.889 10.633 17.422 1 97 117 CYS B C 1
ATOM 3320 O O . CYS B 1 117 ? -1.622 11.594 17.688 1 97 117 CYS B O 1
ATOM 3322 N N . ARG B 1 118 ? -0.373 9.852 18.312 1 96.06 118 ARG B N 1
ATOM 3323 C CA . ARG B 1 118 ? -0.58 10.141 19.734 1 96.06 118 ARG B CA 1
ATOM 3324 C C . ARG B 1 118 ? -0.066 11.531 20.094 1 96.06 118 ARG B C 1
ATOM 3326 O O . ARG B 1 118 ? -0.762 12.305 20.75 1 96.06 118 ARG B O 1
ATOM 3333 N N . ALA B 1 119 ? 1.117 11.828 19.688 1 96.94 119 ALA B N 1
ATOM 3334 C CA . ALA B 1 119 ? 1.732 13.117 19.969 1 96.94 119 ALA B CA 1
ATOM 3335 C C . ALA B 1 119 ? 0.924 14.258 19.359 1 96.94 119 ALA B C 1
ATOM 3337 O O . ALA B 1 119 ? 0.738 15.305 19.984 1 96.94 119 ALA B O 1
ATOM 3338 N N . LEU B 1 120 ? 0.467 14.055 18.125 1 97 120 LEU B N 1
ATOM 3339 C CA . LEU B 1 120 ? -0.318 15.086 17.453 1 97 120 LEU B CA 1
ATOM 3340 C C . LEU B 1 120 ? -1.637 15.328 18.172 1 97 120 LEU B C 1
ATOM 3342 O O . LEU B 1 120 ? -2.072 16.469 18.312 1 97 120 LEU B O 1
ATOM 3346 N N . ARG B 1 121 ? -2.244 14.258 18.625 1 94.62 121 ARG B N 1
ATOM 3347 C CA . ARG B 1 121 ? -3.508 14.398 19.344 1 94.62 121 ARG B CA 1
ATOM 3348 C C . ARG B 1 121 ? -3.33 15.227 20.609 1 94.62 121 ARG B C 1
ATOM 3350 O O . ARG B 1 121 ? -4.234 15.969 21 1 94.62 121 ARG B O 1
ATOM 3357 N N . GLU B 1 122 ? -2.227 15.164 21.219 1 95.81 122 GLU B N 1
ATOM 3358 C CA . GLU B 1 122 ? -1.935 15.852 22.469 1 95.81 122 GLU B CA 1
ATOM 3359 C C . GLU B 1 122 ? -1.483 17.281 22.219 1 95.81 122 GLU B C 1
ATOM 3361 O O . GLU B 1 122 ? -1.957 18.219 22.875 1 95.81 122 GLU B O 1
ATOM 3366 N N . ARG B 1 123 ? -0.646 17.484 21.25 1 97.06 123 ARG B N 1
ATOM 3367 C CA . ARG B 1 123 ? 0.058 18.75 21.125 1 97.06 123 ARG B CA 1
ATOM 3368 C C . ARG B 1 123 ? -0.586 19.625 20.047 1 97.06 123 ARG B C 1
ATOM 3370 O O . ARG B 1 123 ? -0.45 20.844 20.078 1 97.06 123 ARG B O 1
ATOM 3377 N N . ALA B 1 124 ? -1.223 19.031 19.078 1 97.06 124 ALA B N 1
ATOM 3378 C CA . ALA B 1 124 ? -1.865 19.719 17.969 1 97.06 124 ALA B CA 1
ATOM 3379 C C . ALA B 1 124 ? -3.166 19.031 17.578 1 97.06 124 ALA B C 1
ATOM 3381 O O . ALA B 1 124 ? -3.287 18.516 16.453 1 97.06 124 ALA B O 1
ATOM 3382 N N . PRO B 1 125 ? -4.125 19.078 18.375 1 94.69 125 PRO B N 1
ATOM 3383 C CA . PRO B 1 125 ? -5.309 18.219 18.281 1 94.69 125 PRO B CA 1
ATOM 3384 C C . PRO B 1 125 ? -6.148 18.5 17.047 1 94.69 125 PRO B C 1
ATOM 3386 O O . PRO B 1 125 ? -6.98 17.688 16.656 1 94.69 125 PRO B O 1
ATOM 3389 N N . ARG B 1 126 ? -5.918 19.641 16.406 1 92.75 126 ARG B N 1
ATOM 3390 C CA . ARG B 1 126 ? -6.742 19.969 15.242 1 92.75 126 ARG B CA 1
ATOM 3391 C C . ARG B 1 126 ? -5.961 19.797 13.945 1 92.75 126 ARG B C 1
ATOM 3393 O O . ARG B 1 126 ? -6.508 19.969 12.859 1 92.75 126 ARG B O 1
ATOM 3400 N N . VAL B 1 127 ? -4.723 19.5 14.047 1 94.19 127 VAL B N 1
ATOM 3401 C CA . VAL B 1 127 ? -3.885 19.219 12.883 1 94.19 127 VAL B CA 1
ATOM 3402 C C . VAL B 1 127 ? -4.328 17.906 12.227 1 94.19 127 VAL B C 1
ATOM 3404 O O . VAL B 1 127 ? -4.73 16.969 12.914 1 94.19 127 VAL B O 1
ATOM 3407 N N . LYS B 1 128 ? -4.273 17.906 10.922 1 95 128 LYS B N 1
ATOM 3408 C CA . LYS B 1 128 ? -4.555 16.688 10.164 1 95 128 LYS B CA 1
ATOM 3409 C C . LYS B 1 128 ? -3.277 16.109 9.57 1 95 128 LYS B C 1
ATOM 3411 O O . LYS B 1 128 ? -2.348 16.844 9.234 1 95 128 LYS B O 1
ATOM 3416 N N . LEU B 1 129 ? -3.223 14.789 9.508 1 97.19 129 LEU B N 1
ATOM 3417 C CA . LEU B 1 129 ? -2.088 14.078 8.93 1 97.19 129 LEU B CA 1
ATOM 3418 C C . LEU B 1 129 ? -2.539 13.188 7.777 1 97.19 129 LEU B C 1
ATOM 3420 O O . LEU B 1 129 ? -3.527 12.453 7.898 1 97.19 129 LEU B O 1
ATOM 3424 N N . ALA B 1 130 ? -1.902 13.344 6.676 1 95.5 130 ALA B N 1
ATOM 3425 C CA . ALA B 1 130 ? -2.158 12.492 5.512 1 95.5 130 ALA B CA 1
ATOM 3426 C C . ALA B 1 130 ? -0.908 11.711 5.117 1 95.5 130 ALA B C 1
ATOM 3428 O O . ALA B 1 130 ? 0.114 12.305 4.762 1 95.5 130 ALA B O 1
ATOM 3429 N N . VAL B 1 131 ? -1.025 10.383 5.199 1 94.62 131 VAL B N 1
ATOM 3430 C CA . VAL B 1 131 ? 0.051 9.516 4.727 1 94.62 131 VAL B CA 1
ATOM 3431 C C . VAL B 1 131 ? -0.18 9.148 3.264 1 94.62 131 VAL B C 1
ATOM 3433 O O . VAL B 1 131 ? -1.165 8.492 2.928 1 94.62 131 VAL B O 1
ATOM 3436 N N . ARG B 1 132 ? 0.827 9.539 2.436 1 89.81 132 ARG B N 1
ATOM 3437 C CA . ARG B 1 132 ? 0.695 9.383 0.991 1 89.81 132 ARG B CA 1
ATOM 3438 C C . ARG B 1 132 ? 1.964 8.789 0.389 1 89.81 132 ARG B C 1
ATOM 3440 O O . ARG B 1 132 ? 2.834 9.516 -0.085 1 89.81 132 ARG B O 1
ATOM 3447 N N . PRO B 1 133 ? 1.958 7.457 0.303 1 85 133 PRO B N 1
ATOM 3448 C CA . PRO B 1 133 ? 3.129 6.879 -0.358 1 85 133 PRO B CA 1
ATOM 3449 C C . PRO B 1 133 ? 3.225 7.262 -1.833 1 85 133 PRO B C 1
ATOM 3451 O O . PRO B 1 133 ? 2.199 7.414 -2.502 1 85 133 PRO B O 1
ATOM 3454 N N . MET B 1 134 ? 4.465 7.48 -2.344 1 83.38 134 MET B N 1
ATOM 3455 C CA . MET B 1 134 ? 4.723 7.859 -3.73 1 83.38 134 MET B CA 1
ATOM 3456 C C . MET B 1 134 ? 5.973 7.164 -4.262 1 83.38 134 MET B C 1
ATOM 3458 O O . MET B 1 134 ? 6.855 6.793 -3.486 1 83.38 134 MET B O 1
ATOM 3462 N N . PRO B 1 135 ? 5.895 6.992 -5.609 1 80.94 135 PRO B N 1
ATOM 3463 C CA . PRO B 1 135 ? 7.152 6.527 -6.195 1 80.94 135 PRO B CA 1
ATOM 3464 C C . PRO B 1 135 ? 8.328 7.461 -5.895 1 80.94 135 PRO B C 1
ATOM 3466 O O . PRO B 1 135 ? 8.164 8.68 -5.887 1 80.94 135 PRO B O 1
ATOM 3469 N N . VAL B 1 136 ? 9.422 6.82 -5.734 1 83.12 136 VAL B N 1
ATOM 3470 C CA . VAL B 1 136 ? 10.602 7.547 -5.289 1 83.12 136 VAL B CA 1
ATOM 3471 C C . VAL B 1 136 ? 10.914 8.68 -6.27 1 83.12 136 VAL B C 1
ATOM 3473 O O . VAL B 1 136 ? 11.289 9.781 -5.855 1 83.12 136 VAL B O 1
ATOM 3476 N N . ASP B 1 137 ? 10.734 8.445 -7.508 1 83.62 137 ASP B N 1
ATOM 3477 C CA . ASP B 1 137 ? 11.102 9.414 -8.531 1 83.62 137 ASP B CA 1
ATOM 3478 C C . ASP B 1 137 ? 10.133 10.594 -8.547 1 83.62 137 ASP B C 1
ATOM 3480 O O . ASP B 1 137 ? 10.406 11.625 -9.172 1 83.62 137 ASP B O 1
ATOM 3484 N N . GLU B 1 138 ? 9.062 10.5 -7.805 1 87.31 138 GLU B N 1
ATOM 3485 C CA . GLU B 1 138 ? 8.078 11.578 -7.77 1 87.31 138 GLU B CA 1
ATOM 3486 C C . GLU B 1 138 ? 8.18 12.375 -6.469 1 87.31 138 GLU B C 1
ATOM 3488 O O . GLU B 1 138 ? 7.59 13.445 -6.348 1 87.31 138 GLU B O 1
ATOM 3493 N N . ILE B 1 139 ? 8.945 11.914 -5.527 1 92 139 ILE B N 1
ATOM 3494 C CA . ILE B 1 139 ? 8.938 12.461 -4.172 1 92 139 ILE B CA 1
ATOM 3495 C C . ILE B 1 139 ? 9.508 13.883 -4.184 1 92 139 ILE B C 1
ATOM 3497 O O . ILE B 1 139 ? 8.945 14.789 -3.564 1 92 139 ILE B O 1
ATOM 3501 N N . GLU B 1 140 ? 10.586 14.078 -4.898 1 88.81 140 GLU B N 1
ATOM 3502 C CA . GLU B 1 140 ? 11.211 15.398 -4.906 1 88.81 140 GLU B CA 1
ATOM 3503 C C . GLU B 1 140 ? 10.242 16.453 -5.414 1 88.81 140 GLU B C 1
ATOM 3505 O O . GLU B 1 140 ? 10.094 17.516 -4.797 1 88.81 140 GLU B O 1
ATOM 3510 N N . ASP B 1 141 ? 9.672 16.156 -6.539 1 86.69 141 ASP B N 1
ATOM 3511 C CA . ASP B 1 141 ? 8.711 17.094 -7.129 1 86.69 141 ASP B CA 1
ATOM 3512 C C . ASP B 1 141 ? 7.535 17.328 -6.188 1 86.69 141 ASP B C 1
ATOM 3514 O O . ASP B 1 141 ? 7.043 18.453 -6.078 1 86.69 141 ASP B O 1
ATOM 3518 N N . ALA B 1 142 ? 7.098 16.312 -5.531 1 90.19 142 ALA B N 1
ATOM 3519 C CA . ALA B 1 142 ? 5.98 16.422 -4.598 1 90.19 142 ALA B CA 1
ATOM 3520 C C . ALA B 1 142 ? 6.348 17.312 -3.408 1 90.19 142 ALA B C 1
ATOM 3522 O O . ALA B 1 142 ? 5.527 18.094 -2.93 1 90.19 142 ALA B O 1
ATOM 3523 N N . LEU B 1 143 ? 7.551 17.203 -2.953 1 91 143 LEU B N 1
ATOM 3524 C CA . LEU B 1 143 ? 8.039 18.031 -1.86 1 91 143 LEU B CA 1
ATOM 3525 C C . LEU B 1 143 ? 8.133 19.5 -2.295 1 91 143 LEU B C 1
ATOM 3527 O O . LEU B 1 143 ? 7.75 20.391 -1.548 1 91 143 LEU B O 1
ATOM 3531 N N . ARG B 1 144 ? 8.578 19.625 -3.477 1 82.56 144 ARG B N 1
ATOM 3532 C CA . ARG B 1 144 ? 8.758 20.969 -4.02 1 82.56 144 ARG B CA 1
ATOM 3533 C C . ARG B 1 144 ? 7.418 21.672 -4.191 1 82.56 144 ARG B C 1
ATOM 3535 O O . ARG B 1 144 ? 7.301 22.875 -3.918 1 82.56 144 ARG B O 1
ATOM 3542 N N . SER B 1 145 ? 6.465 20.922 -4.609 1 79.19 145 SER B N 1
ATOM 3543 C CA . SER B 1 145 ? 5.168 21.5 -4.926 1 79.19 145 SER B CA 1
ATOM 3544 C C . SER B 1 145 ? 4.219 21.422 -3.734 1 79.19 145 SER B C 1
ATOM 3546 O O . SER B 1 145 ? 3.018 21.656 -3.875 1 79.19 145 SER B O 1
ATOM 3548 N N . SER B 1 146 ? 4.648 20.969 -2.592 1 80.38 146 SER B N 1
ATOM 3549 C CA . SER B 1 146 ? 3.902 20.906 -1.339 1 80.38 146 SER B CA 1
ATOM 3550 C C . SER B 1 146 ? 2.781 19.875 -1.413 1 80.38 146 SER B C 1
ATOM 3552 O O . SER B 1 146 ? 1.82 19.938 -0.645 1 80.38 146 SER B O 1
ATOM 3554 N N . ARG B 1 147 ? 2.877 19.062 -2.391 1 85.94 147 ARG B N 1
ATOM 3555 C CA . ARG B 1 147 ? 1.996 17.906 -2.385 1 85.94 147 ARG B CA 1
ATOM 3556 C C . ARG B 1 147 ? 2.387 16.922 -1.279 1 85.94 147 ARG B C 1
ATOM 3558 O O . ARG B 1 147 ? 1.565 16.125 -0.833 1 85.94 147 ARG B O 1
ATOM 3565 N N . LEU B 1 148 ? 3.645 17.078 -0.94 1 93.12 148 LEU B N 1
ATOM 3566 C CA . LEU B 1 148 ? 4.215 16.422 0.226 1 93.12 148 LEU B CA 1
ATOM 3567 C C . LEU B 1 148 ? 4.98 17.406 1.099 1 93.12 148 LEU B C 1
ATOM 3569 O O . LEU B 1 148 ? 5.637 18.312 0.584 1 93.12 148 LEU B O 1
ATOM 3573 N N . ASP B 1 149 ? 4.801 17.203 2.336 1 94.25 149 ASP B N 1
ATOM 3574 C CA . ASP B 1 149 ? 5.598 18.016 3.252 1 94.25 149 ASP B CA 1
ATOM 3575 C C . ASP B 1 149 ? 6.855 17.266 3.693 1 94.25 149 ASP B C 1
ATOM 3577 O O . ASP B 1 149 ? 7.906 17.875 3.895 1 94.25 149 ASP B O 1
ATOM 3581 N N . PHE B 1 150 ? 6.711 15.938 3.863 1 97 150 PHE B N 1
ATOM 3582 C CA . PHE B 1 150 ? 7.824 15.109 4.32 1 97 150 PHE B CA 1
ATOM 3583 C C . PHE B 1 150 ? 7.836 13.766 3.598 1 97 150 PHE B C 1
ATOM 3585 O O . PHE B 1 150 ? 6.785 13.266 3.191 1 97 150 PHE B O 1
ATOM 3592 N N . ALA B 1 151 ? 9.008 13.219 3.434 1 96 151 ALA B N 1
ATOM 3593 C CA . ALA B 1 151 ? 9.211 11.828 3.051 1 96 151 ALA B CA 1
ATOM 3594 C C . ALA B 1 151 ? 10.172 11.133 4.012 1 96 151 ALA B C 1
ATOM 3596 O O . ALA B 1 151 ? 11.242 11.656 4.32 1 96 151 ALA B O 1
ATOM 3597 N N . ILE B 1 152 ? 9.758 10.008 4.477 1 94.44 152 ILE B N 1
ATOM 3598 C CA . ILE B 1 152 ? 10.602 9.266 5.402 1 94.44 152 ILE B CA 1
ATOM 3599 C C . ILE B 1 152 ? 10.852 7.863 4.859 1 94.44 152 ILE B C 1
ATOM 3601 O O . ILE B 1 152 ? 9.914 7.156 4.484 1 94.44 152 ILE B O 1
ATOM 3605 N N . GLY B 1 153 ? 12.094 7.457 4.836 1 91.12 153 GLY B N 1
ATOM 3606 C CA . GLY B 1 153 ? 12.484 6.125 4.398 1 91.12 153 GLY B CA 1
ATOM 3607 C C . GLY B 1 153 ? 13.938 6.031 3.984 1 91.12 153 GLY B C 1
ATOM 3608 O O . GLY B 1 153 ? 14.734 6.914 4.301 1 91.12 153 GLY B O 1
ATOM 3609 N N . ASN B 1 154 ? 14.289 4.875 3.459 1 89.06 154 ASN B N 1
ATOM 3610 C CA . ASN B 1 154 ? 15.578 4.738 2.791 1 89.06 154 ASN B CA 1
ATOM 3611 C C . ASN B 1 154 ? 15.562 5.375 1.403 1 89.06 154 ASN B C 1
ATOM 3613 O O . ASN B 1 154 ? 15.133 4.746 0.434 1 89.06 154 ASN B O 1
ATOM 3617 N N . LEU B 1 155 ? 16.062 6.574 1.342 1 89.56 155 LEU B N 1
ATOM 3618 C CA . LEU B 1 155 ? 15.93 7.391 0.141 1 89.56 155 LEU B CA 1
ATOM 3619 C C . LEU B 1 155 ? 17.266 8.008 -0.246 1 89.56 155 LEU B C 1
ATOM 3621 O O . LEU B 1 155 ? 17.391 9.234 -0.311 1 89.56 155 LEU B O 1
ATOM 3625 N N . PRO B 1 156 ? 18.141 7.211 -0.62 1 86.94 156 PRO B N 1
ATOM 3626 C CA . PRO B 1 156 ? 19.469 7.738 -0.915 1 86.94 156 PRO B CA 1
ATOM 3627 C C . PRO B 1 156 ? 19.484 8.711 -2.092 1 86.94 156 PRO B C 1
ATOM 3629 O O . PRO B 1 156 ? 20.25 9.68 -2.098 1 86.94 156 PRO B O 1
ATOM 3632 N N . ALA B 1 157 ? 18.688 8.516 -3.051 1 85.12 157 ALA B N 1
ATOM 3633 C CA . ALA B 1 157 ? 18.656 9.344 -4.254 1 85.12 157 ALA B CA 1
ATOM 3634 C C . ALA B 1 157 ? 18.219 10.766 -3.934 1 85.12 157 ALA B C 1
ATOM 3636 O O . ALA B 1 157 ? 18.484 11.695 -4.691 1 85.12 157 ALA B O 1
ATOM 3637 N N . LEU B 1 158 ? 17.531 10.914 -2.818 1 91.31 158 LEU B N 1
ATOM 3638 C CA . LEU B 1 158 ? 16.984 12.219 -2.469 1 91.31 158 LEU B CA 1
ATOM 3639 C C . LEU B 1 158 ? 17.984 13.047 -1.673 1 91.31 158 LEU B C 1
ATOM 3641 O O . LEU B 1 158 ? 17.844 14.26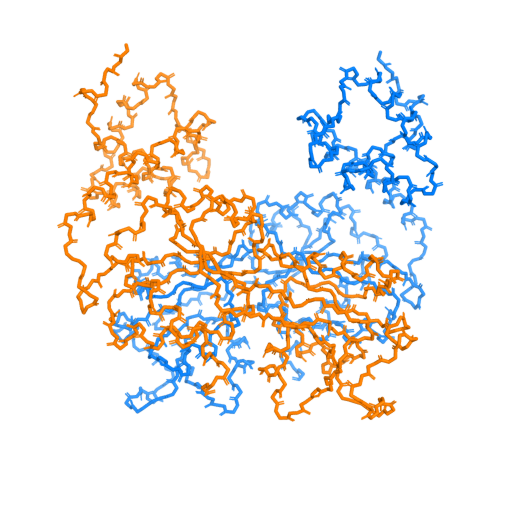6 -1.562 1 91.31 158 LEU B O 1
ATOM 3645 N N . MET B 1 159 ? 18.953 12.477 -1.103 1 90.38 159 MET B N 1
ATOM 3646 C CA . MET B 1 159 ? 19.844 13.102 -0.132 1 90.38 159 MET B CA 1
ATOM 3647 C C . MET B 1 159 ? 20.562 14.297 -0.75 1 90.38 159 MET B C 1
ATOM 3649 O O . MET B 1 159 ? 20.625 15.367 -0.144 1 90.38 159 MET B O 1
ATOM 3653 N N . PRO B 1 160 ? 20.984 14.172 -1.974 1 91.81 160 PRO B N 1
ATOM 3654 C CA . PRO B 1 160 ? 21.672 15.328 -2.545 1 91.81 160 PRO B CA 1
ATOM 3655 C C . PRO B 1 160 ? 20.719 16.422 -3.018 1 91.81 160 PRO B C 1
ATOM 3657 O O . PRO B 1 160 ? 21.141 17.531 -3.318 1 91.81 160 PRO B O 1
ATOM 3660 N N . ARG B 1 161 ? 19.469 16.125 -3.006 1 91 161 ARG B N 1
ATOM 3661 C CA . ARG B 1 161 ? 18.531 16.984 -3.711 1 91 161 ARG B CA 1
ATOM 3662 C C . ARG B 1 161 ? 17.578 17.672 -2.734 1 91 161 ARG B C 1
ATOM 3664 O O . ARG B 1 161 ? 16.844 18.594 -3.113 1 91 161 ARG B O 1
ATOM 3671 N N . THR B 1 162 ? 17.578 17.203 -1.54 1 94.62 162 THR B N 1
ATOM 3672 C CA . THR B 1 162 ? 16.641 17.703 -0.536 1 94.62 162 THR B CA 1
ATOM 3673 C C . THR B 1 162 ? 17.359 17.938 0.792 1 94.62 162 THR B C 1
ATOM 3675 O O . THR B 1 162 ? 18.469 17.453 0.999 1 94.62 162 THR B O 1
ATOM 3678 N N . ARG B 1 163 ? 16.703 18.828 1.656 1 95.88 163 ARG B N 1
ATOM 3679 C CA . ARG B 1 163 ? 17.094 18.797 3.064 1 95.88 163 ARG B CA 1
ATOM 3680 C C . ARG B 1 163 ? 16.688 17.484 3.721 1 95.88 163 ARG B C 1
ATOM 3682 O O . ARG B 1 163 ? 15.648 16.906 3.379 1 95.88 163 ARG B O 1
ATOM 3689 N N . HIS B 1 164 ? 17.531 17.047 4.559 1 97.56 164 HIS B N 1
ATOM 3690 C CA . HIS B 1 164 ? 17.203 15.766 5.188 1 97.56 164 HIS B CA 1
ATOM 3691 C C . HIS B 1 164 ? 17.812 15.664 6.578 1 97.56 164 HIS B C 1
ATOM 3693 O O . HIS B 1 164 ? 18.703 16.438 6.93 1 97.56 164 HIS B O 1
ATOM 3699 N N . ARG B 1 165 ? 17.266 14.812 7.375 1 97.19 165 ARG B N 1
ATOM 3700 C CA . ARG B 1 165 ? 17.734 14.438 8.703 1 97.19 165 ARG B CA 1
ATOM 3701 C C . ARG B 1 165 ? 17.797 12.922 8.859 1 97.19 165 ARG B C 1
ATOM 3703 O O . ARG B 1 165 ? 16.828 12.227 8.516 1 97.19 165 ARG B O 1
ATOM 3710 N N . LEU B 1 166 ? 18.969 12.453 9.266 1 96.5 166 LEU B N 1
ATOM 3711 C CA . LEU B 1 166 ? 19.078 11.031 9.594 1 96.5 166 LEU B CA 1
ATOM 3712 C C . LEU B 1 166 ? 18.312 10.703 10.859 1 96.5 166 LEU B C 1
ATOM 3714 O O . LEU B 1 166 ? 18.531 11.328 11.906 1 96.5 166 LEU B O 1
ATOM 3718 N N . LEU B 1 167 ? 17.422 9.789 10.75 1 96.19 167 LEU B N 1
ATOM 3719 C CA . LEU B 1 167 ? 16.609 9.43 11.898 1 96.19 167 LEU B CA 1
ATOM 3720 C C . LEU B 1 167 ? 17.188 8.203 12.609 1 96.19 167 LEU B C 1
ATOM 3722 O O . LEU B 1 167 ? 17.344 8.211 13.836 1 96.19 167 LEU B O 1
ATOM 3726 N N . PHE B 1 168 ? 17.438 7.145 11.891 1 94.06 168 PHE B N 1
ATOM 3727 C CA . PHE B 1 168 ? 18.062 5.938 12.43 1 94.06 168 PHE B CA 1
ATOM 3728 C C . PHE B 1 168 ? 18.609 5.066 11.305 1 94.06 168 PHE B C 1
ATOM 3730 O O . PHE B 1 168 ? 18.422 5.375 10.125 1 94.06 168 PHE B O 1
ATOM 3737 N N . GLU B 1 169 ? 19.359 4.055 11.688 1 93 169 GLU B N 1
ATOM 3738 C CA . GLU B 1 169 ? 19.859 3.043 10.758 1 93 169 GLU B CA 1
ATOM 3739 C C . GLU B 1 169 ? 19.125 1.717 10.945 1 93 169 GLU B C 1
ATOM 3741 O O . GLU B 1 169 ? 18.906 1.271 12.078 1 93 169 GLU B O 1
ATOM 3746 N N . GLU B 1 170 ? 18.703 1.235 9.82 1 90.44 170 GLU B N 1
ATOM 3747 C CA . GLU B 1 170 ? 17.938 -0.003 9.844 1 90.44 170 GLU B CA 1
ATOM 3748 C C . GLU B 1 170 ? 18.781 -1.187 9.375 1 90.44 170 GLU B C 1
ATOM 3750 O O . GLU B 1 170 ? 19.625 -1.04 8.5 1 90.44 170 GLU B O 1
ATOM 3755 N N . THR B 1 171 ? 18.594 -2.299 10.031 1 91.75 171 THR B N 1
ATOM 3756 C CA . THR B 1 171 ? 19.156 -3.566 9.586 1 91.75 171 THR B CA 1
ATOM 3757 C C . THR B 1 171 ? 18.062 -4.559 9.234 1 91.75 171 THR B C 1
ATOM 3759 O O . THR B 1 171 ? 16.875 -4.309 9.5 1 91.75 171 THR B O 1
ATOM 3762 N N . TYR B 1 172 ? 18.5 -5.66 8.516 1 92.12 172 TYR B N 1
ATOM 3763 C CA . TYR B 1 172 ? 17.531 -6.629 8.047 1 92.12 172 TYR B CA 1
ATOM 3764 C C . TYR B 1 172 ? 17.734 -7.98 8.719 1 92.12 172 TYR B C 1
ATOM 3766 O O . TYR B 1 172 ? 18.844 -8.32 9.125 1 92.12 172 TYR B O 1
ATOM 3774 N N . VAL B 1 173 ? 16.688 -8.695 8.859 1 94.62 173 VAL B N 1
ATOM 3775 C CA . VAL B 1 173 ? 16.672 -10.047 9.414 1 94.62 173 VAL B CA 1
ATOM 3776 C C . VAL B 1 173 ? 15.789 -10.953 8.555 1 94.62 173 VAL B C 1
ATOM 3778 O O . VAL B 1 173 ? 15.117 -10.484 7.633 1 94.62 173 VAL B O 1
ATOM 3781 N N . CYS B 1 174 ? 15.906 -12.172 8.805 1 96 174 CYS B N 1
ATOM 3782 C CA . CYS B 1 174 ? 15.062 -13.164 8.156 1 96 174 CYS B CA 1
ATOM 3783 C C . CYS B 1 174 ? 14.086 -13.789 9.148 1 96 174 CYS B C 1
ATOM 3785 O O . CYS B 1 174 ? 14.484 -14.18 10.25 1 96 174 CYS B O 1
ATOM 3787 N N . MET B 1 175 ? 12.836 -13.859 8.789 1 97.12 175 MET B N 1
ATOM 3788 C CA . MET B 1 175 ? 11.773 -14.328 9.672 1 97.12 175 MET B CA 1
ATOM 3789 C C . MET B 1 175 ? 11 -15.477 9.031 1 97.12 175 MET B C 1
ATOM 3791 O O . MET B 1 175 ? 10.75 -15.469 7.82 1 97.12 175 MET B O 1
ATOM 3795 N N . THR B 1 176 ? 10.664 -16.5 9.82 1 97.88 176 THR B N 1
ATOM 3796 C CA . THR B 1 176 ? 9.859 -17.625 9.359 1 97.88 176 THR B CA 1
ATOM 3797 C C . THR B 1 176 ? 8.961 -18.156 10.484 1 97.88 176 THR B C 1
ATOM 3799 O O . THR B 1 176 ? 9.195 -17.859 11.656 1 97.88 176 THR B O 1
ATOM 3802 N N . GLY B 1 177 ? 7.902 -18.844 10.07 1 96.62 177 GLY B N 1
ATOM 3803 C CA . GLY B 1 177 ? 7.043 -19.453 11.07 1 96.62 177 GLY B CA 1
ATOM 3804 C C . GLY B 1 177 ? 7.754 -20.516 11.891 1 96.62 177 GLY B C 1
ATOM 3805 O O . GLY B 1 177 ? 8.562 -21.281 11.367 1 96.62 177 GLY B O 1
ATOM 3806 N N . ARG B 1 178 ? 7.418 -20.484 13.141 1 95.38 178 ARG B N 1
ATOM 3807 C CA . ARG B 1 178 ? 7.98 -21.531 14 1 95.38 178 ARG B CA 1
ATOM 3808 C C . ARG B 1 178 ? 7.477 -22.906 13.586 1 95.38 178 ARG B C 1
ATOM 3810 O O . ARG B 1 178 ? 6.301 -23.062 13.25 1 95.38 178 ARG B O 1
ATOM 3817 N N . ARG B 1 179 ? 8.43 -23.797 13.562 1 94.56 179 ARG B N 1
ATOM 3818 C CA . ARG B 1 179 ? 8.125 -25.203 13.258 1 94.56 179 ARG B CA 1
ATOM 3819 C C . ARG B 1 179 ? 9.258 -26.125 13.711 1 94.56 179 ARG B C 1
ATOM 3821 O O . ARG B 1 179 ? 10.359 -25.656 14 1 94.56 179 ARG B O 1
ATOM 3828 N N . ARG B 1 180 ? 8.93 -27.359 13.734 1 92.06 180 ARG B N 1
ATOM 3829 C CA . ARG B 1 180 ? 9.945 -28.328 14.125 1 92.06 180 ARG B CA 1
ATOM 3830 C C . ARG B 1 180 ? 11.062 -28.391 13.094 1 92.06 180 ARG B C 1
ATOM 3832 O O . ARG B 1 180 ? 10.82 -28.281 11.891 1 92.06 180 ARG B O 1
ATOM 3839 N N . GLY B 1 181 ? 12.312 -28.547 13.617 1 91.69 181 GLY B N 1
ATOM 3840 C CA . GLY B 1 181 ? 13.438 -28.797 12.727 1 91.69 181 GLY B CA 1
ATOM 3841 C C . GLY B 1 181 ? 14.188 -27.516 12.367 1 91.69 181 GLY B C 1
ATOM 3842 O O . GLY B 1 181 ? 15.227 -27.578 11.711 1 91.69 181 GLY B O 1
ATOM 3843 N N . LEU B 1 182 ? 13.68 -26.391 12.758 1 94.19 182 LEU B N 1
ATOM 3844 C CA . LEU B 1 182 ? 14.375 -25.141 12.477 1 94.19 182 LEU B CA 1
ATOM 3845 C C . LEU B 1 182 ? 15.68 -25.062 13.258 1 94.19 182 LEU B C 1
ATOM 3847 O O . LEU B 1 182 ? 15.75 -25.5 14.406 1 94.19 182 LEU B O 1
ATOM 3851 N N . PRO B 1 183 ? 16.625 -24.5 12.656 1 92.06 183 PRO B N 1
ATOM 3852 C CA . PRO B 1 183 ? 17.875 -24.312 13.398 1 92.06 183 PRO B CA 1
ATOM 3853 C C . PRO B 1 183 ? 17.688 -23.484 14.672 1 92.06 183 PRO B C 1
ATOM 3855 O O . PRO B 1 183 ? 16.906 -22.531 14.68 1 92.06 183 PRO B O 1
ATOM 3858 N N . LYS B 1 184 ? 18.375 -23.844 15.633 1 90.12 184 LYS B N 1
ATOM 3859 C CA . LYS B 1 184 ? 18.281 -23.141 16.906 1 90.12 184 LYS B CA 1
ATOM 3860 C C . LYS B 1 184 ? 19.297 -22 16.969 1 90.12 184 LYS B C 1
ATOM 3862 O O . LYS B 1 184 ? 19.281 -21.188 17.906 1 90.12 184 LYS B O 1
ATOM 3867 N N . THR B 1 185 ? 20.031 -21.906 15.977 1 87.88 185 THR B N 1
ATOM 3868 C CA . THR B 1 185 ? 21.047 -20.844 15.914 1 87.88 185 THR B CA 1
ATOM 3869 C C . THR B 1 185 ? 20.391 -19.5 15.664 1 87.88 185 THR B C 1
ATOM 3871 O O . THR B 1 185 ? 19.219 -19.438 15.25 1 87.88 185 THR B O 1
ATOM 3874 N N . ASP B 1 186 ? 21.203 -18.438 15.828 1 89.88 186 ASP B N 1
ATOM 3875 C CA . ASP B 1 186 ? 20.703 -17.078 15.641 1 89.88 186 ASP B CA 1
ATOM 3876 C C . ASP B 1 186 ? 20.812 -16.641 14.188 1 89.88 186 ASP B C 1
ATOM 3878 O O . ASP B 1 186 ? 20.141 -15.711 13.758 1 89.88 186 ASP B O 1
ATOM 3882 N N . ALA B 1 187 ? 21.688 -17.359 13.508 1 90.69 187 ALA B N 1
ATOM 3883 C CA . ALA B 1 187 ? 21.891 -17 12.109 1 90.69 187 ALA B CA 1
ATOM 3884 C C . ALA B 1 187 ? 21.547 -18.156 11.188 1 90.69 187 ALA B C 1
ATOM 3886 O O . ALA B 1 187 ? 21.797 -19.328 11.516 1 90.69 187 ALA B O 1
ATOM 3887 N N . LEU B 1 188 ? 20.969 -17.812 10.031 1 91.75 188 LEU B N 1
ATOM 3888 C CA . LEU B 1 188 ? 20.719 -18.812 8.992 1 91.75 188 LEU B CA 1
ATOM 3889 C C . LEU B 1 188 ? 21.984 -19.078 8.188 1 91.75 188 LEU B C 1
ATOM 3891 O O . LEU B 1 188 ? 22.75 -18.156 7.871 1 91.75 188 LEU B O 1
ATOM 3895 N N . SER B 1 189 ? 22.281 -20.344 7.949 1 92.75 189 SER B N 1
ATOM 3896 C CA . SER B 1 189 ? 23.391 -20.641 7.047 1 92.75 189 SER B CA 1
ATOM 3897 C C . SER B 1 189 ? 23.062 -20.219 5.617 1 92.75 189 SER B C 1
ATOM 3899 O O . SER B 1 189 ? 21.891 -20.156 5.23 1 92.75 189 SER B O 1
ATOM 3901 N N . LEU B 1 190 ? 24.109 -19.953 4.887 1 92.69 190 LEU B N 1
ATOM 3902 C CA . LEU B 1 190 ? 23.922 -19.578 3.486 1 92.69 190 LEU B CA 1
ATOM 3903 C C . LEU B 1 190 ? 23.219 -20.688 2.717 1 92.69 190 LEU B C 1
ATOM 3905 O O . LEU B 1 190 ? 22.344 -20.406 1.891 1 92.69 190 LEU B O 1
ATOM 3909 N N . GLU B 1 191 ? 23.594 -21.891 3.014 1 92 191 GLU B N 1
ATOM 3910 C CA . GLU B 1 191 ? 23 -23.031 2.346 1 92 191 GLU B CA 1
ATOM 3911 C C . GLU B 1 191 ? 21.484 -23.094 2.59 1 92 191 GLU B C 1
ATOM 3913 O O . GLU B 1 191 ? 20.703 -23.25 1.646 1 92 191 GLU B O 1
ATOM 3918 N N . ARG B 1 192 ? 21.141 -22.922 3.822 1 92.62 192 ARG B N 1
ATOM 3919 C CA . ARG B 1 192 ? 19.719 -22.953 4.164 1 92.62 192 ARG B CA 1
ATOM 3920 C C . ARG B 1 192 ? 18.969 -21.781 3.539 1 92.62 192 ARG B C 1
ATOM 3922 O O . ARG B 1 192 ? 17.844 -21.938 3.059 1 92.62 192 ARG B O 1
ATOM 3929 N N . PHE B 1 193 ? 19.562 -20.672 3.592 1 94.56 193 PHE B N 1
ATOM 3930 C CA . PHE B 1 193 ? 18.969 -19.469 3.02 1 94.56 193 PHE B CA 1
ATOM 3931 C C . PHE B 1 193 ? 18.703 -19.656 1.53 1 94.56 193 PHE B C 1
ATOM 3933 O O . PHE B 1 193 ? 17.641 -19.281 1.034 1 94.56 193 PHE B O 1
ATOM 3940 N N . LEU B 1 194 ? 19.625 -20.328 0.827 1 90.44 194 LEU B N 1
ATOM 3941 C CA . LEU B 1 194 ? 19.531 -20.5 -0.617 1 90.44 194 LEU B CA 1
ATOM 3942 C C . LEU B 1 194 ? 18.5 -21.578 -0.964 1 90.44 194 LEU B C 1
ATOM 3944 O O . LEU B 1 194 ? 17.844 -21.516 -2.008 1 90.44 194 LEU B O 1
ATOM 3948 N N . GLN B 1 195 ? 18.359 -22.469 -0.092 1 91.88 195 GLN B N 1
ATOM 3949 C CA . GLN B 1 195 ? 17.453 -23.578 -0.349 1 91.88 195 GLN B CA 1
ATOM 3950 C C . GLN B 1 195 ? 16.016 -23.219 0.018 1 91.88 195 GLN B C 1
ATOM 3952 O O . GLN B 1 195 ? 15.07 -23.859 -0.462 1 91.88 195 GLN B O 1
ATOM 3957 N N . ALA B 1 196 ? 15.891 -22.25 0.818 1 94.12 196 ALA B N 1
ATOM 3958 C CA . ALA B 1 196 ? 14.57 -21.875 1.311 1 94.12 196 ALA B CA 1
ATOM 3959 C C . ALA B 1 196 ? 13.773 -21.156 0.228 1 94.12 196 ALA B C 1
ATOM 3961 O O . ALA B 1 196 ? 14.344 -20.625 -0.73 1 94.12 196 ALA B O 1
ATOM 3962 N N . SER B 1 197 ? 12.453 -21.281 0.331 1 95.81 197 SER B N 1
ATOM 3963 C CA . SER B 1 197 ? 11.547 -20.422 -0.439 1 95.81 197 SER B CA 1
ATOM 3964 C C . SER B 1 197 ? 11.258 -19.125 0.295 1 95.81 197 SER B C 1
ATOM 3966 O O . SER B 1 197 ? 11.086 -19.109 1.516 1 95.81 197 SER B O 1
ATOM 3968 N N . HIS B 1 198 ? 11.25 -18.031 -0.511 1 95.62 198 HIS B N 1
ATOM 3969 C CA . HIS B 1 198 ? 11.195 -16.719 0.132 1 95.62 198 HIS B CA 1
ATOM 3970 C C . HIS B 1 198 ? 9.969 -15.93 -0.323 1 95.62 198 HIS B C 1
ATOM 3972 O O . HIS B 1 198 ? 9.469 -16.141 -1.431 1 95.62 198 HIS B O 1
ATOM 3978 N N . VAL B 1 199 ? 9.531 -15.055 0.622 1 95.69 199 VAL B N 1
ATOM 3979 C CA . VAL B 1 199 ? 8.602 -13.977 0.293 1 95.69 199 VAL B CA 1
ATOM 3980 C C . VAL B 1 199 ? 9.375 -12.703 -0.048 1 95.69 199 VAL B C 1
ATOM 3982 O O . VAL B 1 199 ? 10.312 -12.336 0.661 1 95.69 199 VAL B O 1
ATOM 3985 N N . GLN B 1 200 ? 9.031 -12.141 -1.152 1 91.12 200 GLN B N 1
ATOM 3986 C CA . GLN B 1 200 ? 9.586 -10.836 -1.519 1 91.12 200 GLN B CA 1
ATOM 3987 C C . GLN B 1 200 ? 8.547 -9.734 -1.325 1 91.12 200 GLN B C 1
ATOM 3989 O O . GLN B 1 200 ? 7.441 -9.812 -1.857 1 91.12 200 GLN B O 1
ATOM 3994 N N . VAL B 1 201 ? 8.906 -8.75 -0.502 1 89.56 201 VAL B N 1
ATOM 3995 C CA . VAL B 1 201 ? 8.047 -7.586 -0.343 1 89.56 201 VAL B CA 1
ATOM 3996 C C . VAL B 1 201 ? 8.5 -6.477 -1.295 1 89.56 201 VAL B C 1
ATOM 3998 O O . VAL B 1 201 ? 9.648 -6.035 -1.242 1 89.56 201 VAL B O 1
ATOM 4001 N N . THR B 1 202 ? 7.574 -6.109 -2.176 1 80.88 202 THR B N 1
ATOM 4002 C CA . THR B 1 202 ? 7.891 -5.102 -3.182 1 80.88 202 THR B CA 1
ATOM 4003 C C . THR B 1 202 ? 7.113 -3.816 -2.92 1 80.88 202 THR B C 1
ATOM 4005 O O . THR B 1 202 ? 5.895 -3.771 -3.113 1 80.88 202 THR B O 1
ATOM 4008 N N . SER B 1 203 ? 7.578 -2.898 -2.219 1 70.25 203 SER B N 1
ATOM 4009 C CA . SER B 1 203 ? 6.883 -1.651 -1.916 1 70.25 203 SER B CA 1
ATOM 4010 C C . SER B 1 203 ? 7.188 -0.582 -2.959 1 70.25 203 SER B C 1
ATOM 4012 O O . SER B 1 203 ? 8.297 -0.528 -3.496 1 70.25 203 SER B O 1
ATOM 4014 N N . VAL B 1 204 ? 6.145 0.06 -3.459 1 59.81 204 VAL B N 1
ATOM 4015 C CA . VAL B 1 204 ? 6.281 1.128 -4.445 1 59.81 204 VAL B CA 1
ATOM 4016 C C . VAL B 1 204 ? 7.242 2.191 -3.924 1 59.81 204 VAL B C 1
ATOM 4018 O O . VAL B 1 204 ? 8.016 2.766 -4.691 1 59.81 204 VAL B O 1
ATOM 4021 N N . GLU B 1 205 ? 7.066 2.525 -2.695 1 57.25 205 GLU B N 1
ATOM 4022 C CA . GLU B 1 205 ? 7.77 3.652 -2.092 1 57.25 205 GLU B CA 1
ATOM 4023 C C . GLU B 1 205 ? 9.234 3.309 -1.816 1 57.25 205 GLU B C 1
ATOM 4025 O O . GLU B 1 205 ? 10.055 4.199 -1.583 1 57.25 205 GLU B O 1
ATOM 4030 N N . HIS B 1 206 ? 9.508 1.979 -1.521 1 58.47 206 HIS B N 1
ATOM 4031 C CA . HIS B 1 206 ? 10.797 1.8 -0.869 1 58.47 206 HIS B CA 1
ATOM 4032 C C . HIS B 1 206 ? 11.633 0.745 -1.586 1 58.47 206 HIS B C 1
ATOM 4034 O O . HIS B 1 206 ? 11.086 -0.149 -2.236 1 58.47 206 HIS B O 1
ATOM 4040 N N . SER B 1 207 ? 12.867 1.111 -1.673 1 54.97 207 SER B N 1
ATOM 4041 C CA . SER B 1 207 ? 14.086 0.545 -2.252 1 54.97 207 SER B CA 1
ATOM 4042 C C . SER B 1 207 ? 14.406 -0.813 -1.639 1 54.97 207 SER B C 1
ATOM 4044 O O . SER B 1 207 ? 15.57 -1.106 -1.346 1 54.97 207 SER B O 1
ATOM 4046 N N . HIS B 1 208 ? 13.359 -1.563 -1.252 1 58.59 208 HIS B N 1
ATOM 4047 C CA . HIS B 1 208 ? 13.961 -2.838 -0.875 1 58.59 208 HIS B CA 1
ATOM 4048 C C . HIS B 1 208 ? 14.688 -3.473 -2.053 1 58.59 208 HIS B C 1
ATOM 4050 O O . HIS B 1 208 ? 15.258 -4.559 -1.925 1 58.59 208 HIS B O 1
ATOM 4056 N N . HIS B 1 209 ? 14.711 -2.678 -2.982 1 60.94 209 HIS B N 1
ATOM 4057 C CA . HIS B 1 209 ? 15.516 -3.094 -4.125 1 60.94 209 HIS B CA 1
ATOM 4058 C C . HIS B 1 209 ? 17 -3.156 -3.758 1 60.94 209 HIS B C 1
ATOM 4060 O O . HIS B 1 209 ? 17.734 -3.969 -4.309 1 60.94 209 HIS B O 1
ATOM 4066 N N . ALA B 1 210 ? 17.219 -2.387 -2.771 1 67.94 210 ALA B N 1
ATOM 4067 C CA . ALA B 1 210 ? 18.594 -2.359 -2.314 1 67.94 210 ALA B CA 1
ATOM 4068 C C . ALA B 1 210 ? 19 -3.691 -1.685 1 67.94 210 ALA B C 1
ATOM 4070 O O . ALA B 1 210 ? 20.141 -4.141 -1.835 1 67.94 210 ALA B O 1
ATOM 4071 N N . LEU B 1 211 ? 17.969 -4.273 -1.132 1 75 211 LEU B N 1
ATOM 4072 C CA . LEU B 1 211 ? 18.25 -5.559 -0.5 1 75 211 LEU B CA 1
ATOM 4073 C C . LEU B 1 211 ? 18.594 -6.617 -1.545 1 75 211 LEU B C 1
ATOM 4075 O O . LEU B 1 211 ? 19.578 -7.332 -1.406 1 75 211 LEU B O 1
ATOM 4079 N N . ASP B 1 212 ? 17.828 -6.602 -2.545 1 72.56 212 ASP B N 1
ATOM 4080 C CA . ASP B 1 212 ? 18.047 -7.605 -3.58 1 72.56 212 ASP B CA 1
ATOM 4081 C C . ASP B 1 212 ? 19.359 -7.355 -4.312 1 72.56 212 ASP B C 1
ATOM 4083 O O . ASP B 1 212 ? 20.094 -8.297 -4.625 1 72.56 212 ASP B O 1
ATOM 4087 N N . ASP B 1 213 ? 19.516 -6.109 -4.473 1 71.88 213 ASP B N 1
ATOM 4088 C CA . ASP B 1 213 ? 20.781 -5.742 -5.117 1 71.88 213 ASP B CA 1
ATOM 4089 C C . ASP B 1 213 ? 21.969 -6.145 -4.258 1 71.88 213 ASP B C 1
ATOM 4091 O O . ASP B 1 213 ? 22.969 -6.66 -4.77 1 71.88 213 ASP B O 1
ATOM 4095 N N . ALA B 1 214 ? 21.859 -5.926 -3.002 1 77.88 214 ALA B N 1
ATOM 4096 C CA . ALA B 1 214 ? 22.938 -6.25 -2.078 1 77.88 214 ALA B CA 1
ATOM 4097 C C . ALA B 1 214 ? 23.172 -7.758 -2.008 1 77.88 214 ALA B C 1
ATOM 4099 O O . ALA B 1 214 ? 24.312 -8.219 -1.988 1 77.88 214 ALA B O 1
ATOM 4100 N N . LEU B 1 215 ? 22.125 -8.508 -2.041 1 81.44 215 LEU B N 1
ATOM 4101 C CA . LEU B 1 215 ? 22.234 -9.961 -2.021 1 81.44 215 LEU B CA 1
ATOM 4102 C C . LEU B 1 215 ? 22.828 -10.484 -3.324 1 81.44 215 LEU B C 1
ATOM 4104 O O . LEU B 1 215 ? 23.734 -11.328 -3.303 1 81.44 215 LEU B O 1
ATOM 4108 N N . ARG B 1 216 ? 22.422 -9.906 -4.336 1 76.06 216 ARG B N 1
ATOM 4109 C CA . ARG B 1 216 ? 22.922 -10.305 -5.648 1 76.06 216 ARG B CA 1
ATOM 4110 C C . ARG B 1 216 ? 24.406 -9.992 -5.781 1 76.06 216 ARG B C 1
ATOM 4112 O O . ARG B 1 216 ? 25.172 -10.781 -6.363 1 76.06 216 ARG B O 1
ATOM 4119 N N . ALA B 1 217 ? 24.781 -8.875 -5.285 1 79 217 ALA B N 1
ATOM 4120 C CA . ALA B 1 217 ? 26.172 -8.461 -5.324 1 79 217 ALA B CA 1
ATOM 4121 C C . ALA B 1 217 ? 27.062 -9.469 -4.598 1 79 217 ALA B C 1
ATOM 4123 O O . ALA B 1 217 ? 28.25 -9.586 -4.898 1 79 217 ALA B O 1
ATOM 4124 N N . GLN B 1 218 ? 26.5 -10.195 -3.746 1 84.06 218 GLN B N 1
ATOM 4125 C CA . GLN B 1 218 ? 27.25 -11.203 -3.002 1 84.06 218 GLN B CA 1
ATOM 4126 C C . GLN B 1 218 ? 27 -12.594 -3.57 1 84.06 218 GLN B C 1
ATOM 4128 O O . GLN B 1 218 ? 27.359 -13.594 -2.945 1 84.06 218 GLN B O 1
ATOM 4133 N N . GLY B 1 219 ? 26.234 -12.633 -4.68 1 79.88 219 GLY B N 1
ATOM 4134 C CA . GLY B 1 219 ? 25.984 -13.891 -5.355 1 79.88 219 GLY B CA 1
ATOM 4135 C C . GLY B 1 219 ? 24.875 -14.703 -4.699 1 79.88 219 GLY B C 1
ATOM 4136 O O . GLY B 1 219 ? 24.812 -15.922 -4.863 1 79.88 219 GLY B O 1
ATOM 4137 N N . VAL B 1 220 ? 24.234 -14.039 -3.865 1 83.12 220 VAL B N 1
ATOM 4138 C CA . VAL B 1 220 ? 23.156 -14.727 -3.15 1 83.12 220 VAL B CA 1
ATOM 4139 C C . VAL B 1 220 ? 21.828 -14.469 -3.846 1 83.12 220 VAL B C 1
ATOM 4141 O O . VAL B 1 220 ? 21.391 -13.328 -3.953 1 83.12 220 VAL B O 1
ATOM 4144 N N . GLY B 1 221 ? 21.188 -15.516 -4.398 1 83.56 221 GLY B N 1
ATOM 4145 C CA . GLY B 1 221 ? 19.875 -15.43 -5.012 1 83.56 221 GLY B CA 1
ATOM 4146 C C . GLY B 1 221 ? 18.797 -16.125 -4.199 1 83.56 221 GLY B C 1
ATOM 4147 O O . GLY B 1 221 ? 19.031 -17.188 -3.633 1 83.56 221 GLY B O 1
ATOM 4148 N N . ARG B 1 222 ? 17.672 -15.477 -4.086 1 87.75 222 ARG B N 1
ATOM 4149 C CA . ARG B 1 222 ? 16.562 -16.062 -3.355 1 87.75 222 ARG B CA 1
ATOM 4150 C C . ARG B 1 222 ? 15.562 -16.703 -4.309 1 87.75 222 ARG B C 1
ATOM 4152 O O . ARG B 1 222 ? 15.297 -16.172 -5.395 1 87.75 222 ARG B O 1
ATOM 4159 N N . ASN B 1 223 ? 15.133 -17.812 -3.908 1 89 223 ASN B N 1
ATOM 4160 C CA . ASN B 1 223 ? 13.977 -18.406 -4.57 1 89 223 ASN B CA 1
ATOM 4161 C C . ASN B 1 223 ? 12.672 -17.781 -4.098 1 89 223 ASN B C 1
ATOM 4163 O O . ASN B 1 223 ? 12.156 -18.125 -3.039 1 89 223 ASN B O 1
ATOM 4167 N N . ILE B 1 224 ? 12.109 -16.906 -4.949 1 91.62 224 ILE B N 1
ATOM 4168 C CA . ILE B 1 224 ? 10.922 -16.156 -4.539 1 91.62 224 ILE B CA 1
ATOM 4169 C C . ILE B 1 224 ? 9.672 -16.953 -4.891 1 91.62 224 ILE B C 1
ATOM 4171 O O . ILE B 1 224 ? 9.352 -17.141 -6.07 1 91.62 224 ILE B O 1
ATOM 4175 N N . ALA B 1 225 ? 8.984 -17.375 -3.867 1 95.19 225 ALA B N 1
ATOM 4176 C CA . ALA B 1 225 ? 7.754 -18.141 -4.062 1 95.19 225 ALA B CA 1
ATOM 4177 C C . ALA B 1 225 ? 6.527 -17.234 -4.004 1 95.19 225 ALA B C 1
ATOM 4179 O O . ALA B 1 225 ? 5.477 -17.562 -4.555 1 95.19 225 ALA B O 1
ATOM 4180 N N . LEU B 1 226 ? 6.656 -16.109 -3.289 1 96.56 226 LEU B N 1
ATOM 4181 C CA . LEU B 1 226 ? 5.551 -15.188 -3.074 1 96.56 226 LEU B CA 1
ATOM 4182 C C . LEU B 1 226 ? 6.043 -13.742 -3.098 1 96.56 226 LEU B C 1
ATOM 4184 O O . LEU B 1 226 ? 7.051 -13.414 -2.465 1 96.56 226 LEU B O 1
ATOM 4188 N N . GLU B 1 227 ? 5.402 -12.961 -3.883 1 93.81 227 GLU B N 1
ATOM 4189 C CA . GLU B 1 227 ? 5.617 -11.523 -3.885 1 93.81 227 GLU B CA 1
ATOM 4190 C C . GLU B 1 227 ? 4.402 -10.781 -3.336 1 93.81 227 GLU B C 1
ATOM 4192 O O . GLU B 1 227 ? 3.271 -11.039 -3.754 1 93.81 227 GLU B O 1
ATOM 4197 N N . VAL B 1 228 ? 4.621 -9.945 -2.346 1 92.94 228 VAL B N 1
ATOM 4198 C CA . VAL B 1 228 ? 3.543 -9.148 -1.776 1 92.94 228 VAL B CA 1
ATOM 4199 C C . VAL B 1 228 ? 3.955 -7.676 -1.742 1 92.94 228 VAL B C 1
ATOM 4201 O O . VAL B 1 228 ? 5.137 -7.359 -1.592 1 92.94 228 VAL B O 1
ATOM 4204 N N . PRO B 1 229 ? 2.971 -6.844 -1.759 1 88.38 229 PRO B N 1
ATOM 4205 C CA . PRO B 1 229 ? 3.293 -5.414 -1.792 1 88.38 229 PRO B CA 1
ATOM 4206 C C . PRO B 1 229 ? 3.512 -4.828 -0.4 1 88.38 229 PRO B C 1
ATOM 4208 O O . PRO B 1 229 ? 4.059 -3.729 -0.269 1 88.38 229 PRO B O 1
ATOM 4211 N N . HIS B 1 230 ? 3.004 -5.559 0.64 1 87.75 230 HIS B N 1
ATOM 4212 C CA . HIS B 1 230 ? 3.035 -4.988 1.981 1 87.75 230 HIS B CA 1
ATOM 4213 C C . HIS B 1 230 ? 3.5 -6.016 3.008 1 87.75 230 HIS B C 1
ATOM 4215 O O . HIS B 1 230 ? 3.18 -7.199 2.895 1 87.75 230 HIS B O 1
ATOM 4221 N N . PHE B 1 231 ? 4.125 -5.496 4.027 1 88.88 231 PHE B N 1
ATOM 4222 C CA . PHE B 1 231 ? 4.613 -6.355 5.102 1 88.88 231 PHE B CA 1
ATOM 4223 C C . PHE B 1 231 ? 3.459 -6.91 5.922 1 88.88 231 PHE B C 1
ATOM 4225 O O . PHE B 1 231 ? 3.602 -7.934 6.594 1 88.88 231 PHE B O 1
ATOM 4232 N N . VAL B 1 232 ? 2.342 -6.344 5.836 1 83.94 232 VAL B N 1
ATOM 4233 C CA . VAL B 1 232 ? 1.211 -6.715 6.68 1 83.94 232 VAL B CA 1
ATOM 4234 C C . VAL B 1 232 ? 0.797 -8.156 6.379 1 83.94 232 VAL B C 1
ATOM 4236 O O . VAL B 1 232 ? 0.154 -8.805 7.203 1 83.94 232 VAL B O 1
ATOM 4239 N N . ALA B 1 233 ? 1.124 -8.633 5.254 1 89.81 233 ALA B N 1
ATOM 4240 C CA . ALA B 1 233 ? 0.753 -9.984 4.855 1 89.81 233 ALA B CA 1
ATOM 4241 C C . ALA B 1 233 ? 1.615 -11.023 5.574 1 89.81 233 ALA B C 1
ATOM 4243 O O . ALA B 1 233 ? 1.242 -12.195 5.664 1 89.81 233 ALA B O 1
ATOM 4244 N N . LEU B 1 234 ? 2.717 -10.648 6.082 1 93.75 234 LEU B N 1
ATOM 4245 C CA . LEU B 1 234 ? 3.777 -11.586 6.438 1 93.75 234 LEU B CA 1
ATOM 4246 C C . LEU B 1 234 ? 3.361 -12.445 7.625 1 93.75 234 LEU B C 1
ATOM 4248 O O . LEU B 1 234 ? 3.471 -13.672 7.574 1 93.75 234 LEU B O 1
ATOM 4252 N N . PRO B 1 235 ? 2.83 -11.891 8.703 1 92.94 235 PRO B N 1
ATOM 4253 C CA . PRO B 1 235 ? 2.516 -12.766 9.836 1 92.94 235 PRO B CA 1
ATOM 4254 C C . PRO B 1 235 ? 1.513 -13.859 9.477 1 92.94 235 PRO B C 1
ATOM 4256 O O . PRO B 1 235 ? 1.706 -15.023 9.836 1 92.94 235 PRO B O 1
ATOM 4259 N N . GLY B 1 236 ? 0.486 -13.508 8.766 1 93.06 236 GLY B N 1
ATOM 4260 C CA . GLY B 1 236 ? -0.502 -14.492 8.359 1 93.06 236 GLY B CA 1
ATOM 4261 C C . GLY B 1 236 ? 0.065 -15.57 7.453 1 93.06 236 GLY B C 1
ATOM 4262 O O . GLY B 1 236 ? -0.193 -16.766 7.652 1 93.06 236 GLY B O 1
ATOM 4263 N N . VAL B 1 237 ? 0.841 -15.164 6.516 1 96.31 237 VAL B N 1
ATOM 4264 C CA . VAL B 1 237 ? 1.387 -16.078 5.516 1 96.31 237 VAL B CA 1
ATOM 4265 C C . VAL B 1 237 ? 2.434 -16.984 6.16 1 96.31 237 VAL B C 1
ATOM 4267 O O . VAL B 1 237 ? 2.406 -18.203 5.969 1 96.31 237 VAL B O 1
ATOM 4270 N N . LEU B 1 238 ? 3.297 -16.422 6.957 1 97.19 238 LEU B N 1
ATOM 4271 C CA . LEU B 1 238 ? 4.398 -17.188 7.535 1 97.19 238 LEU B CA 1
ATOM 4272 C C . LEU B 1 238 ? 3.893 -18.156 8.594 1 97.19 238 LEU B C 1
ATOM 4274 O O . LEU B 1 238 ? 4.539 -19.172 8.867 1 97.19 238 LEU B O 1
ATOM 4278 N N . SER B 1 239 ? 2.76 -17.859 9.195 1 95.5 239 SER B N 1
ATOM 4279 C CA . SER B 1 239 ? 2.215 -18.734 10.227 1 95.5 239 SER B CA 1
ATOM 4280 C C . SER B 1 239 ? 1.702 -20.031 9.633 1 95.5 239 SER B C 1
ATOM 4282 O O . SER B 1 239 ? 1.546 -21.031 10.352 1 95.5 239 SER B O 1
ATOM 4284 N N . VAL B 1 240 ? 1.456 -20.047 8.32 1 95.06 240 VAL B N 1
ATOM 4285 C CA . VAL B 1 240 ? 0.808 -21.234 7.746 1 95.06 240 VAL B CA 1
ATOM 4286 C C . VAL B 1 240 ? 1.681 -21.812 6.637 1 95.06 240 VAL B C 1
ATOM 4288 O O . VAL B 1 240 ? 1.247 -22.703 5.898 1 95.06 240 VAL B O 1
ATOM 4291 N N . THR B 1 241 ? 2.822 -21.234 6.441 1 96 241 THR B N 1
ATOM 4292 C CA . THR B 1 241 ? 3.754 -21.703 5.43 1 96 241 THR B CA 1
ATOM 4293 C C . THR B 1 241 ? 5.156 -21.875 6.016 1 96 241 THR B C 1
ATOM 4295 O O . THR B 1 241 ? 5.398 -21.5 7.164 1 96 241 THR B O 1
ATOM 4298 N N . ASP B 1 242 ? 6.047 -22.375 5.188 1 96.06 242 ASP B N 1
ATOM 4299 C CA . ASP B 1 242 ? 7.441 -22.531 5.598 1 96.06 242 ASP B CA 1
ATOM 4300 C C . ASP B 1 242 ? 8.328 -21.484 4.922 1 96.06 242 ASP B C 1
ATOM 4302 O O . ASP B 1 242 ? 9.539 -21.656 4.824 1 96.06 242 ASP B O 1
ATOM 4306 N N . LEU B 1 243 ? 7.684 -20.484 4.418 1 97.31 243 LEU B N 1
ATOM 4307 C CA . LEU B 1 243 ? 8.406 -19.438 3.695 1 97.31 243 LEU B CA 1
ATOM 4308 C C . LEU B 1 243 ? 9.25 -18.594 4.652 1 97.31 243 LEU B C 1
ATOM 4310 O O . LEU B 1 243 ? 8.953 -18.531 5.848 1 97.31 243 LEU B O 1
ATOM 4314 N N . TYR B 1 244 ? 10.273 -18.016 4.094 1 97 244 TYR B N 1
ATOM 4315 C CA . TYR B 1 244 ? 11.109 -17.047 4.781 1 97 244 TYR B CA 1
ATOM 4316 C C . TYR B 1 244 ? 10.891 -15.648 4.219 1 97 244 TYR B C 1
ATOM 4318 O O . TYR B 1 244 ? 10.656 -15.484 3.018 1 97 244 TYR B O 1
ATOM 4326 N N . ALA B 1 245 ? 10.984 -14.688 5.066 1 96.19 245 ALA B N 1
ATOM 4327 C CA . ALA B 1 245 ? 10.898 -13.297 4.629 1 96.19 245 ALA B CA 1
ATOM 4328 C C . ALA B 1 245 ? 12.055 -12.469 5.188 1 96.19 245 ALA B C 1
ATOM 4330 O O . ALA B 1 245 ? 12.383 -12.57 6.371 1 96.19 245 ALA B O 1
ATOM 4331 N N . THR B 1 246 ? 12.711 -11.758 4.332 1 93.19 246 THR B N 1
ATOM 4332 C CA . THR B 1 246 ? 13.68 -10.758 4.762 1 93.19 246 THR B CA 1
ATOM 4333 C C . THR B 1 246 ? 13 -9.406 4.988 1 93.19 246 THR B C 1
ATOM 4335 O O . THR B 1 246 ? 12.297 -8.906 4.109 1 93.19 246 THR B O 1
ATOM 4338 N N . LEU B 1 247 ? 13.125 -8.867 6.184 1 92.06 247 LEU B N 1
ATOM 4339 C CA . LEU B 1 247 ? 12.438 -7.633 6.547 1 92.06 247 LEU B CA 1
ATOM 4340 C C . LEU B 1 247 ? 13.242 -6.844 7.57 1 92.06 247 LEU B C 1
ATOM 4342 O O . LEU B 1 247 ? 14.195 -7.367 8.156 1 92.06 247 LEU B O 1
ATOM 4346 N N . PRO B 1 248 ? 12.906 -5.566 7.723 1 90.69 248 PRO B N 1
ATOM 4347 C CA . PRO B 1 248 ? 13.609 -4.766 8.727 1 90.69 248 PRO B CA 1
ATOM 4348 C C . PRO B 1 248 ? 13.5 -5.363 10.133 1 90.69 248 PRO B C 1
ATOM 4350 O O . PRO B 1 248 ? 12.438 -5.836 10.531 1 90.69 248 PRO B O 1
ATOM 4353 N N . ARG B 1 249 ? 14.586 -5.27 10.852 1 92.06 249 ARG B N 1
ATOM 4354 C CA . ARG B 1 249 ? 14.68 -5.883 12.172 1 92.06 249 ARG B CA 1
ATOM 4355 C C . ARG B 1 249 ? 13.602 -5.348 13.102 1 92.06 249 ARG B C 1
ATOM 4357 O O . ARG B 1 249 ? 12.938 -6.117 13.797 1 92.06 249 ARG B O 1
ATOM 4364 N N . ARG B 1 250 ? 13.422 -4.074 13.102 1 89.06 250 ARG B N 1
ATOM 4365 C CA . ARG B 1 250 ? 12.445 -3.457 13.992 1 89.06 250 ARG B CA 1
ATOM 4366 C C . ARG B 1 250 ? 11.031 -3.916 13.656 1 89.06 250 ARG B C 1
ATOM 4368 O O . ARG B 1 250 ? 10.219 -4.137 14.555 1 89.06 250 ARG B O 1
ATOM 4375 N N . LEU B 1 251 ? 10.789 -4.012 12.438 1 90.75 251 LEU B N 1
ATOM 4376 C CA . LEU B 1 251 ? 9.484 -4.504 12.016 1 90.75 251 LEU B CA 1
ATOM 4377 C C . LEU B 1 251 ? 9.289 -5.957 12.438 1 90.75 251 LEU B C 1
ATOM 4379 O O . LEU B 1 251 ? 8.195 -6.344 12.867 1 90.75 251 LEU B O 1
ATOM 4383 N N . ALA B 1 252 ? 10.336 -6.777 12.258 1 93.75 252 ALA B N 1
ATOM 4384 C CA . ALA B 1 252 ? 10.266 -8.172 12.688 1 93.75 252 ALA B CA 1
ATOM 4385 C C . ALA B 1 252 ? 9.883 -8.281 14.156 1 93.75 252 ALA B C 1
ATOM 4387 O O . ALA B 1 252 ? 9.062 -9.125 14.539 1 93.75 252 ALA B O 1
ATOM 4388 N N . GLN B 1 253 ? 10.422 -7.418 14.945 1 91.19 253 GLN B N 1
ATOM 4389 C CA . GLN B 1 253 ? 10.133 -7.418 16.375 1 91.19 253 GLN B CA 1
ATOM 4390 C C . GLN B 1 253 ? 8.68 -7.043 16.641 1 91.19 253 GLN B C 1
ATOM 4392 O O . GLN B 1 253 ? 8.016 -7.652 17.5 1 91.19 253 GLN B O 1
ATOM 4397 N N . ILE B 1 254 ? 8.219 -6.113 15.922 1 88.19 254 ILE B N 1
ATOM 4398 C CA . ILE B 1 254 ? 6.848 -5.656 16.078 1 88.19 254 ILE B CA 1
ATOM 4399 C C . ILE B 1 254 ? 5.883 -6.766 15.664 1 88.19 254 ILE B C 1
ATOM 4401 O O . ILE B 1 254 ? 4.867 -6.996 16.328 1 88.19 254 ILE B O 1
ATOM 4405 N N . LEU B 1 255 ? 6.207 -7.422 14.617 1 91 255 LEU B N 1
ATOM 4406 C CA . LEU B 1 255 ? 5.32 -8.43 14.055 1 91 255 LEU B CA 1
ATOM 4407 C C . LEU B 1 255 ? 5.379 -9.719 14.859 1 91 255 LEU B C 1
ATOM 4409 O O . LEU B 1 255 ? 4.473 -10.555 14.781 1 91 255 LEU B O 1
ATOM 4413 N N . ASN B 1 256 ? 6.461 -9.922 15.539 1 93.12 256 ASN B N 1
ATOM 4414 C CA . ASN B 1 256 ? 6.664 -11.164 16.281 1 93.12 256 ASN B CA 1
ATOM 4415 C C . ASN B 1 256 ? 5.984 -11.125 17.641 1 93.12 256 ASN B C 1
ATOM 4417 O O . ASN B 1 256 ? 6.621 -11.375 18.672 1 93.12 256 ASN B O 1
ATOM 4421 N N . ARG B 1 257 ? 4.715 -10.961 17.594 1 82.75 257 ARG B N 1
ATOM 4422 C CA . ARG B 1 257 ? 3.943 -10.992 18.828 1 82.75 257 ARG B CA 1
ATOM 4423 C C . ARG B 1 257 ? 3.893 -12.398 19.406 1 82.75 257 ARG B C 1
ATOM 4425 O O . ARG B 1 257 ? 3.729 -13.375 18.672 1 82.75 257 ARG B O 1
ATOM 4432 N N . ASP B 1 258 ? 4.137 -12.547 20.734 1 87.31 258 ASP B N 1
ATOM 4433 C CA . ASP B 1 258 ? 4.062 -13.812 21.469 1 87.31 258 ASP B CA 1
ATOM 4434 C C . ASP B 1 258 ? 5.074 -14.82 20.922 1 87.31 258 ASP B C 1
ATOM 4436 O O . ASP B 1 258 ? 4.805 -16.016 20.891 1 87.31 258 ASP B O 1
ATOM 4440 N N . ASP B 1 259 ? 6.094 -14.32 20.312 1 91.5 259 ASP B N 1
ATOM 4441 C CA . ASP B 1 259 ? 7.176 -15.156 19.797 1 91.5 259 ASP B CA 1
ATOM 4442 C C . ASP B 1 259 ? 6.648 -16.203 18.828 1 91.5 259 ASP B C 1
ATOM 4444 O O . ASP B 1 259 ? 7.02 -17.375 18.891 1 91.5 259 ASP B O 1
ATOM 4448 N N . ALA B 1 260 ? 5.82 -15.734 18 1 93.44 260 ALA B N 1
ATOM 4449 C CA . ALA B 1 260 ? 5.152 -16.625 17.062 1 93.44 260 ALA B CA 1
ATOM 4450 C C . ALA B 1 260 ? 6.082 -17.016 15.914 1 93.44 260 ALA B C 1
ATOM 4452 O O . ALA B 1 260 ? 5.816 -17.984 15.188 1 93.44 260 ALA B O 1
ATOM 4453 N N . PHE B 1 261 ? 7.195 -16.328 15.781 1 97.12 261 PHE B N 1
ATOM 4454 C CA . PHE B 1 261 ? 8.078 -16.531 14.633 1 97.12 261 PHE B CA 1
ATOM 4455 C C . PHE B 1 261 ? 9.523 -16.688 15.086 1 97.12 261 PHE B C 1
ATOM 4457 O O . PHE B 1 261 ? 9.883 -16.281 16.188 1 97.12 261 PHE B O 1
ATOM 4464 N N . ARG B 1 262 ? 10.273 -17.312 14.258 1 97.31 262 ARG B N 1
ATOM 4465 C CA . ARG B 1 262 ? 11.727 -17.375 14.422 1 97.31 262 ARG B CA 1
ATOM 4466 C C . ARG B 1 262 ? 12.414 -16.297 13.594 1 97.31 262 ARG B C 1
ATOM 4468 O O . ARG B 1 262 ? 12.117 -16.141 12.406 1 97.31 262 ARG B O 1
ATOM 4475 N N . ILE B 1 263 ? 13.25 -15.578 14.227 1 97.31 263 ILE B N 1
ATOM 4476 C CA . ILE B 1 263 ? 13.984 -14.5 13.562 1 97.31 263 ILE B CA 1
ATOM 4477 C C . ILE B 1 263 ? 15.477 -14.844 13.516 1 97.31 263 ILE B C 1
ATOM 4479 O O . ILE B 1 263 ? 16.062 -15.195 14.539 1 97.31 263 ILE B O 1
ATOM 4483 N N . TYR B 1 264 ? 16.062 -14.812 12.359 1 97.19 264 TYR B N 1
ATOM 4484 C CA . TYR B 1 264 ? 17.469 -15.133 12.141 1 97.19 264 TYR B CA 1
ATOM 4485 C C . TYR B 1 264 ? 18.219 -13.922 11.602 1 97.19 264 TYR B C 1
ATOM 4487 O O . TYR B 1 264 ? 17.672 -13.117 10.852 1 97.19 264 TYR B O 1
ATOM 4495 N N . ALA B 1 265 ? 19.453 -13.836 11.992 1 95.75 265 ALA B N 1
ATOM 4496 C CA . ALA B 1 265 ? 20.359 -12.969 11.234 1 95.75 265 ALA B CA 1
ATOM 4497 C C . ALA B 1 265 ? 20.562 -13.492 9.812 1 95.75 265 ALA B C 1
ATOM 4499 O O . ALA B 1 265 ? 20.484 -14.703 9.578 1 95.75 265 ALA B O 1
ATOM 4500 N N . LEU B 1 266 ? 20.766 -12.562 8.867 1 93.06 266 LEU B N 1
ATOM 4501 C CA . LEU B 1 266 ? 21.031 -12.953 7.488 1 93.06 266 LEU B CA 1
ATOM 4502 C C . LEU B 1 266 ? 22.375 -13.672 7.379 1 93.06 266 LEU B C 1
ATOM 4504 O O . LEU B 1 266 ? 23.281 -13.406 8.164 1 93.06 266 LEU B O 1
ATOM 4508 N N . PRO B 1 267 ? 22.5 -14.547 6.391 1 89.19 267 PRO B N 1
ATOM 4509 C CA . PRO B 1 267 ? 23.734 -15.312 6.254 1 89.19 267 PRO B CA 1
ATOM 4510 C C . PRO B 1 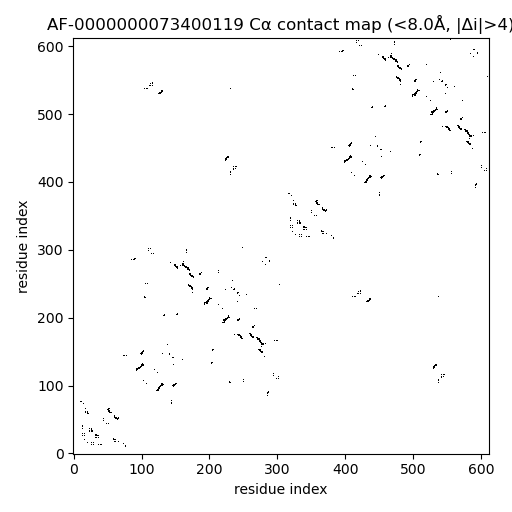267 ? 24.891 -14.484 5.707 1 89.19 267 PRO B C 1
ATOM 4512 O O . PRO B 1 267 ? 26.047 -14.906 5.773 1 89.19 267 PRO B O 1
ATOM 4515 N N . VAL B 1 268 ? 24.531 -13.398 5.176 1 87.81 268 VAL B N 1
ATOM 4516 C CA . VAL B 1 268 ? 25.547 -12.5 4.648 1 87.81 268 VAL B CA 1
ATOM 4517 C C . VAL B 1 268 ? 25.406 -11.125 5.293 1 87.81 268 VAL B C 1
ATOM 4519 O O . VAL B 1 268 ? 24.297 -10.68 5.578 1 87.81 268 VAL B O 1
ATOM 4522 N N . PRO B 1 269 ? 26.531 -10.531 5.461 1 86.44 269 PRO B N 1
ATOM 4523 C CA . PRO B 1 269 ? 26.453 -9.18 6.035 1 86.44 269 PRO B CA 1
ATOM 4524 C C . PRO B 1 269 ? 25.891 -8.156 5.055 1 86.44 269 PRO B C 1
ATOM 4526 O O . PRO B 1 269 ? 26.25 -8.156 3.875 1 86.44 269 PRO B O 1
ATOM 4529 N N . LEU B 1 270 ? 24.906 -7.434 5.512 1 86.25 270 LEU B N 1
ATOM 4530 C CA . LEU B 1 270 ? 24.391 -6.297 4.758 1 86.25 270 LEU B CA 1
ATOM 4531 C C . LEU B 1 270 ? 24.609 -4.992 5.52 1 86.25 270 LEU B C 1
ATOM 4533 O O . LEU B 1 270 ? 24.469 -4.953 6.742 1 86.25 270 LEU B O 1
ATOM 4537 N N . PRO B 1 271 ? 25.031 -4.023 4.781 1 85 271 PRO B N 1
ATOM 4538 C CA . PRO B 1 271 ? 25.172 -2.738 5.469 1 85 271 PRO B CA 1
ATOM 4539 C C . PRO B 1 271 ? 23.844 -2.209 6.008 1 85 271 PRO B C 1
ATOM 4541 O O . PRO B 1 271 ? 22.797 -2.467 5.422 1 85 271 PRO B O 1
ATOM 4544 N N . ALA B 1 272 ? 24.016 -1.498 7.133 1 89.69 272 ALA B N 1
ATOM 4545 C CA . ALA B 1 272 ? 22.844 -0.792 7.641 1 89.69 272 ALA B CA 1
ATOM 4546 C C . ALA B 1 272 ? 22.359 0.259 6.645 1 89.69 272 ALA B C 1
ATOM 4548 O O . ALA B 1 272 ? 23.172 0.849 5.918 1 89.69 272 ALA B O 1
ATOM 4549 N N . VAL B 1 273 ? 21.062 0.409 6.625 1 87.56 273 VAL B N 1
ATOM 4550 C CA . VAL B 1 273 ? 20.469 1.351 5.688 1 87.56 273 VAL B CA 1
ATOM 4551 C C . VAL B 1 273 ? 19.953 2.576 6.441 1 87.56 273 VAL B C 1
ATOM 4553 O O . VAL B 1 273 ? 19.25 2.447 7.453 1 87.56 273 VAL B O 1
ATOM 4556 N N . PRO B 1 274 ? 20.312 3.736 5.965 1 91.69 274 PRO B N 1
ATOM 4557 C CA . PRO B 1 274 ? 19.828 4.941 6.645 1 91.69 274 PRO B CA 1
ATOM 4558 C C . PRO B 1 274 ? 18.359 5.23 6.363 1 91.69 274 PRO B C 1
ATOM 4560 O O . PRO B 1 274 ? 17.922 5.164 5.211 1 91.69 274 PRO B O 1
ATOM 4563 N N . VAL B 1 275 ? 17.625 5.457 7.379 1 92.94 275 VAL B N 1
ATOM 4564 C CA . VAL B 1 275 ? 16.281 6.016 7.277 1 92.94 275 VAL B CA 1
ATOM 4565 C C . VAL B 1 275 ? 16.312 7.516 7.562 1 92.94 275 VAL B C 1
ATOM 4567 O O . VAL B 1 275 ? 16.703 7.938 8.648 1 92.94 275 VAL B O 1
ATOM 4570 N N . THR B 1 276 ? 15.914 8.227 6.539 1 95.31 276 THR B N 1
ATOM 4571 C CA . THR B 1 276 ? 16.031 9.68 6.598 1 95.31 276 THR B CA 1
ATOM 4572 C C . THR B 1 276 ? 14.672 10.344 6.414 1 95.31 276 THR B C 1
ATOM 4574 O O . THR B 1 276 ? 13.758 9.742 5.84 1 95.31 276 THR B O 1
ATOM 4577 N N . MET B 1 277 ? 14.555 11.477 6.977 1 97.44 277 MET B N 1
ATOM 4578 C CA . MET B 1 277 ? 13.414 12.359 6.734 1 97.44 277 MET B CA 1
ATOM 4579 C C . MET B 1 277 ? 13.797 13.5 5.801 1 97.44 277 MET B C 1
ATOM 4581 O O . MET B 1 277 ? 14.797 14.188 6.027 1 97.44 277 MET B O 1
ATOM 4585 N N . HIS B 1 278 ? 12.992 13.68 4.754 1 97.19 278 HIS B N 1
ATOM 4586 C CA . HIS B 1 278 ? 13.289 14.672 3.729 1 97.19 278 HIS B CA 1
ATOM 4587 C C . HIS B 1 278 ? 12.203 15.734 3.648 1 97.19 278 HIS B C 1
ATOM 4589 O O . HIS B 1 278 ? 11.016 15.422 3.777 1 97.19 278 HIS B O 1
ATOM 4595 N N . TRP B 1 279 ? 12.562 16.969 3.438 1 96.5 279 TRP B N 1
ATOM 4596 C CA . TRP B 1 279 ? 11.68 18.078 3.121 1 96.5 279 TRP B CA 1
ATOM 4597 C C . TRP B 1 279 ? 12.344 19.047 2.148 1 96.5 279 TRP B C 1
ATOM 4599 O O . TRP B 1 279 ? 13.547 18.938 1.885 1 96.5 279 TRP B O 1
ATOM 4609 N N . HIS B 1 280 ? 11.531 19.828 1.515 1 90.62 280 HIS B N 1
ATOM 4610 C CA . HIS B 1 280 ? 12.102 20.75 0.533 1 90.62 280 HIS B CA 1
ATOM 4611 C C . HIS B 1 280 ? 12.727 21.969 1.213 1 90.62 280 HIS B C 1
ATOM 4613 O O . HIS B 1 280 ? 12.18 22.5 2.184 1 90.62 280 HIS B O 1
ATOM 4619 N N . GLU B 1 281 ? 13.797 22.5 0.665 1 88.56 281 GLU B N 1
ATOM 4620 C CA . GLU B 1 281 ? 14.57 23.609 1.207 1 88.56 281 GLU B CA 1
ATOM 4621 C C . GLU B 1 281 ? 13.711 24.859 1.338 1 88.56 281 GLU B C 1
ATOM 4623 O O . GLU B 1 281 ? 13.883 25.641 2.283 1 88.56 281 GLU B O 1
ATOM 4628 N N . HIS B 1 282 ? 12.812 25.031 0.468 1 79.94 282 HIS B N 1
ATOM 4629 C CA . HIS B 1 282 ? 11.953 26.219 0.447 1 79.94 282 HIS B CA 1
ATOM 4630 C C . HIS B 1 282 ? 11.141 26.328 1.731 1 79.94 282 HIS B C 1
ATOM 4632 O O . HIS B 1 282 ? 10.75 27.422 2.129 1 79.94 282 HIS B O 1
ATOM 4638 N N . PHE B 1 283 ? 10.953 25.188 2.361 1 85.19 283 PHE B N 1
ATOM 4639 C CA . PHE B 1 283 ? 10.055 25.188 3.51 1 85.19 283 PHE B CA 1
ATOM 4640 C C . PHE B 1 283 ? 10.828 24.969 4.801 1 85.19 283 PHE B C 1
ATOM 4642 O O . PHE B 1 283 ? 10.234 24.719 5.855 1 85.19 283 PHE B O 1
ATOM 4649 N N . ASP B 1 284 ? 12.094 25.047 4.699 1 88.5 284 ASP B N 1
ATOM 4650 C CA . ASP B 1 284 ? 12.945 24.766 5.852 1 88.5 284 ASP B CA 1
ATOM 4651 C C . ASP B 1 284 ? 12.625 25.719 7.008 1 88.5 284 ASP B C 1
ATOM 4653 O O . ASP B 1 284 ? 12.672 25.312 8.172 1 88.5 284 ASP B O 1
ATOM 4657 N N . GLU B 1 285 ? 12.242 26.953 6.711 1 82.19 285 GLU B N 1
ATOM 4658 C CA . GLU B 1 285 ? 12.016 27.938 7.75 1 82.19 285 GLU B CA 1
ATOM 4659 C C . GLU B 1 285 ? 10.531 28.109 8.047 1 82.19 285 GLU B C 1
ATOM 4661 O O . GLU B 1 285 ? 10.141 28.953 8.859 1 82.19 285 GLU B O 1
ATOM 4666 N N . ASP B 1 286 ? 9.727 27.391 7.285 1 84.38 286 ASP B N 1
ATOM 4667 C CA . ASP B 1 286 ? 8.297 27.391 7.598 1 84.38 286 ASP B CA 1
ATOM 4668 C C . ASP B 1 286 ? 8.047 26.875 9.008 1 84.38 286 ASP B C 1
ATOM 4670 O O . ASP B 1 286 ? 8.43 25.75 9.336 1 84.38 286 ASP B O 1
ATOM 4674 N N . ALA B 1 287 ? 7.402 27.672 9.859 1 88.19 287 ALA B N 1
ATOM 4675 C CA . ALA B 1 287 ? 7.25 27.375 11.281 1 88.19 287 ALA B CA 1
ATOM 4676 C C . ALA B 1 287 ? 6.508 26.062 11.484 1 88.19 287 ALA B C 1
ATOM 4678 O O . ALA B 1 287 ? 6.832 25.281 12.391 1 88.19 287 ALA B O 1
ATOM 4679 N N . GLY B 1 288 ? 5.469 25.797 10.688 1 92.81 288 GLY B N 1
ATOM 4680 C CA . GLY B 1 288 ? 4.73 24.562 10.789 1 92.81 288 GLY B CA 1
ATOM 4681 C C . GLY B 1 288 ? 5.555 23.344 10.406 1 92.81 288 GLY B C 1
ATOM 4682 O O . GLY B 1 288 ? 5.543 22.328 11.109 1 92.81 288 GLY B O 1
ATOM 4683 N N . ILE B 1 289 ? 6.309 23.484 9.312 1 93.56 289 ILE B N 1
ATOM 4684 C CA . ILE B 1 289 ? 7.172 22.406 8.852 1 93.56 289 ILE B CA 1
ATOM 4685 C C . ILE B 1 289 ? 8.281 22.156 9.867 1 93.56 289 ILE B C 1
ATOM 4687 O O . ILE B 1 289 ? 8.586 21 10.195 1 93.56 289 ILE B O 1
ATOM 4691 N N . ALA B 1 290 ? 8.828 23.234 10.375 1 93.62 290 ALA B N 1
ATOM 4692 C CA . ALA B 1 290 ? 9.875 23.094 11.391 1 93.62 290 ALA B CA 1
ATOM 4693 C C . ALA B 1 290 ? 9.336 22.391 12.641 1 93.62 290 ALA B C 1
ATOM 4695 O O . ALA B 1 290 ? 9.984 21.5 13.188 1 93.62 290 ALA B O 1
ATOM 4696 N N . TRP B 1 291 ? 8.203 22.797 13.062 1 96.25 291 TRP B N 1
ATOM 4697 C CA . TRP B 1 291 ? 7.586 22.203 14.234 1 96.25 291 TRP B CA 1
ATOM 4698 C C . TRP B 1 291 ? 7.316 20.703 14.016 1 96.25 291 TRP B C 1
ATOM 4700 O O . TRP B 1 291 ? 7.668 19.875 14.859 1 96.25 291 TRP B O 1
ATOM 4710 N N . MET B 1 292 ? 6.68 20.344 12.891 1 97.69 292 MET B N 1
ATOM 4711 C CA . MET B 1 292 ? 6.355 18.953 12.562 1 97.69 292 MET B CA 1
ATOM 4712 C C . MET B 1 292 ? 7.621 18.125 12.398 1 97.69 292 MET B C 1
ATOM 4714 O O . MET B 1 292 ? 7.672 16.969 12.82 1 97.69 292 MET B O 1
ATOM 4718 N N . ARG B 1 293 ? 8.586 18.656 11.758 1 97.81 293 ARG B N 1
ATOM 4719 C CA . ARG B 1 293 ? 9.883 18.016 11.578 1 97.81 293 ARG B CA 1
ATOM 4720 C C . ARG B 1 293 ? 10.484 17.609 12.93 1 97.81 293 ARG B C 1
ATOM 4722 O O . ARG B 1 293 ? 10.891 16.469 13.117 1 97.81 293 ARG B O 1
ATOM 4729 N N . ASP B 1 294 ? 10.508 18.547 13.844 1 97.62 294 ASP B N 1
ATOM 4730 C CA . ASP B 1 294 ? 11.094 18.297 15.164 1 97.62 294 ASP B CA 1
ATOM 4731 C C . ASP B 1 294 ? 10.273 17.266 15.938 1 97.62 294 ASP B C 1
ATOM 4733 O O . ASP B 1 294 ? 10.828 16.406 16.625 1 97.62 294 ASP B O 1
ATOM 4737 N N . LEU B 1 295 ? 9 17.375 15.852 1 97.5 295 LEU B N 1
ATOM 4738 C CA . LEU B 1 295 ? 8.125 16.406 16.516 1 97.5 295 LEU B CA 1
ATOM 4739 C C . LEU B 1 295 ? 8.391 15 16 1 97.5 295 LEU B C 1
ATOM 4741 O O . LEU B 1 295 ? 8.609 14.078 16.797 1 97.5 295 LEU B O 1
ATOM 4745 N N . MET B 1 296 ? 8.398 14.797 14.672 1 97.62 296 MET B N 1
ATOM 4746 C CA . MET B 1 296 ? 8.578 13.477 14.078 1 97.62 296 MET B CA 1
ATOM 4747 C C . MET B 1 296 ? 9.984 12.938 14.359 1 97.62 296 MET B C 1
ATOM 4749 O O . MET B 1 296 ? 10.148 11.758 14.68 1 97.62 296 MET B O 1
ATOM 4753 N N . ALA B 1 297 ? 10.93 13.828 14.242 1 97.31 297 ALA B N 1
ATOM 4754 C CA . ALA B 1 297 ? 12.305 13.406 14.508 1 97.31 297 ALA B CA 1
ATOM 4755 C C . ALA B 1 297 ? 12.453 12.898 15.938 1 97.31 297 ALA B C 1
ATOM 4757 O O . ALA B 1 297 ? 13.047 11.844 16.172 1 97.31 297 ALA B O 1
ATOM 4758 N N . GLY B 1 298 ? 11.914 13.625 16.891 1 95.69 298 GLY B N 1
ATOM 4759 C CA . GLY B 1 298 ? 11.984 13.219 18.281 1 95.69 298 GLY B CA 1
ATOM 4760 C C . GLY B 1 298 ? 11.352 11.867 18.547 1 95.69 298 GLY B C 1
ATOM 4761 O O . GLY B 1 298 ? 11.859 11.078 19.344 1 95.69 298 GLY B O 1
ATOM 4762 N N . ILE B 1 299 ? 10.359 11.523 17.859 1 94.94 299 ILE B N 1
ATOM 4763 C CA . ILE B 1 299 ? 9.602 10.289 18.062 1 94.94 299 ILE B CA 1
ATOM 4764 C C . ILE B 1 299 ? 10.305 9.133 17.344 1 94.94 299 ILE B C 1
ATOM 4766 O O . ILE B 1 299 ? 10.523 8.07 17.922 1 94.94 299 ILE B O 1
ATOM 4770 N N . VAL B 1 300 ? 10.695 9.312 16.078 1 92.81 300 VAL B N 1
ATOM 4771 C CA . VAL B 1 300 ? 11.18 8.234 15.227 1 92.81 300 VAL B CA 1
ATOM 4772 C C . VAL B 1 300 ? 12.594 7.836 15.641 1 92.81 300 VAL B C 1
ATOM 4774 O O . VAL B 1 300 ? 12.961 6.664 15.57 1 92.81 300 VAL B O 1
ATOM 4777 N N . GLU B 1 301 ? 13.344 8.773 16.125 1 89.5 301 GLU B N 1
ATOM 4778 C CA . GLU B 1 301 ? 14.703 8.492 16.578 1 89.5 301 GLU B CA 1
ATOM 4779 C C . GLU B 1 301 ? 14.703 7.617 17.828 1 89.5 301 GLU B C 1
ATOM 4781 O O . GLU B 1 301 ? 15.68 6.914 18.109 1 89.5 301 GLU B O 1
ATOM 4786 N N . HIS B 1 302 ? 13.578 7.574 18.562 1 82.06 302 HIS B N 1
ATOM 4787 C CA . HIS B 1 302 ? 13.539 6.863 19.828 1 82.06 302 HIS B CA 1
ATOM 4788 C C . HIS B 1 302 ? 12.406 5.836 19.859 1 82.06 302 HIS B C 1
ATOM 4790 O O . HIS B 1 302 ? 11.906 5.48 20.922 1 82.06 302 HIS B O 1
ATOM 4796 N N . PHE B 1 303 ? 12.023 5.41 18.703 1 74.69 303 PHE B N 1
ATOM 4797 C CA . PHE B 1 303 ? 10.805 4.613 18.656 1 74.69 303 PHE B CA 1
ATOM 4798 C C . PHE B 1 303 ? 11.047 3.221 19.219 1 74.69 303 PHE B C 1
ATOM 4800 O O . PHE B 1 303 ? 10.102 2.521 19.594 1 74.69 303 PHE B O 1
ATOM 4807 N N . ASP B 1 304 ? 12.234 2.779 19.219 1 71.38 304 ASP B N 1
ATOM 4808 C CA . ASP B 1 304 ? 12.57 1.489 19.812 1 71.38 304 ASP B CA 1
ATOM 4809 C C . ASP B 1 304 ? 12.523 1.559 21.328 1 71.38 304 ASP B C 1
ATOM 4811 O O . ASP B 1 304 ? 12.547 0.527 22 1 71.38 304 ASP B O 1
ATOM 4815 N N . GLU B 1 305 ? 12.57 2.75 21.828 1 57.94 305 GLU B N 1
ATOM 4816 C CA . GLU B 1 305 ? 12.672 2.943 23.266 1 57.94 305 GLU B CA 1
ATOM 4817 C C . GLU B 1 305 ? 11.289 2.926 23.922 1 57.94 305 GLU B C 1
ATOM 4819 O O . GLU B 1 305 ? 11.18 2.826 25.141 1 57.94 305 GLU B O 1
ATOM 4824 N N . ALA B 1 306 ? 10.281 2.969 23.188 1 46.69 306 ALA B N 1
ATOM 4825 C CA . ALA B 1 306 ? 8.977 3.068 23.828 1 46.69 306 ALA B CA 1
ATOM 4826 C C . ALA B 1 306 ? 8.414 1.685 24.141 1 46.69 306 ALA B C 1
ATOM 4828 O O . ALA B 1 306 ? 8.578 0.751 23.344 1 46.69 306 ALA B O 1
#

InterPro domains:
  IPR000847 LysR, HTH, N-terminal domain [PF00126] (9-66)
  IPR000847 LysR, HTH, N-terminal domain [PR00039] (24-35)
  IPR000847 LysR, HTH, N-terminal domain [PR00039] (35-45)
  IPR000847 LysR, HTH, N-terminal domain [PR00039] (45-56)
  IPR000847 LysR, HTH, N-terminal domain [PS50931] (7-64)
  IPR005119 LysR, substrate-binding [PF03466] (97-296)
  IPR036388 Winged helix-like DNA-binding domain superfamily [G3DSA:1.10.10.10] (1-89)
  IPR036390 Winged helix DNA-binding domain superfamily [SSF46785] (5-87)
  IPR050389 LysR-type Transcriptional Regulators [PTHR30118] (2-304)

Secondary structure (DSSP, 8-state):
---GGGS-THHHHHHHHHHHHS-HHHHHHHHT--HHHHHHHHHHHHHHHTS--EEEETTEEEE-HHHHHHHHHHHHHHHHHHHHHHHHS---TTT--PEEEEE--HHHHHHTHHHHHHHHHHH-TT-EEEE----HHHHHHHHHTTS-SEEEE--GGGTTTSEEEEEEEE-EEEEEE--TT---SSB--HHHHHHSEEEEE--SS--HHHHHHHHHHTT---EEEEEES-GGGHHHHHHSS--EEEEEHHHHHHH-GGG-EEEEE-SS----EEEEEEE-GGGTT-HHHHHHHHHHHHHHTTGGG-/---GGGS-THHHHHHHHHHHHS-HHHHHHHHT--HHHHHHHHHHHHHHHTS--EEEETTEEEE-HHHHHHHHHHHHHHHHHHHHHHHHS---TTT--PEEEEE--HHHHHHTHHHHHHHHHHH-TT-EEEE----HHHHHHHHHTTS-SEEEE--GGGTTTSEEEEEEEE-EEEEEE--TT---SSB--HHHHHHSEEEEE--SS--HHHHHHHHHHTT---EEEEEES-GGGHHHHHHSS--EEEEEHHHHHHH-GGG-EEEEE-SS----EEEEEEE-GGGTT-HHHHHHHHHHHHHHTTGGG-